Protein AF-A0A452UWB9-F1 (afdb_monomer)

Foldseek 3Di:
DDVVVVVVVVVVVVVVVVVVVVVVVVVVVVVVVVVVVVVVVVVVVVVVVVVVVVVVVVVVVVVVVVVVVVVVVVVVVVVVVVVVVVVVVVVVVVVVVVVVVVVVVVVVVVVVVVVVVVVVVVVVVVVVVVVVVVVVVVVVVVVVVVVVVVVVVVVVVVVVVVVVVVVVVVVVVVVVVVVVVVVVVVVVVVVVVVVVVVVVVVVVVVVVVVVVVVVVVVVVVVVVVVVVVVVVVVVVVVVVVVVVVVVVPPDDDDDDDDDDDDDDDDDDDDDDDDDDDDDDDDDDDDDDDDDDDDDDDDDDDDDDDDDDDDDDDDDDPDDDDDDDDPDQDQAKAFQAQKWKWKDAPPDPIDIDTDHRGQIAHGPAAADEDEQLQPDDDDPPRYHYPPVGNHPDHHQWMKIFIAGPVGDTPDIDIHGHDDDDPPPPPDDDDDDDDDDDDDDDDDDDDDDDDDDCDDDFDADVRPRDTDDDDDDDDDDDDDDDDDDDDDDDDDDDDDDDDDDDDDDDDDDDDD

Secondary structure (DSSP, 8-state):
--HHHHHHHHHHHHHHHHHHHHHHHHHHHHHHHHHHHHHHHHHHHHHHHHHHHHHHHHHHHHHHHHHHHHHHHHHHHHHHHHHHHHHHHHHHHHHHHHHHHHHHHHHHHHHHHHHHHHHHHHHHHHHHHHHHHHHHHHHHHHHHHHHHHHHHHHHHHHHHHHHHHHHHHHHHHHHHHHHHHHHHHHHHHHHHHHHHHHHHHHHHHHHHHHHHHHHHHHHHHHHHHHHHHHHHHHHHHHHHHHHHHHHTTSS------------------------------------------------------------------PPPPPP---PPPSS-EE-TT-EEEEEETTS--EEEE--TT-EEPTT---EEEEGGG----BTTTEEEETT-S-----SEEEEEEE-TTS-EEEEEEEE--------------------------------------------TTT---------------------------------PPP------------

Sequence (510 aa):
ITESEEVVSREVSGIKAAYEAELGDARKTLDSVAKERARLQLELSKVREEFKELKARNTKKEGDLMAAQARLKDLEALLNSKEAALSTALSEKRTLEGELHDLRGQVAKLEAALGEAKKQLQDEMLRRVDAENRLQTLKEELDFQKNIYSEELRETKRRHETRLVEIDNGKQREFESRLADALQELRAQHEDQVEQYKKELEKTYSAKLDNARQSAERNSNLVGAAHEELQQSRIRIDSLSAQLSQLQKQVLPPPAPPPAREDRLSPGLHDLWSSGHWFSRLKREALLTLREAPCSGWLCVHGPRKQVPASEPEISPQRPSPPSPSLPSRQDQSMGNWQIKRQNGDDPLLTYRFPPKFTLKAGQVVTIWAAGAGATHSPPTDLVWKAQNTWGCGNSLRTALINSTGEEVAMRKLVRSVTVVEDDEDEDGDDLLHHHHGSHCSSSGDPAAYNLRSRPVLCGPCGQPADKASAGSSGAQVAGSISSGSSASSVTVTRSYRSVGGSGGGEALV

Radius of gyration: 86.34 Å; Cα contacts (8 Å, |Δi|>4): 195; chains: 1; bounding box: 201×96×295 Å

Nearest PDB structures (foldseek):
  6ghd-assembly2_F  TM=9.928E-01  e=1.304E-14  Homo sapiens
  1ifr-assembly1_A  TM=9.919E-01  e=1.465E-14  Homo sapiens
  3gef-assembly2_B  TM=9.212E-01  e=2.552E-15  Homo sapiens
  7crg-assembly2_B  TM=9.752E-01  e=1.646E-14  Homo sapiens
  1ufg-assembly1_A  TM=6.892E-01  e=2.135E-13  Mus musculus

InterPro domains:
  IPR001322 Lamin tail domain [PF00932] (329-413)
  IPR001322 Lamin tail domain [PS51841] (266-416)
  IPR036415 Lamin tail domain superfamily [G3DSA:2.60.40.1260] (328-421)
  IPR036415 Lamin tail domain superfamily [SSF74853] (329-419)
  IPR039008 Intermediate filament, rod domain [PF00038] (1-250)
  IPR039008 Intermediate filament, rod domain [PS51842] (1-250)

Mean predicted aligned error: 23.45 Å

Organism: Ursus maritimus (NCBI:txid29073)

pLDDT: mean 71.2, std 29.71, range [21.95, 98.81]

Solvent-accessible surface area (backbone atoms only — not comparable to full-atom values): 32433 Å² total; per-residue (Å²): 138,53,76,69,56,56,50,53,52,49,51,55,49,49,54,50,51,49,53,53,48,52,54,49,51,53,46,54,51,50,52,49,52,50,51,52,51,52,50,53,51,51,52,53,51,50,53,51,50,53,49,50,52,50,48,55,53,46,58,52,50,52,51,55,48,54,54,50,53,51,53,48,53,55,50,51,55,50,48,55,53,51,52,51,51,50,53,50,53,56,50,54,49,53,52,51,55,49,54,53,50,53,51,51,53,51,50,55,52,51,52,51,52,50,51,52,53,50,50,54,51,52,55,49,51,51,54,49,50,56,49,51,52,52,52,48,54,54,48,54,51,51,52,51,50,51,50,50,55,51,48,55,51,50,50,52,49,49,56,52,51,52,54,51,50,53,51,51,56,46,52,48,51,53,52,52,49,55,50,49,51,54,52,50,49,51,48,52,52,53,51,48,50,52,51,49,54,46,52,54,49,50,53,51,48,50,53,50,50,50,52,49,47,54,50,51,50,52,51,49,51,52,51,46,51,52,48,49,53,48,47,55,50,48,52,49,50,52,49,54,49,49,51,52,59,62,67,71,73,79,78,89,89,88,85,88,88,88,85,83,87,80,84,90,86,85,84,80,91,86,76,81,80,88,78,82,78,87,84,86,80,90,86,77,91,80,82,90,80,84,86,84,84,89,90,88,78,88,90,83,88,84,86,88,87,84,89,83,88,87,83,86,83,87,79,77,79,77,77,74,77,77,73,79,84,72,73,72,53,89,56,67,44,77,43,34,51,15,33,42,41,35,33,40,65,89,48,80,74,44,74,48,69,44,56,73,81,39,63,48,50,49,81,60,72,69,47,78,41,31,47,63,65,74,68,75,73,46,78,81,43,28,42,55,41,78,91,36,54,61,89,77,82,65,57,34,35,40,39,35,37,26,46,72,89,68,51,79,79,45,76,50,78,50,71,61,84,78,82,77,79,78,80,78,83,81,78,91,80,91,84,89,86,89,87,89,85,88,85,87,86,89,80,91,77,86,92,78,80,85,77,88,71,82,76,85,74,61,44,90,89,73,76,49,76,84,73,78,92,74,85,85,75,86,84,83,89,84,89,83,90,82,82,90,84,83,90,84,90,85,89,83,91,80,84,86,82,91,84,81,83,88,84,83,87,81,89,81,91,133

Structure (mmCIF, N/CA/C/O backbone):
data_AF-A0A452UWB9-F1
#
_entry.id   AF-A0A452UWB9-F1
#
loop_
_atom_site.group_PDB
_atom_site.id
_atom_site.type_symbol
_atom_site.label_atom_id
_atom_site.label_alt_id
_atom_site.label_comp_id
_atom_site.label_asym_id
_atom_site.label_entity_id
_atom_site.label_seq_id
_atom_site.pdbx_PDB_ins_code
_atom_site.Cartn_x
_atom_site.Cartn_y
_atom_site.Cartn_z
_atom_site.occupancy
_atom_site.B_iso_or_equiv
_atom_site.auth_seq_id
_atom_site.auth_comp_id
_atom_site.auth_asym_id
_atom_site.auth_atom_id
_atom_site.pdbx_PDB_model_num
ATOM 1 N N . ILE A 1 1 ? 101.462 -8.228 -132.720 1.00 50.53 1 ILE A N 1
ATOM 2 C CA . ILE A 1 1 ? 101.292 -7.537 -131.432 1.00 50.53 1 ILE A CA 1
ATOM 3 C C . ILE A 1 1 ? 102.227 -6.348 -131.428 1.00 50.53 1 ILE A C 1
ATOM 5 O O . ILE A 1 1 ? 103.434 -6.542 -131.342 1.00 50.53 1 ILE A O 1
ATOM 9 N N . THR A 1 2 ? 101.691 -5.158 -131.679 1.00 52.41 2 THR A N 1
ATOM 10 C CA . THR A 1 2 ? 102.432 -3.886 -131.604 1.00 52.41 2 THR A CA 1
ATOM 11 C C . THR A 1 2 ? 102.312 -3.295 -130.199 1.00 52.41 2 THR A C 1
ATOM 13 O O . THR A 1 2 ? 101.352 -3.594 -129.496 1.00 52.41 2 THR A O 1
ATOM 16 N N . GLU A 1 3 ? 103.239 -2.424 -129.784 1.00 61.56 3 GLU A N 1
ATOM 17 C CA . GLU A 1 3 ? 103.193 -1.782 -128.451 1.00 61.56 3 GLU A CA 1
ATOM 18 C C . GLU A 1 3 ? 101.851 -1.071 -128.181 1.00 61.56 3 GLU A C 1
ATOM 20 O O . GLU A 1 3 ? 101.358 -1.065 -127.055 1.00 61.56 3 GLU A O 1
ATOM 25 N N . SER A 1 4 ? 101.201 -0.556 -129.231 1.00 68.75 4 SER A N 1
ATOM 26 C CA . SER A 1 4 ? 99.850 0.013 -129.174 1.00 68.75 4 SER A CA 1
ATOM 27 C C . SER A 1 4 ? 98.764 -0.972 -128.715 1.00 68.75 4 SER A C 1
ATOM 29 O O . SER A 1 4 ? 97.844 -0.568 -128.009 1.00 68.75 4 SER A O 1
ATOM 31 N N . GLU A 1 5 ? 98.858 -2.257 -129.068 1.00 70.81 5 GLU A N 1
ATOM 32 C CA . GLU A 1 5 ? 97.893 -3.284 -128.646 1.00 70.81 5 GLU A CA 1
ATOM 33 C C . GLU A 1 5 ? 98.096 -3.667 -127.170 1.00 70.81 5 GLU A C 1
ATOM 35 O O . GLU A 1 5 ? 97.120 -3.911 -126.459 1.00 70.81 5 GLU A O 1
ATOM 40 N N . GLU A 1 6 ? 99.338 -3.653 -126.670 1.00 74.69 6 GLU A N 1
ATOM 41 C CA . GLU A 1 6 ? 99.612 -3.861 -125.240 1.00 74.69 6 GLU A CA 1
ATOM 42 C C . GLU A 1 6 ? 99.127 -2.696 -124.371 1.00 74.69 6 GLU A C 1
ATOM 44 O O . GLU A 1 6 ? 98.587 -2.934 -123.288 1.00 74.69 6 GLU A O 1
ATOM 49 N N . VAL A 1 7 ? 99.280 -1.449 -124.835 1.00 77.50 7 VAL A N 1
ATOM 50 C CA . VAL A 1 7 ? 98.764 -0.261 -124.132 1.00 77.50 7 VAL A CA 1
ATOM 51 C C . VAL A 1 7 ? 97.241 -0.332 -124.017 1.00 77.50 7 VAL A C 1
ATOM 53 O O . VAL A 1 7 ? 96.725 -0.297 -122.901 1.00 77.50 7 VAL A O 1
ATOM 56 N N . VAL A 1 8 ? 96.527 -0.556 -125.127 1.00 80.81 8 VAL A N 1
ATOM 57 C CA . VAL A 1 8 ? 95.058 -0.695 -125.117 1.00 80.81 8 VAL A CA 1
ATOM 58 C C . VAL A 1 8 ? 94.611 -1.875 -124.243 1.00 80.81 8 VAL A C 1
ATOM 60 O O . VAL A 1 8 ? 93.657 -1.750 -123.478 1.00 80.81 8 VAL A O 1
ATOM 63 N N . SER A 1 9 ? 95.318 -3.010 -124.279 1.00 82.69 9 SER A N 1
ATOM 64 C CA . SER A 1 9 ? 95.012 -4.165 -123.421 1.00 82.69 9 SER A CA 1
ATOM 65 C C . SER A 1 9 ? 95.188 -3.859 -121.924 1.00 82.69 9 SER A C 1
ATOM 67 O O . SER A 1 9 ? 94.367 -4.277 -121.100 1.00 82.69 9 SER A O 1
ATOM 69 N N . ARG A 1 10 ? 96.215 -3.080 -121.549 1.00 82.75 10 ARG A N 1
ATOM 70 C CA . ARG A 1 10 ? 96.427 -2.618 -120.164 1.00 82.75 10 ARG A CA 1
ATOM 71 C C . ARG A 1 10 ? 95.385 -1.593 -119.727 1.00 82.75 10 ARG A C 1
ATOM 73 O O . ARG A 1 10 ? 94.887 -1.711 -118.611 1.00 82.75 10 ARG A O 1
ATOM 80 N N . GLU A 1 11 ? 95.015 -0.647 -120.585 1.00 84.81 11 GLU A N 1
ATOM 81 C CA . GLU A 1 11 ? 93.950 0.327 -120.309 1.00 84.81 11 GLU A CA 1
ATOM 82 C C . GLU A 1 11 ? 92.599 -0.369 -120.105 1.00 84.81 11 GLU A C 1
ATOM 84 O O . GLU A 1 11 ? 91.956 -0.167 -119.077 1.00 84.81 11 GLU A O 1
ATOM 89 N N . VAL A 1 12 ? 92.210 -1.275 -121.009 1.00 86.69 12 VAL A N 1
ATOM 90 C CA . VAL A 1 12 ? 90.985 -2.085 -120.875 1.00 86.69 12 VAL A CA 1
ATOM 91 C C . VAL A 1 12 ? 91.018 -2.944 -119.606 1.00 86.69 12 VAL A C 1
ATOM 93 O O . VAL A 1 12 ? 90.005 -3.051 -118.915 1.00 86.69 12 VAL A O 1
ATOM 96 N N . SER A 1 13 ? 92.174 -3.512 -119.247 1.00 86.25 13 SER A N 1
ATOM 97 C CA . SER A 1 13 ? 92.333 -4.281 -118.002 1.00 86.25 13 SER A CA 1
ATOM 98 C C . SER A 1 13 ? 92.233 -3.406 -116.747 1.00 86.25 13 SER A C 1
ATOM 100 O O . SER A 1 13 ? 91.631 -3.826 -115.761 1.00 86.25 13 SER A O 1
ATOM 102 N N . GLY A 1 14 ? 92.770 -2.183 -116.781 1.00 89.56 14 GLY A N 1
ATOM 103 C CA . GLY A 1 14 ? 92.667 -1.206 -115.694 1.00 89.56 14 GLY A CA 1
ATOM 104 C C . GLY A 1 14 ? 91.243 -0.679 -115.508 1.00 89.56 14 GLY A C 1
ATOM 105 O O . GLY A 1 14 ? 90.745 -0.648 -114.386 1.00 89.56 14 GLY A O 1
ATOM 106 N N . ILE A 1 15 ? 90.553 -0.356 -116.606 1.00 90.19 15 ILE A N 1
ATOM 107 C CA . ILE A 1 15 ? 89.131 0.025 -116.616 1.00 90.19 15 ILE A CA 1
ATOM 108 C C . ILE A 1 15 ? 88.269 -1.123 -116.077 1.00 90.19 15 ILE A C 1
ATOM 110 O O . ILE A 1 15 ? 87.398 -0.905 -115.237 1.00 90.19 15 ILE A O 1
ATOM 114 N N . LYS A 1 16 ? 88.543 -2.365 -116.498 1.00 92.25 16 LYS A N 1
ATOM 115 C CA . LYS A 1 16 ? 87.868 -3.555 -115.971 1.00 92.25 16 LYS A CA 1
ATOM 116 C C . LYS A 1 16 ? 88.091 -3.713 -114.463 1.00 92.25 16 LYS A C 1
ATOM 118 O O . LYS A 1 16 ? 87.119 -3.915 -113.744 1.00 92.25 16 LYS A O 1
ATOM 123 N N . ALA A 1 17 ? 89.325 -3.572 -113.978 1.00 91.94 17 ALA A N 1
ATOM 124 C CA . ALA A 1 17 ? 89.634 -3.653 -112.550 1.00 91.94 17 ALA A CA 1
ATOM 125 C C . ALA A 1 17 ? 88.973 -2.524 -111.734 1.00 91.94 17 ALA A C 1
ATOM 127 O O . ALA A 1 17 ? 88.502 -2.772 -110.626 1.00 91.94 17 ALA A O 1
ATOM 128 N N . ALA A 1 18 ? 88.885 -1.308 -112.286 1.00 91.00 18 ALA A N 1
ATOM 129 C CA . ALA A 1 18 ? 88.170 -0.192 -111.668 1.00 91.00 18 ALA A CA 1
ATOM 130 C C . ALA A 1 18 ? 86.664 -0.484 -111.549 1.00 91.00 18 ALA A C 1
ATOM 132 O O . ALA A 1 18 ? 86.116 -0.395 -110.452 1.00 91.00 18 ALA A O 1
ATOM 133 N N . TYR A 1 19 ? 86.013 -0.940 -112.626 1.00 93.19 19 TYR A N 1
ATOM 134 C CA . TYR A 1 19 ? 84.607 -1.355 -112.570 1.00 93.19 19 TYR A CA 1
ATOM 135 C C . TYR A 1 19 ? 84.375 -2.563 -111.651 1.00 93.19 19 TYR A C 1
ATOM 137 O O . TYR A 1 19 ? 83.361 -2.616 -110.960 1.00 93.19 19 TYR A O 1
ATOM 145 N N . GLU A 1 20 ? 85.291 -3.533 -111.594 1.00 94.06 20 GLU A N 1
ATOM 146 C CA . GLU A 1 20 ? 85.200 -4.664 -110.660 1.00 94.06 20 GLU A CA 1
ATOM 147 C C . GLU A 1 20 ? 85.327 -4.211 -109.194 1.00 94.06 20 GLU A C 1
ATOM 149 O O . GLU A 1 20 ? 84.603 -4.726 -108.336 1.00 94.06 20 GLU A O 1
ATOM 154 N N . ALA A 1 21 ? 86.168 -3.211 -108.906 1.00 93.88 21 ALA A N 1
ATOM 155 C CA . ALA A 1 21 ? 86.271 -2.590 -107.586 1.00 93.88 21 ALA A CA 1
ATOM 156 C C . ALA A 1 21 ? 85.005 -1.793 -107.220 1.00 93.88 21 ALA A C 1
ATOM 158 O O . ALA A 1 21 ? 84.438 -2.018 -106.150 1.00 93.88 21 ALA A O 1
ATOM 159 N N . GLU A 1 22 ? 84.502 -0.944 -108.123 1.00 95.19 22 GLU A N 1
ATOM 160 C CA . GLU A 1 22 ? 83.254 -0.188 -107.937 1.00 95.19 22 GLU A CA 1
ATOM 161 C C . GLU A 1 22 ? 82.046 -1.116 -107.734 1.00 95.19 22 GLU A C 1
ATOM 163 O O . GLU A 1 22 ? 81.246 -0.903 -106.824 1.00 95.19 22 GLU A O 1
ATOM 168 N N . LEU A 1 23 ? 81.934 -2.199 -108.513 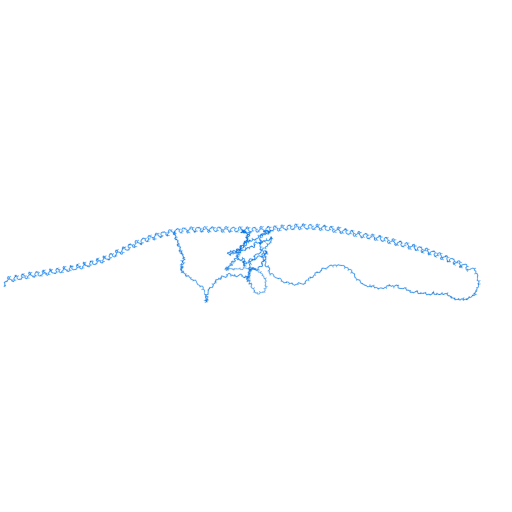1.00 94.31 23 LEU A N 1
ATOM 169 C CA . LEU A 1 23 ? 80.913 -3.234 -108.317 1.00 94.31 23 LEU A CA 1
ATOM 170 C C . LEU A 1 23 ? 81.086 -3.968 -106.979 1.00 94.31 23 LEU A C 1
ATOM 172 O O . LEU A 1 23 ? 80.095 -4.355 -106.356 1.00 94.31 23 LEU A O 1
ATOM 176 N N . GLY A 1 24 ? 82.324 -4.162 -106.521 1.00 94.38 24 GLY A N 1
ATOM 177 C CA . GLY A 1 24 ? 82.634 -4.713 -105.203 1.00 94.38 24 GLY A CA 1
ATOM 178 C C . GLY A 1 24 ? 82.156 -3.813 -104.061 1.00 94.38 24 GLY A C 1
ATOM 179 O O . GLY A 1 24 ? 81.523 -4.297 -103.122 1.00 94.38 24 GLY A O 1
ATOM 180 N N . ASP A 1 25 ? 82.398 -2.507 -104.150 1.00 95.44 25 ASP A N 1
ATOM 181 C CA . ASP A 1 25 ? 81.988 -1.539 -103.128 1.00 95.44 25 ASP A CA 1
ATOM 182 C C . ASP A 1 25 ? 80.482 -1.231 -103.181 1.00 95.44 25 ASP A C 1
ATOM 184 O O . ASP A 1 25 ? 79.837 -1.118 -102.132 1.00 95.44 25 ASP A O 1
ATOM 188 N N . ALA A 1 26 ? 79.872 -1.235 -104.370 1.00 95.31 26 ALA A N 1
ATOM 189 C CA . ALA A 1 26 ? 78.419 -1.218 -104.542 1.00 95.31 26 ALA A CA 1
ATOM 190 C C . ALA A 1 26 ? 77.744 -2.440 -103.883 1.00 95.31 26 ALA A C 1
ATOM 192 O O . ALA A 1 26 ? 76.698 -2.304 -103.250 1.00 95.31 26 ALA A O 1
ATOM 193 N N . ARG A 1 27 ? 78.356 -3.633 -103.957 1.00 96.06 27 ARG A N 1
ATOM 194 C CA . ARG A 1 27 ? 77.872 -4.824 -103.231 1.00 96.06 27 ARG A CA 1
ATOM 195 C C . ARG A 1 27 ? 78.010 -4.670 -101.716 1.00 96.06 27 ARG A C 1
ATOM 197 O O . ARG A 1 27 ? 77.019 -4.838 -101.016 1.00 96.06 27 ARG A O 1
ATOM 204 N N . LYS A 1 28 ? 79.181 -4.264 -101.203 1.00 96.69 28 LYS A N 1
ATOM 205 C CA . LYS A 1 28 ? 79.397 -4.046 -99.752 1.00 96.69 28 LYS A CA 1
ATOM 206 C C . LYS A 1 28 ? 78.414 -3.029 -99.164 1.00 96.69 28 LYS A C 1
ATOM 208 O O . LYS A 1 28 ? 77.905 -3.220 -98.061 1.00 96.69 28 LYS A O 1
ATOM 213 N N . THR A 1 29 ? 78.155 -1.937 -99.883 1.00 96.12 29 THR A N 1
ATOM 214 C CA . THR A 1 29 ? 77.190 -0.912 -99.458 1.00 96.12 29 THR A CA 1
ATOM 215 C C . THR A 1 29 ? 75.753 -1.425 -99.510 1.00 96.12 29 THR A C 1
ATOM 217 O O . THR A 1 29 ? 75.005 -1.185 -98.563 1.00 96.12 29 THR A O 1
ATOM 220 N N . LEU A 1 30 ? 75.380 -2.203 -100.530 1.00 97.00 30 LEU A N 1
ATOM 221 C CA . LEU A 1 30 ? 74.077 -2.869 -100.601 1.00 97.00 30 LEU A CA 1
ATOM 222 C C . LEU A 1 30 ? 73.878 -3.886 -99.464 1.00 97.00 30 LEU A C 1
ATOM 224 O O . LEU A 1 30 ? 72.821 -3.875 -98.835 1.00 97.00 30 LEU A O 1
ATOM 228 N N . ASP A 1 31 ? 74.889 -4.694 -99.137 1.00 96.62 31 ASP A N 1
ATOM 229 C CA . ASP A 1 31 ? 74.860 -5.635 -98.008 1.00 96.62 31 ASP A CA 1
ATOM 230 C C . ASP A 1 31 ? 74.755 -4.905 -96.657 1.00 96.62 31 ASP A C 1
ATOM 232 O O . ASP A 1 31 ? 74.003 -5.320 -95.773 1.00 96.62 31 ASP A O 1
ATOM 236 N N . SER A 1 32 ? 75.455 -3.776 -96.504 1.00 97.06 32 SER A N 1
ATOM 237 C CA . SER A 1 32 ? 75.358 -2.908 -95.322 1.00 97.06 32 SER A CA 1
ATOM 238 C C . SER A 1 32 ? 73.944 -2.334 -95.154 1.00 97.06 32 SER A C 1
ATOM 240 O O . SER A 1 32 ? 73.336 -2.462 -94.089 1.00 97.06 32 SER A O 1
ATOM 242 N N . VAL A 1 33 ? 73.361 -1.790 -96.229 1.00 97.12 33 VAL A N 1
ATOM 243 C CA . VAL A 1 33 ? 71.976 -1.287 -96.240 1.00 97.12 33 VAL A CA 1
ATOM 244 C C . VAL A 1 33 ? 70.968 -2.416 -95.999 1.00 97.12 33 VAL A C 1
ATOM 246 O O . VAL A 1 33 ? 69.991 -2.216 -95.276 1.00 97.12 33 VAL A O 1
ATOM 249 N N . ALA A 1 34 ? 71.197 -3.615 -96.540 1.00 96.94 34 ALA A N 1
ATOM 250 C CA . ALA A 1 34 ? 70.361 -4.785 -96.281 1.00 96.94 34 ALA A CA 1
ATOM 251 C C . ALA A 1 34 ? 70.420 -5.217 -94.806 1.00 96.94 34 ALA A C 1
ATOM 253 O O . ALA A 1 34 ? 69.380 -5.532 -94.222 1.00 96.94 34 ALA A O 1
ATOM 254 N N . LYS A 1 35 ? 71.603 -5.170 -94.180 1.00 97.56 35 LYS A N 1
ATOM 255 C CA . LYS A 1 35 ? 71.795 -5.467 -92.755 1.00 97.56 35 LYS A CA 1
ATOM 256 C C . LYS A 1 35 ? 71.095 -4.449 -91.853 1.00 97.56 35 LYS A C 1
ATOM 258 O O . LYS A 1 35 ? 70.372 -4.861 -90.948 1.00 97.56 35 LYS A O 1
ATOM 263 N N . GLU A 1 36 ? 71.242 -3.151 -92.114 1.00 97.38 36 GLU A N 1
ATOM 264 C CA . GLU A 1 36 ? 70.537 -2.111 -91.347 1.00 97.38 36 GLU A CA 1
ATOM 265 C C . GLU A 1 36 ? 69.019 -2.167 -91.571 1.00 97.38 36 GLU A C 1
ATOM 267 O O . GLU A 1 36 ? 68.247 -2.069 -90.619 1.00 97.38 36 GLU A O 1
ATOM 272 N N . ARG A 1 37 ? 68.557 -2.453 -92.795 1.00 97.56 37 ARG A N 1
ATOM 273 C CA . ARG A 1 37 ? 67.136 -2.720 -93.065 1.00 97.56 37 ARG A CA 1
ATOM 274 C C . ARG A 1 37 ? 66.618 -3.914 -92.259 1.00 97.56 37 ARG A C 1
ATOM 276 O O . ARG A 1 37 ? 65.545 -3.809 -91.670 1.00 97.56 37 ARG A O 1
ATOM 283 N N . ALA A 1 38 ? 67.349 -5.028 -92.219 1.00 97.44 38 ALA A N 1
ATOM 284 C CA . ALA A 1 38 ? 66.962 -6.211 -91.450 1.00 97.44 38 ALA A CA 1
ATOM 285 C C . ALA A 1 38 ? 66.947 -5.927 -89.938 1.00 97.44 38 ALA A C 1
ATOM 287 O O . ALA A 1 38 ? 66.009 -6.318 -89.243 1.00 97.44 38 ALA A O 1
ATOM 288 N N . ARG A 1 39 ? 67.936 -5.177 -89.436 1.00 98.00 39 ARG A N 1
ATOM 289 C CA . ARG A 1 39 ? 67.979 -4.699 -88.050 1.00 98.00 39 ARG A CA 1
ATOM 290 C C . ARG A 1 39 ? 66.745 -3.860 -87.707 1.00 98.00 39 ARG A C 1
ATOM 292 O O . ARG A 1 39 ? 66.039 -4.186 -86.757 1.00 98.00 39 ARG A O 1
ATOM 299 N N . LEU A 1 40 ? 66.454 -2.828 -88.500 1.00 97.62 40 LEU A N 1
ATOM 300 C CA . LEU A 1 40 ? 65.295 -1.954 -88.297 1.00 97.62 40 LEU A CA 1
ATOM 301 C C . LEU A 1 40 ? 63.967 -2.715 -88.423 1.00 97.62 40 LEU A C 1
ATOM 303 O O . LEU A 1 40 ? 63.014 -2.400 -87.717 1.00 97.62 40 LEU A O 1
ATOM 307 N N . GLN A 1 41 ? 63.890 -3.747 -89.270 1.00 97.44 41 GLN A N 1
ATOM 308 C CA . GLN A 1 41 ? 62.725 -4.636 -89.342 1.00 97.44 41 GLN A CA 1
ATOM 309 C C . GLN A 1 41 ? 62.534 -5.457 -88.057 1.00 97.44 41 GLN A C 1
ATOM 311 O O . GLN A 1 41 ? 61.399 -5.591 -87.599 1.00 97.44 41 GLN A O 1
ATOM 316 N N . LEU A 1 42 ? 63.611 -5.966 -87.447 1.00 97.62 42 LEU A N 1
ATOM 317 C CA . LEU A 1 42 ? 63.550 -6.670 -86.160 1.00 97.62 42 LEU A CA 1
ATOM 318 C C . LEU A 1 42 ? 63.193 -5.725 -85.004 1.00 97.62 42 LEU A C 1
ATOM 320 O O . LEU A 1 42 ? 62.327 -6.063 -84.200 1.00 97.62 42 LEU A O 1
ATOM 324 N N . GLU A 1 43 ? 63.797 -4.535 -84.944 1.00 97.81 43 GLU A N 1
ATOM 325 C CA . GLU A 1 43 ? 63.469 -3.509 -83.943 1.00 97.81 43 GLU A CA 1
ATOM 326 C C . GLU A 1 43 ? 62.001 -3.057 -84.073 1.00 97.81 43 GLU A C 1
ATOM 328 O O . GLU A 1 43 ? 61.271 -3.035 -83.082 1.00 97.81 43 GLU A O 1
ATOM 333 N N . LEU A 1 44 ? 61.514 -2.817 -85.297 1.00 97.62 44 LEU A N 1
ATOM 334 C CA . LEU A 1 44 ? 60.107 -2.504 -85.570 1.00 97.62 44 LEU A CA 1
ATOM 335 C C . LEU A 1 44 ? 59.163 -3.653 -85.182 1.00 97.62 44 LEU A C 1
ATOM 337 O O . LEU A 1 44 ? 58.080 -3.400 -84.656 1.00 97.62 44 LEU A O 1
ATOM 341 N N . SER A 1 45 ? 59.550 -4.907 -85.433 1.00 98.19 45 SER A N 1
ATOM 342 C CA . SER A 1 45 ? 58.769 -6.087 -85.037 1.00 98.19 45 SER A CA 1
ATOM 343 C C . SER A 1 45 ? 58.684 -6.213 -83.513 1.00 98.19 45 SER A C 1
ATOM 345 O O . SER A 1 45 ? 57.597 -6.398 -82.969 1.00 98.19 45 SER A O 1
ATOM 347 N N . LYS A 1 46 ? 59.812 -6.024 -82.816 1.00 98.31 46 LYS A N 1
ATOM 348 C CA . LYS A 1 46 ? 59.890 -6.033 -81.351 1.00 98.31 46 LYS A CA 1
ATOM 349 C C . LYS A 1 46 ? 58.985 -4.962 -80.735 1.00 98.31 46 LYS A C 1
ATOM 351 O O . LYS A 1 46 ? 58.121 -5.294 -79.932 1.00 98.31 46 LYS A O 1
ATOM 356 N N . VAL A 1 47 ? 59.124 -3.704 -81.163 1.00 98.00 47 VAL A N 1
ATOM 357 C CA . VAL A 1 47 ? 58.323 -2.582 -80.635 1.00 98.00 47 VAL A CA 1
ATOM 358 C C . VAL A 1 47 ? 56.826 -2.769 -80.918 1.00 98.00 47 VAL A C 1
ATOM 360 O O . VAL A 1 47 ? 55.993 -2.377 -80.103 1.00 98.00 47 VAL A O 1
ATOM 363 N N . ARG A 1 48 ? 56.450 -3.403 -82.039 1.00 98.19 48 ARG A N 1
ATOM 364 C CA . ARG A 1 48 ? 55.044 -3.726 -82.344 1.00 98.19 48 ARG A CA 1
ATOM 365 C C . ARG A 1 48 ? 54.445 -4.748 -81.379 1.00 98.19 48 ARG A C 1
ATOM 367 O O . ARG A 1 48 ? 53.306 -4.553 -80.953 1.00 98.19 48 ARG A O 1
ATOM 374 N N . GLU A 1 49 ? 55.178 -5.800 -81.025 1.00 98.00 49 GLU A N 1
ATOM 375 C CA . GLU A 1 49 ? 54.696 -6.787 -80.050 1.00 98.00 49 GLU A CA 1
ATOM 376 C C . GLU A 1 49 ? 54.715 -6.220 -78.618 1.00 98.00 49 GLU A C 1
ATOM 378 O O . GLU A 1 49 ? 53.710 -6.343 -77.921 1.00 98.00 49 GLU A O 1
ATOM 383 N N . GLU A 1 50 ? 55.746 -5.464 -78.218 1.00 98.25 50 GLU A N 1
ATOM 384 C CA . GLU A 1 50 ? 55.767 -4.741 -76.930 1.00 98.25 50 GLU A CA 1
ATOM 385 C C . GLU A 1 50 ? 54.578 -3.767 -76.797 1.00 98.25 50 GLU A C 1
ATOM 387 O O . GLU A 1 50 ? 53.902 -3.728 -75.767 1.00 98.25 50 GLU A O 1
ATOM 392 N N . PHE A 1 51 ? 54.255 -3.017 -77.858 1.00 98.25 51 PHE A N 1
ATOM 393 C CA . PHE A 1 51 ? 53.085 -2.134 -77.892 1.00 98.25 51 PHE A CA 1
ATOM 394 C C . PHE A 1 51 ? 51.762 -2.907 -77.779 1.00 98.25 51 PHE A C 1
ATOM 396 O O . PHE A 1 51 ? 50.834 -2.459 -77.106 1.00 98.25 51 PHE A O 1
ATOM 403 N N . LYS A 1 52 ? 51.659 -4.074 -78.418 1.00 98.31 52 LYS A N 1
ATOM 404 C CA . LYS A 1 52 ? 50.474 -4.944 -78.385 1.00 98.31 52 LYS A CA 1
ATOM 405 C C . LYS A 1 52 ? 50.261 -5.565 -77.001 1.00 98.31 52 LYS A C 1
ATOM 407 O O . LYS A 1 52 ? 49.129 -5.555 -76.513 1.00 98.31 52 LYS A O 1
ATOM 412 N N . GLU A 1 53 ? 51.324 -6.021 -76.341 1.00 98.19 53 GLU A N 1
ATOM 413 C CA . GLU A 1 53 ? 51.290 -6.479 -74.947 1.00 98.19 53 GLU A CA 1
ATOM 414 C C . GLU A 1 53 ? 50.905 -5.346 -73.989 1.00 98.19 53 GLU A C 1
ATOM 416 O O . GLU A 1 53 ? 50.001 -5.509 -73.163 1.00 98.19 53 GLU A O 1
ATOM 421 N N . LEU A 1 54 ? 51.532 -4.172 -74.129 1.00 97.94 54 LEU A N 1
ATOM 422 C CA . LEU A 1 54 ? 51.222 -3.002 -73.310 1.00 97.94 54 LEU A CA 1
ATOM 423 C C . LEU A 1 54 ? 49.772 -2.546 -73.509 1.00 97.94 54 LEU A C 1
ATOM 425 O O . LEU A 1 54 ? 49.092 -2.247 -72.529 1.00 97.94 54 LEU A O 1
ATOM 429 N N . LYS A 1 55 ? 49.264 -2.564 -74.747 1.00 98.31 55 LYS A N 1
ATOM 430 C CA . LYS A 1 55 ? 47.865 -2.257 -75.063 1.00 98.31 55 LYS A CA 1
ATOM 431 C C . LYS A 1 55 ? 46.907 -3.255 -74.409 1.00 98.31 55 LYS A C 1
ATOM 433 O O . LYS A 1 55 ? 45.960 -2.828 -73.758 1.00 98.31 55 LYS A O 1
ATOM 438 N N . ALA A 1 56 ? 47.168 -4.560 -74.511 1.00 98.25 56 ALA A N 1
ATOM 439 C CA . ALA A 1 56 ? 46.348 -5.584 -73.858 1.00 98.25 56 ALA A CA 1
ATOM 440 C C . ALA A 1 56 ? 46.355 -5.440 -72.323 1.00 98.25 56 ALA A C 1
ATOM 442 O O . ALA A 1 56 ? 45.307 -5.528 -71.676 1.00 98.25 56 ALA A O 1
ATOM 443 N N . ARG A 1 57 ? 47.523 -5.145 -71.733 1.00 98.38 57 ARG A N 1
ATOM 444 C CA . ARG A 1 57 ? 47.669 -4.842 -70.302 1.00 98.38 57 ARG A CA 1
ATOM 445 C C . ARG A 1 57 ? 46.902 -3.580 -69.901 1.00 98.38 57 ARG A C 1
ATOM 447 O O . ARG A 1 57 ? 46.265 -3.588 -68.849 1.00 98.38 57 ARG A O 1
ATOM 454 N N . ASN A 1 58 ? 46.945 -2.530 -70.720 1.00 98.31 58 ASN A N 1
ATOM 455 C CA . ASN A 1 58 ? 46.230 -1.281 -70.475 1.00 98.31 58 ASN A CA 1
ATOM 456 C C . ASN A 1 58 ? 44.711 -1.488 -70.523 1.00 98.31 58 ASN A C 1
ATOM 458 O O . ASN A 1 58 ? 44.040 -1.165 -69.552 1.00 98.31 58 ASN A O 1
ATOM 462 N N . THR A 1 59 ? 44.182 -2.148 -71.559 1.00 98.44 59 THR A N 1
ATOM 463 C CA . THR A 1 59 ? 42.746 -2.471 -71.657 1.00 98.44 59 THR A CA 1
ATOM 464 C C . THR A 1 59 ? 42.258 -3.314 -70.476 1.00 98.44 59 THR A C 1
ATOM 466 O O . THR A 1 59 ? 41.175 -3.067 -69.947 1.00 98.44 59 THR A O 1
ATOM 469 N N . LYS A 1 60 ? 43.068 -4.265 -69.981 1.00 98.56 60 LYS A N 1
ATOM 470 C CA . LYS A 1 60 ? 42.741 -4.982 -68.737 1.00 98.56 60 LYS A CA 1
ATOM 471 C C . LYS A 1 60 ? 42.692 -4.041 -67.527 1.00 98.56 60 LYS A C 1
ATOM 473 O O . LYS A 1 60 ? 41.789 -4.163 -66.707 1.00 98.56 60 LYS A O 1
ATOM 478 N N . LYS A 1 61 ? 43.639 -3.105 -67.407 1.00 98.38 61 LYS A N 1
ATOM 479 C CA . LYS A 1 61 ? 43.697 -2.155 -66.285 1.00 98.38 61 LYS A CA 1
ATOM 480 C C . LYS A 1 61 ? 42.594 -1.099 -66.324 1.00 98.38 61 LYS A C 1
ATOM 482 O O . LYS A 1 61 ? 42.104 -0.729 -65.264 1.00 98.38 61 LYS A O 1
ATOM 487 N N . GLU A 1 62 ? 42.157 -0.682 -67.507 1.00 98.38 62 GLU A N 1
ATOM 488 C CA . GLU A 1 62 ? 40.961 0.145 -67.702 1.00 98.38 62 GLU A CA 1
ATOM 489 C C . GLU A 1 62 ? 39.700 -0.606 -67.244 1.00 98.38 62 GLU A C 1
ATOM 491 O O . GLU A 1 62 ? 38.897 -0.051 -66.498 1.00 98.38 62 GLU A O 1
ATOM 496 N N . GLY A 1 63 ? 39.568 -1.894 -67.588 1.00 98.38 63 GLY A N 1
ATOM 497 C CA . GLY A 1 63 ? 38.493 -2.756 -67.082 1.00 98.38 63 GLY A CA 1
ATOM 498 C C . GLY A 1 63 ? 38.507 -2.913 -65.554 1.00 98.38 63 GLY A C 1
ATOM 499 O O . GLY A 1 63 ? 37.482 -2.693 -64.906 1.00 98.38 63 GLY A O 1
ATOM 500 N N . ASP A 1 64 ? 39.672 -3.225 -64.971 1.00 98.38 64 ASP A N 1
ATOM 501 C CA . ASP A 1 64 ? 39.861 -3.313 -63.514 1.00 98.38 64 ASP A CA 1
ATOM 502 C C . ASP A 1 64 ? 39.481 -1.985 -62.817 1.00 98.38 64 ASP A C 1
ATOM 504 O O . ASP A 1 64 ? 38.823 -1.990 -61.774 1.00 98.38 64 ASP A O 1
ATOM 508 N N . LEU A 1 65 ? 39.872 -0.841 -63.397 1.00 98.38 65 LEU A N 1
ATOM 509 C CA . LEU A 1 65 ? 39.584 0.498 -62.875 1.00 98.38 65 LEU A CA 1
ATOM 510 C C . LEU A 1 65 ? 38.087 0.825 -62.928 1.00 98.38 65 LEU A C 1
ATOM 512 O O . LEU A 1 65 ? 37.538 1.293 -61.933 1.00 98.38 65 LEU A O 1
ATOM 516 N N . MET A 1 66 ? 37.415 0.548 -64.048 1.00 98.31 66 MET A N 1
ATOM 517 C CA . MET A 1 66 ? 35.969 0.762 -64.184 1.00 98.31 66 MET A CA 1
ATOM 518 C C . MET A 1 66 ? 35.174 -0.091 -63.186 1.00 98.31 66 MET A C 1
ATOM 520 O O . MET A 1 66 ? 34.232 0.404 -62.566 1.00 98.31 66 MET A O 1
ATOM 524 N N . ALA A 1 67 ? 35.582 -1.346 -62.963 1.00 98.50 67 ALA A N 1
ATOM 525 C CA . ALA A 1 67 ? 34.968 -2.216 -61.959 1.00 98.50 67 ALA A CA 1
ATOM 526 C C . ALA A 1 67 ? 35.188 -1.697 -60.524 1.00 98.50 67 ALA A C 1
ATOM 528 O O . ALA A 1 67 ? 34.264 -1.709 -59.707 1.00 98.50 67 ALA A O 1
ATOM 529 N N . ALA A 1 68 ? 36.388 -1.190 -60.218 1.00 97.94 68 ALA A N 1
ATOM 530 C CA . ALA A 1 68 ? 36.683 -0.565 -58.930 1.00 97.94 68 ALA A CA 1
ATOM 531 C C . ALA A 1 68 ? 35.870 0.725 -58.707 1.00 97.94 68 ALA A C 1
ATOM 533 O O . ALA A 1 68 ? 35.339 0.925 -57.617 1.00 97.94 68 ALA A O 1
ATOM 534 N N . GLN A 1 69 ? 35.716 1.566 -59.736 1.00 98.44 69 GLN A N 1
ATOM 535 C CA . GLN A 1 69 ? 34.906 2.789 -59.683 1.00 98.44 69 GLN A CA 1
ATOM 536 C C . GLN A 1 69 ? 33.409 2.504 -59.505 1.00 98.44 69 GLN A C 1
ATOM 538 O O . GLN A 1 69 ? 32.744 3.227 -58.766 1.00 98.44 69 GLN A O 1
ATOM 543 N N . ALA A 1 70 ? 32.874 1.457 -60.143 1.00 98.44 70 ALA A N 1
ATOM 544 C CA . ALA A 1 70 ? 31.494 1.023 -59.923 1.00 98.44 70 ALA A CA 1
ATOM 545 C C . ALA A 1 70 ? 31.280 0.597 -58.461 1.00 98.44 70 ALA A C 1
ATOM 547 O O . ALA A 1 70 ? 30.438 1.163 -57.768 1.00 98.44 70 ALA A O 1
ATOM 548 N N . ARG A 1 71 ? 32.140 -0.297 -57.950 1.00 98.38 71 ARG A N 1
ATOM 549 C CA . ARG A 1 71 ? 32.090 -0.752 -56.553 1.00 98.38 71 ARG A CA 1
ATOM 550 C C . ARG A 1 71 ? 32.257 0.388 -55.542 1.00 98.38 71 ARG A C 1
ATOM 552 O O . ARG A 1 71 ? 31.676 0.327 -54.464 1.00 98.38 71 ARG A O 1
ATOM 559 N N . LEU A 1 72 ? 33.061 1.403 -55.860 1.00 98.50 72 LEU A N 1
ATOM 560 C CA . LEU A 1 72 ? 33.246 2.574 -55.003 1.00 98.50 72 LEU A CA 1
ATOM 561 C C . LEU A 1 72 ? 31.929 3.352 -54.854 1.00 98.50 72 LEU A C 1
ATOM 563 O O . LEU A 1 72 ? 31.531 3.625 -53.726 1.00 98.50 72 LEU A O 1
ATOM 567 N N . LYS A 1 73 ? 31.201 3.594 -55.953 1.00 98.50 73 LYS A N 1
ATOM 568 C CA . LYS A 1 73 ? 29.875 4.242 -55.921 1.00 98.50 73 LYS A CA 1
ATOM 569 C C . LYS A 1 73 ? 28.843 3.439 -55.126 1.00 98.50 73 LYS A C 1
ATOM 571 O O . LYS A 1 73 ? 28.081 4.019 -54.357 1.00 98.50 73 LYS A O 1
ATOM 576 N N . ASP A 1 74 ? 28.842 2.112 -55.268 1.00 98.50 74 ASP A N 1
ATOM 577 C CA . ASP A 1 74 ? 27.951 1.235 -54.494 1.00 98.50 74 ASP A CA 1
ATOM 578 C C . ASP A 1 74 ? 28.241 1.325 -52.983 1.00 98.50 74 ASP A C 1
ATOM 580 O O . ASP A 1 74 ? 27.323 1.338 -52.160 1.00 98.50 74 ASP A O 1
ATOM 584 N N . LEU A 1 75 ? 29.523 1.420 -52.606 1.00 98.25 75 LEU A N 1
ATOM 585 C CA . LEU A 1 75 ? 29.951 1.582 -51.214 1.00 98.25 75 LEU A CA 1
ATOM 586 C C . LEU A 1 75 ? 29.638 2.978 -50.657 1.00 98.25 75 LEU A C 1
ATOM 588 O O . LEU A 1 75 ? 29.228 3.067 -49.503 1.00 98.25 75 LEU A O 1
ATOM 592 N N . GLU A 1 76 ? 29.770 4.043 -51.450 1.00 98.50 76 GLU A N 1
ATOM 593 C CA . GLU A 1 76 ? 29.343 5.401 -51.071 1.00 98.50 76 GLU A CA 1
ATOM 594 C C . GLU A 1 76 ? 27.826 5.463 -50.831 1.00 98.50 76 GLU A C 1
ATOM 596 O O . GLU A 1 76 ? 27.374 5.981 -49.810 1.00 98.50 76 GLU A O 1
ATOM 601 N N . ALA A 1 77 ? 27.024 4.869 -51.722 1.00 98.44 77 ALA A N 1
ATOM 602 C CA . ALA A 1 77 ? 25.574 4.783 -51.551 1.00 98.44 77 ALA A CA 1
ATOM 603 C C . ALA A 1 77 ? 25.184 3.981 -50.294 1.00 98.44 77 ALA A C 1
ATOM 605 O O . ALA A 1 77 ? 24.290 4.387 -49.543 1.00 98.44 77 ALA A O 1
ATOM 606 N N . LEU A 1 78 ? 25.880 2.869 -50.026 1.00 98.62 78 LEU A N 1
ATOM 607 C CA . LEU A 1 78 ? 25.681 2.076 -48.813 1.00 98.62 78 LEU A CA 1
ATOM 608 C C . LEU A 1 78 ? 26.087 2.844 -47.546 1.00 98.62 78 LEU A C 1
ATOM 610 O O . LEU A 1 78 ? 25.368 2.765 -46.550 1.00 98.62 78 LEU A O 1
ATOM 614 N N . LEU A 1 79 ? 27.193 3.593 -47.573 1.00 98.44 79 LEU A N 1
ATOM 615 C CA . LEU A 1 79 ? 27.642 4.423 -46.453 1.00 98.44 79 LEU A CA 1
ATOM 616 C C . LEU A 1 79 ? 26.584 5.475 -46.105 1.00 98.44 79 LEU A C 1
ATOM 618 O O . LEU A 1 79 ? 26.096 5.481 -44.977 1.00 98.44 79 LEU A O 1
ATOM 622 N N . ASN A 1 80 ? 26.134 6.255 -47.092 1.00 98.62 80 ASN A N 1
ATOM 623 C CA . ASN A 1 80 ? 25.083 7.263 -46.918 1.00 98.62 80 ASN A CA 1
ATOM 624 C C . ASN A 1 80 ? 23.788 6.652 -46.340 1.00 98.62 80 ASN A C 1
ATOM 626 O O . ASN A 1 80 ? 23.154 7.225 -45.454 1.00 98.62 80 ASN A O 1
ATOM 630 N N . SER A 1 81 ? 23.406 5.450 -46.794 1.00 98.62 81 SER A N 1
ATOM 631 C CA . SER A 1 81 ? 22.258 4.712 -46.247 1.00 98.62 81 SER A CA 1
ATOM 632 C C . SER A 1 81 ? 22.455 4.310 -44.776 1.00 98.62 81 SER A C 1
ATOM 634 O O . SER A 1 81 ? 21.518 4.407 -43.978 1.00 98.62 81 SER A O 1
ATOM 636 N N . LYS A 1 82 ? 23.665 3.886 -44.386 1.00 98.50 82 LYS A N 1
ATOM 637 C CA . LYS A 1 82 ? 23.989 3.535 -42.994 1.00 98.50 82 LYS A CA 1
ATOM 638 C C . LYS A 1 82 ? 24.088 4.757 -42.084 1.00 98.50 82 LYS A C 1
ATOM 640 O O . LYS A 1 82 ? 23.643 4.670 -40.943 1.00 98.50 82 LYS A O 1
ATOM 645 N N . GLU A 1 83 ? 24.592 5.881 -42.577 1.00 98.69 83 GLU A N 1
ATOM 646 C CA . GLU A 1 83 ? 24.621 7.152 -41.846 1.00 98.69 83 GLU A CA 1
ATOM 647 C C . GLU A 1 83 ? 23.208 7.694 -41.598 1.00 98.69 83 GLU A C 1
ATOM 649 O O . GLU A 1 83 ? 22.887 8.081 -40.472 1.00 98.69 83 GLU A O 1
ATOM 654 N N . ALA A 1 84 ? 22.322 7.625 -42.598 1.00 98.62 84 ALA A N 1
ATOM 655 C CA . ALA A 1 84 ? 20.910 7.966 -42.431 1.00 98.62 84 ALA A CA 1
ATOM 656 C C . ALA A 1 84 ? 20.227 7.069 -41.381 1.00 98.62 84 ALA A C 1
ATOM 658 O O . ALA A 1 84 ? 19.589 7.579 -40.462 1.00 98.62 84 ALA A O 1
ATOM 659 N N . ALA A 1 85 ? 20.428 5.747 -41.452 1.00 98.50 85 ALA A N 1
ATOM 660 C CA . ALA A 1 85 ? 19.888 4.806 -40.468 1.00 98.50 85 ALA A CA 1
ATOM 661 C C . ALA A 1 85 ? 20.434 5.047 -39.045 1.00 98.50 85 ALA A C 1
ATOM 663 O O . ALA A 1 85 ? 19.684 4.962 -38.073 1.00 98.50 85 ALA A O 1
ATOM 664 N N . LEU A 1 86 ? 21.722 5.388 -38.911 1.00 98.56 86 LEU A N 1
ATOM 665 C CA . LEU A 1 86 ? 22.331 5.752 -37.629 1.00 98.56 86 LEU A CA 1
ATOM 666 C C . LEU A 1 86 ? 21.724 7.045 -37.066 1.00 98.56 86 LEU A C 1
ATOM 668 O O . LEU A 1 86 ? 21.429 7.109 -35.875 1.00 98.56 86 LEU A O 1
ATOM 672 N N . SER A 1 87 ? 21.500 8.055 -37.910 1.00 98.69 87 SER A N 1
ATOM 673 C CA . SER A 1 87 ? 20.842 9.306 -37.516 1.00 98.69 87 SER A CA 1
ATOM 674 C C . SER A 1 87 ? 19.422 9.057 -36.990 1.00 98.69 87 SER A C 1
ATOM 676 O O . SER A 1 87 ? 19.072 9.540 -35.909 1.00 98.69 87 SER A O 1
ATOM 678 N N . THR A 1 88 ? 18.640 8.221 -37.687 1.00 98.69 88 THR A N 1
ATOM 679 C CA . THR A 1 88 ? 17.300 7.793 -37.253 1.00 98.69 88 THR A CA 1
ATOM 680 C C . THR A 1 88 ? 17.345 7.070 -35.906 1.00 98.69 88 THR A C 1
ATOM 682 O O . THR A 1 88 ? 16.673 7.500 -34.971 1.00 98.69 88 THR A O 1
ATOM 685 N N . ALA A 1 89 ? 18.204 6.058 -35.749 1.00 98.31 89 ALA A N 1
ATOM 686 C CA . ALA A 1 89 ? 18.338 5.311 -34.495 1.00 98.31 89 ALA A CA 1
ATOM 687 C C . ALA A 1 89 ? 18.801 6.194 -33.316 1.00 98.31 89 ALA A C 1
ATOM 689 O O . ALA A 1 89 ? 18.377 6.002 -32.176 1.00 98.31 89 ALA A O 1
ATOM 690 N N . LEU A 1 90 ? 19.644 7.203 -33.567 1.00 98.62 90 LEU A N 1
ATOM 691 C CA . LEU A 1 90 ? 20.013 8.200 -32.557 1.00 98.62 90 LEU A CA 1
ATOM 692 C C . LEU A 1 90 ? 18.855 9.152 -32.221 1.00 98.62 90 LEU A C 1
ATOM 694 O O . LEU A 1 90 ? 18.809 9.674 -31.109 1.00 98.62 90 LEU A O 1
ATOM 698 N N . SER A 1 91 ? 17.932 9.414 -33.149 1.00 98.62 91 SER A N 1
ATOM 699 C CA . SER A 1 91 ? 16.703 10.169 -32.874 1.00 98.62 91 SER A CA 1
ATOM 700 C C . SER A 1 91 ? 15.760 9.365 -31.974 1.00 98.62 91 SER A C 1
ATOM 702 O O . SER A 1 91 ? 15.379 9.849 -30.912 1.00 98.62 91 SER A O 1
ATOM 704 N N . GLU A 1 92 ? 15.482 8.111 -32.340 1.00 98.69 92 GLU A N 1
ATOM 705 C CA . GLU A 1 92 ? 14.663 7.164 -31.562 1.00 98.69 92 GLU A CA 1
ATOM 706 C C . GLU A 1 92 ? 15.231 6.926 -30.156 1.00 98.69 92 GLU A C 1
ATOM 708 O O . GLU A 1 92 ? 14.499 6.896 -29.168 1.00 98.69 92 GLU A O 1
ATOM 713 N N . LYS A 1 93 ? 16.561 6.826 -30.032 1.00 98.56 93 LYS A N 1
ATOM 714 C CA . LYS A 1 93 ? 17.216 6.739 -28.725 1.00 98.56 93 LYS A CA 1
ATOM 715 C C . LYS A 1 93 ? 16.862 7.942 -27.838 1.00 98.56 93 LYS A C 1
ATOM 717 O O . LYS A 1 93 ? 16.528 7.746 -26.674 1.00 98.56 93 LYS A O 1
ATOM 722 N N . ARG A 1 94 ? 16.921 9.170 -28.370 1.00 98.75 94 ARG A N 1
ATOM 723 C CA . ARG A 1 94 ? 16.633 10.392 -27.596 1.00 98.75 94 ARG A CA 1
ATOM 724 C C . ARG A 1 94 ? 15.166 10.475 -27.173 1.00 98.75 94 ARG A C 1
ATOM 726 O O . ARG A 1 94 ? 14.898 10.937 -26.068 1.00 98.75 94 ARG A O 1
ATOM 733 N N . THR A 1 95 ? 14.226 10.026 -28.010 1.00 98.62 95 THR A N 1
ATOM 734 C CA . THR A 1 95 ? 12.802 9.994 -27.633 1.00 98.62 95 THR A CA 1
ATOM 735 C C . THR A 1 95 ? 12.553 8.980 -26.517 1.00 98.62 95 THR A C 1
ATOM 737 O O . THR A 1 95 ? 11.940 9.333 -25.513 1.00 98.62 95 THR A O 1
ATOM 740 N N . LEU A 1 96 ? 13.134 7.778 -26.612 1.00 98.38 96 LEU A N 1
ATOM 741 C CA . LEU A 1 96 ? 13.058 6.759 -25.556 1.00 98.38 96 LEU A CA 1
ATOM 742 C C . LEU A 1 96 ? 13.745 7.199 -24.249 1.00 98.38 96 LEU A C 1
ATOM 744 O O . LEU A 1 96 ? 13.262 6.890 -23.162 1.00 98.38 96 LEU A O 1
ATOM 748 N N . GLU A 1 97 ? 14.856 7.940 -24.320 1.00 98.62 97 GLU A N 1
ATOM 749 C CA . GLU A 1 97 ? 15.499 8.535 -23.137 1.00 98.62 97 GLU A CA 1
ATOM 750 C C . GLU A 1 97 ? 14.598 9.582 -22.453 1.00 98.62 97 GLU A C 1
ATOM 752 O O . GLU A 1 97 ? 14.584 9.650 -21.222 1.00 98.62 97 GLU A O 1
ATOM 757 N N . GLY A 1 98 ? 13.805 10.335 -23.227 1.00 98.62 98 GLY A N 1
ATOM 758 C CA . GLY A 1 98 ? 12.760 11.229 -22.718 1.00 98.62 98 GLY A CA 1
ATOM 759 C C . GLY A 1 98 ? 11.624 10.474 -22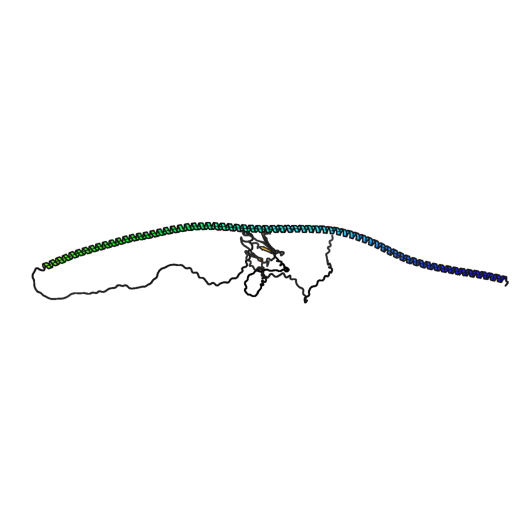.024 1.00 98.62 98 GLY A C 1
ATOM 760 O O . GLY A 1 98 ? 11.345 10.728 -20.854 1.00 98.62 98 GLY A O 1
ATOM 761 N N . GLU A 1 99 ? 11.041 9.472 -22.688 1.00 98.69 99 GLU A N 1
ATOM 762 C CA . GLU A 1 99 ? 9.984 8.622 -22.112 1.00 98.69 99 GLU A CA 1
ATOM 763 C C . GLU A 1 99 ? 10.435 7.938 -20.809 1.00 98.69 99 GLU A C 1
ATOM 765 O O . GLU A 1 99 ? 9.695 7.899 -19.824 1.00 98.69 99 GLU A O 1
ATOM 770 N N . LEU A 1 100 ? 11.681 7.451 -20.754 1.00 98.38 100 LEU A N 1
ATOM 771 C CA . LEU A 1 100 ? 12.268 6.889 -19.534 1.00 98.38 100 LEU A CA 1
ATOM 772 C C . LEU A 1 100 ? 12.438 7.930 -18.419 1.00 98.38 100 LEU A C 1
ATOM 774 O O . LEU A 1 100 ? 12.333 7.573 -17.244 1.00 98.38 100 LEU A O 1
ATOM 778 N N . HIS A 1 101 ? 12.709 9.196 -18.745 1.00 98.62 101 HIS A N 1
ATOM 779 C CA . HIS A 1 101 ? 12.744 10.268 -17.751 1.00 98.62 101 HIS A CA 1
ATOM 780 C C . HIS A 1 101 ? 11.339 10.554 -17.202 1.00 98.62 101 HIS A C 1
ATOM 782 O O . HIS A 1 101 ? 11.173 10.627 -15.979 1.00 98.62 101 HIS A O 1
ATOM 788 N N . ASP A 1 102 ? 10.333 10.659 -18.070 1.00 98.69 102 ASP A N 1
ATOM 789 C CA . ASP A 1 102 ? 8.950 10.929 -17.668 1.00 98.69 102 ASP A CA 1
ATOM 790 C C . ASP A 1 102 ? 8.382 9.792 -16.809 1.00 98.69 102 ASP A C 1
ATOM 792 O O . ASP A 1 102 ? 7.789 10.041 -15.756 1.00 98.69 102 ASP A O 1
ATOM 796 N N . LEU A 1 103 ? 8.628 8.534 -17.191 1.00 98.38 103 LEU A N 1
ATOM 797 C CA . LEU A 1 103 ? 8.219 7.360 -16.414 1.00 98.38 103 LEU A CA 1
ATOM 798 C C . LEU A 1 103 ? 8.898 7.305 -15.038 1.00 98.38 103 LEU A C 1
ATOM 800 O O . LEU A 1 103 ? 8.231 7.022 -14.044 1.00 98.38 103 LEU A O 1
ATOM 804 N N . ARG A 1 104 ? 10.192 7.644 -14.935 1.00 98.62 104 ARG A N 1
ATOM 805 C CA . ARG A 1 104 ? 10.880 7.777 -13.632 1.00 98.62 104 ARG A CA 1
ATOM 806 C C . ARG A 1 104 ? 10.251 8.869 -12.762 1.00 98.62 104 ARG A C 1
ATOM 808 O O . ARG A 1 104 ? 10.085 8.664 -11.563 1.00 98.62 104 ARG A O 1
ATOM 815 N N . GLY A 1 105 ? 9.855 9.997 -13.358 1.00 98.62 105 GLY A N 1
ATOM 816 C CA . GLY A 1 105 ? 9.123 11.059 -12.660 1.00 98.62 105 GLY A CA 1
ATOM 817 C C . GLY A 1 105 ? 7.752 10.602 -12.147 1.00 98.62 105 GLY A C 1
ATOM 818 O O . GLY A 1 105 ? 7.371 10.926 -11.022 1.00 98.62 105 GLY A O 1
ATOM 819 N N . GLN A 1 106 ? 7.029 9.800 -12.934 1.00 98.62 106 GLN A N 1
ATOM 820 C CA . GLN A 1 106 ? 5.758 9.197 -12.520 1.00 98.62 106 GLN A CA 1
ATOM 821 C C . GLN A 1 106 ? 5.938 8.204 -11.365 1.00 98.62 106 GLN A C 1
ATOM 823 O O . GLN A 1 106 ? 5.175 8.268 -10.402 1.00 98.62 106 GLN A O 1
ATOM 828 N N . VAL A 1 107 ? 6.960 7.340 -11.418 1.00 98.44 107 VAL A N 1
ATOM 829 C CA . VAL A 1 107 ? 7.288 6.399 -10.331 1.00 98.44 107 VAL A CA 1
ATOM 830 C C . VAL A 1 107 ? 7.576 7.155 -9.033 1.00 98.44 107 VAL A C 1
ATOM 832 O O . VAL A 1 107 ? 6.876 6.929 -8.050 1.00 98.44 107 VAL A O 1
ATOM 835 N N . ALA A 1 108 ? 8.486 8.134 -9.049 1.00 98.69 108 ALA A N 1
ATOM 836 C CA . ALA A 1 108 ? 8.817 8.926 -7.859 1.00 98.69 108 ALA A CA 1
ATOM 837 C C . ALA A 1 108 ? 7.594 9.664 -7.270 1.00 98.69 108 ALA A C 1
ATOM 839 O O . ALA A 1 108 ? 7.427 9.752 -6.052 1.00 98.69 108 ALA A O 1
ATOM 840 N N . LYS A 1 109 ? 6.688 10.160 -8.127 1.00 98.75 109 LYS A N 1
ATOM 841 C CA . LYS A 1 109 ? 5.426 10.785 -7.697 1.00 98.75 109 LYS A CA 1
ATOM 842 C C . LYS A 1 109 ? 4.474 9.784 -7.030 1.00 98.75 109 LYS A C 1
ATOM 844 O O . LYS A 1 109 ? 3.829 10.131 -6.041 1.00 98.75 109 LYS A O 1
ATOM 849 N N . LEU A 1 110 ? 4.368 8.565 -7.561 1.00 98.38 110 LEU A N 1
ATOM 850 C CA . LEU A 1 110 ? 3.536 7.501 -6.990 1.00 98.38 110 LEU A CA 1
ATOM 851 C C . LEU A 1 110 ? 4.119 6.962 -5.676 1.00 98.38 110 LEU A C 1
ATOM 853 O O . LEU A 1 110 ? 3.362 6.716 -4.741 1.00 98.38 110 LEU A O 1
ATOM 857 N N . GLU A 1 111 ? 5.442 6.848 -5.569 1.00 98.62 111 GLU A N 1
ATOM 858 C CA . GLU A 1 111 ? 6.142 6.476 -4.333 1.00 98.62 111 GLU A CA 1
ATOM 859 C C . GLU A 1 111 ? 5.908 7.508 -3.221 1.00 98.62 111 GLU A C 1
ATOM 861 O O . GLU A 1 111 ? 5.551 7.136 -2.102 1.00 98.62 111 GLU A O 1
ATOM 866 N N . ALA A 1 112 ? 6.008 8.805 -3.536 1.00 98.69 112 ALA A N 1
ATOM 867 C CA . ALA A 1 112 ? 5.696 9.880 -2.592 1.00 98.69 112 ALA A CA 1
ATOM 868 C C . ALA A 1 112 ? 4.221 9.854 -2.143 1.00 98.69 112 ALA A C 1
ATOM 870 O O . ALA A 1 112 ? 3.934 9.956 -0.948 1.00 98.69 112 ALA A O 1
ATOM 871 N N . ALA A 1 113 ? 3.282 9.657 -3.077 1.00 98.56 113 ALA A N 1
ATOM 872 C CA . ALA A 1 113 ? 1.857 9.535 -2.761 1.00 98.56 113 ALA A CA 1
ATOM 873 C C . ALA A 1 113 ? 1.546 8.295 -1.898 1.00 98.56 113 ALA A C 1
ATOM 875 O O . ALA A 1 113 ? 0.736 8.372 -0.975 1.00 98.56 113 ALA A O 1
ATOM 876 N N . LEU A 1 114 ? 2.219 7.167 -2.153 1.00 98.62 114 LEU A N 1
ATOM 877 C CA . LEU A 1 114 ? 2.120 5.955 -1.337 1.00 98.62 114 LEU A CA 1
ATOM 878 C C . LEU A 1 114 ? 2.687 6.168 0.075 1.00 98.62 114 LEU A C 1
ATOM 880 O O . LEU A 1 114 ? 2.111 5.667 1.040 1.00 98.62 114 LEU A O 1
ATOM 884 N N . GLY A 1 115 ? 3.793 6.906 0.207 1.00 98.62 115 GLY A N 1
ATOM 885 C CA . GLY A 1 115 ? 4.373 7.279 1.499 1.00 98.62 115 GLY A CA 1
ATOM 886 C C . GLY A 1 115 ? 3.409 8.107 2.350 1.00 98.62 115 GLY A C 1
ATOM 887 O O . GLY A 1 115 ? 3.147 7.759 3.501 1.00 98.62 115 GLY A O 1
ATOM 888 N N . GLU A 1 116 ? 2.810 9.143 1.762 1.00 98.75 116 GLU A N 1
ATOM 889 C CA . GLU A 1 116 ? 1.821 9.986 2.445 1.00 98.75 116 GLU A CA 1
ATOM 890 C C . GLU A 1 116 ? 0.544 9.200 2.803 1.00 98.75 116 GLU A C 1
ATOM 892 O O . GLU A 1 116 ? 0.069 9.285 3.933 1.00 98.75 116 GLU A O 1
ATOM 897 N N . ALA A 1 117 ? 0.035 8.343 1.909 1.00 98.44 117 ALA A N 1
ATOM 898 C CA . ALA A 1 117 ? -1.115 7.483 2.209 1.00 98.44 117 ALA A CA 1
ATOM 899 C C . ALA A 1 117 ? -0.839 6.492 3.361 1.00 98.44 117 ALA A C 1
ATOM 901 O O . ALA A 1 117 ? -1.711 6.254 4.199 1.00 98.44 117 ALA A O 1
ATOM 902 N N . LYS A 1 118 ? 0.381 5.936 3.446 1.00 98.69 118 LYS A N 1
ATOM 903 C CA . LYS A 1 118 ? 0.805 5.087 4.575 1.00 98.69 118 LYS A CA 1
ATOM 904 C C . LYS A 1 118 ? 0.851 5.867 5.888 1.00 98.69 118 LYS A C 1
ATOM 906 O O . LYS A 1 118 ? 0.364 5.360 6.895 1.00 98.69 118 LYS A O 1
ATOM 911 N N . LYS A 1 119 ? 1.385 7.090 5.875 1.00 98.75 119 LYS A N 1
ATOM 912 C CA . LYS A 1 119 ? 1.418 7.970 7.050 1.00 98.75 119 LYS A CA 1
ATOM 913 C C . LYS A 1 119 ? 0.005 8.315 7.533 1.00 98.75 119 LYS A C 1
ATOM 915 O O . LYS A 1 119 ? -0.289 8.157 8.711 1.00 98.75 119 LYS A O 1
ATOM 920 N N . GLN A 1 120 ? -0.897 8.690 6.625 1.00 98.62 120 GLN A N 1
ATOM 921 C CA . GLN A 1 120 ? -2.299 8.967 6.963 1.00 98.62 120 GLN A CA 1
ATOM 922 C C . GLN A 1 120 ? -3.001 7.745 7.575 1.00 98.62 120 GLN A C 1
ATOM 924 O O . GLN A 1 120 ? -3.756 7.887 8.536 1.00 98.62 120 GLN A O 1
ATOM 929 N N . LEU A 1 121 ? -2.715 6.536 7.074 1.00 98.56 121 LEU A N 1
ATOM 930 C CA . LEU A 1 121 ? -3.219 5.289 7.655 1.00 98.56 121 LEU A CA 1
ATOM 931 C C . LEU A 1 121 ? -2.650 5.018 9.060 1.00 98.56 121 LEU A C 1
ATOM 933 O O . LEU A 1 121 ? -3.388 4.550 9.924 1.00 98.56 121 LEU A O 1
ATOM 937 N N . GLN A 1 122 ? -1.368 5.309 9.302 1.00 98.62 122 GLN A N 1
ATOM 938 C CA . GLN A 1 122 ? -0.743 5.186 10.627 1.00 98.62 122 GLN A CA 1
ATOM 939 C C . GLN A 1 122 ? -1.363 6.166 11.632 1.00 98.62 122 GLN A C 1
ATOM 941 O O . GLN A 1 122 ? -1.766 5.748 12.718 1.00 98.62 122 GLN A O 1
ATOM 946 N N . ASP A 1 123 ? -1.513 7.435 11.243 1.00 98.62 123 ASP A N 1
ATOM 947 C CA . ASP A 1 123 ? -2.158 8.469 12.055 1.00 98.62 123 ASP A CA 1
ATOM 948 C C . ASP A 1 123 ? -3.604 8.082 12.415 1.00 98.62 123 ASP A C 1
ATOM 950 O O . ASP A 1 123 ? -4.030 8.229 13.561 1.00 98.62 123 ASP A O 1
ATOM 954 N N . GLU A 1 124 ? -4.372 7.561 11.453 1.00 98.50 124 GLU A N 1
ATOM 955 C CA . GLU A 1 124 ? -5.765 7.165 11.685 1.00 98.50 124 GLU A CA 1
ATOM 956 C C . GLU A 1 124 ? -5.882 5.870 12.498 1.00 98.50 124 GLU A C 1
ATOM 958 O O . GLU A 1 124 ? -6.775 5.742 13.335 1.00 98.50 124 GLU A O 1
ATOM 963 N N . MET A 1 125 ? -4.948 4.928 12.334 1.00 98.44 125 MET A N 1
ATOM 964 C CA . MET A 1 125 ? -4.853 3.747 13.194 1.00 98.44 125 MET A CA 1
ATOM 965 C C . MET A 1 125 ? -4.586 4.142 14.652 1.00 98.44 125 MET A C 1
ATOM 967 O O . MET A 1 125 ? -5.230 3.592 15.545 1.00 98.44 125 MET A O 1
ATOM 971 N N . LEU A 1 126 ? -3.701 5.117 14.894 1.00 98.62 126 LEU A N 1
ATOM 972 C CA . LEU A 1 126 ? -3.441 5.652 16.231 1.00 98.62 126 LEU A CA 1
ATOM 973 C C . LEU A 1 126 ? -4.699 6.310 16.822 1.00 98.62 126 LEU A C 1
ATOM 975 O O . LEU A 1 126 ? -5.113 5.949 17.922 1.00 98.62 126 LEU A O 1
ATOM 979 N N . ARG A 1 127 ? -5.383 7.182 16.061 1.00 98.44 127 ARG A N 1
ATOM 980 C CA . ARG A 1 127 ? -6.664 7.787 16.487 1.00 98.44 127 ARG A CA 1
ATOM 981 C C . ARG A 1 127 ? -7.734 6.739 16.801 1.00 98.44 127 ARG A C 1
ATOM 983 O O . ARG A 1 127 ? -8.496 6.917 17.752 1.00 98.44 127 ARG A O 1
ATOM 990 N N . ARG A 1 128 ? -7.792 5.644 16.032 1.00 98.56 128 ARG A N 1
ATOM 991 C CA . ARG A 1 128 ? -8.724 4.531 16.267 1.00 98.56 128 ARG A CA 1
ATOM 992 C C . ARG A 1 128 ? -8.434 3.832 17.595 1.00 98.56 128 ARG A C 1
ATOM 994 O O . ARG A 1 128 ? -9.363 3.619 18.367 1.00 98.56 128 ARG A O 1
ATOM 1001 N N . VAL A 1 129 ? -7.166 3.527 17.877 1.00 98.81 129 VAL A N 1
ATOM 1002 C CA . VAL A 1 129 ? -6.735 2.901 19.140 1.00 98.81 129 VAL A CA 1
ATOM 1003 C C . VAL A 1 129 ? -7.004 3.824 20.333 1.00 98.81 129 VAL A C 1
ATOM 1005 O O . VAL A 1 129 ? -7.563 3.379 21.333 1.00 98.81 129 VAL A O 1
ATOM 1008 N N . ASP A 1 130 ? -6.718 5.123 20.219 1.00 98.56 130 ASP A N 1
ATOM 1009 C CA . ASP A 1 130 ? -7.039 6.106 21.264 1.00 98.56 130 ASP A CA 1
ATOM 1010 C C . ASP A 1 130 ? -8.548 6.192 21.548 1.00 98.56 130 ASP A C 1
ATOM 1012 O O . ASP A 1 130 ? -8.968 6.296 22.704 1.00 98.56 130 ASP A O 1
ATOM 1016 N N . ALA A 1 131 ? -9.382 6.133 20.506 1.00 97.81 131 ALA A N 1
ATOM 1017 C CA . ALA 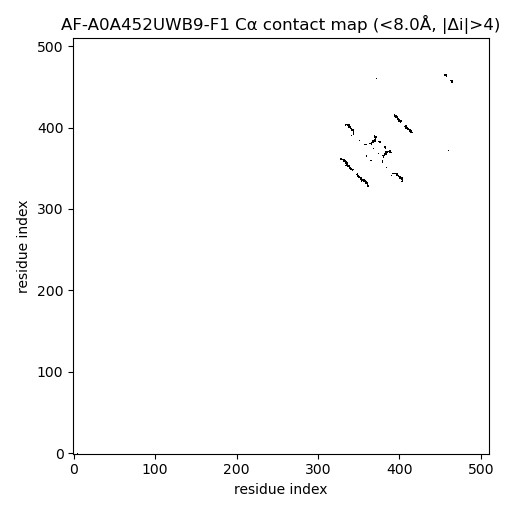A 1 131 ? -10.835 6.106 20.648 1.00 97.81 131 ALA A CA 1
ATOM 1018 C C . ALA A 1 131 ? -11.338 4.785 21.263 1.00 97.81 131 ALA A C 1
ATOM 1020 O O . ALA A 1 131 ? -12.221 4.814 22.121 1.00 97.81 131 ALA A O 1
ATOM 1021 N N . GLU A 1 132 ? -10.762 3.642 20.875 1.00 98.62 132 GLU A N 1
ATOM 1022 C CA . GLU A 1 132 ? -11.041 2.320 21.457 1.00 98.62 132 GLU A CA 1
ATOM 1023 C C . GLU A 1 132 ? -10.698 2.288 22.958 1.00 98.62 132 GLU A C 1
ATOM 1025 O O . GLU A 1 132 ? -11.526 1.854 23.762 1.00 98.62 132 GLU A O 1
ATOM 1030 N N . ASN A 1 133 ? -9.547 2.846 23.349 1.00 98.75 133 ASN A N 1
ATOM 1031 C CA . ASN A 1 133 ? -9.123 2.974 24.746 1.00 98.75 133 ASN A CA 1
ATOM 1032 C C . ASN A 1 133 ? -10.089 3.853 25.560 1.00 98.75 133 ASN A C 1
ATOM 1034 O O . ASN A 1 133 ? -10.563 3.437 26.616 1.00 98.75 133 ASN A O 1
ATOM 1038 N N . ARG A 1 134 ? -10.466 5.034 25.047 1.00 98.62 134 ARG A N 1
ATOM 1039 C CA . ARG A 1 134 ? -11.453 5.916 25.708 1.00 98.62 134 ARG A CA 1
ATOM 1040 C C . ARG A 1 134 ? -12.825 5.254 25.845 1.00 98.62 134 ARG A C 1
ATOM 1042 O O . ARG A 1 134 ? -13.467 5.384 26.883 1.00 98.62 134 ARG A O 1
ATOM 1049 N N . LEU A 1 135 ? -13.273 4.524 24.821 1.00 98.06 135 LEU A N 1
ATOM 1050 C CA . LEU A 1 135 ? -14.514 3.746 24.876 1.00 98.06 135 LEU A CA 1
ATOM 1051 C C . LEU A 1 135 ? -14.449 2.622 25.913 1.00 98.06 135 LEU A C 1
ATOM 1053 O O . LEU A 1 135 ? -15.479 2.291 26.495 1.00 98.06 135 LEU A O 1
ATOM 1057 N N . GLN A 1 136 ? -13.277 2.030 26.145 1.00 98.62 136 GLN A N 1
ATOM 1058 C CA . GLN A 1 136 ? -13.094 1.026 27.188 1.00 98.62 136 GLN A CA 1
ATOM 1059 C C . GLN A 1 136 ? -13.188 1.652 28.587 1.00 98.62 136 GLN A C 1
ATOM 1061 O O . GLN A 1 136 ? -13.995 1.186 29.389 1.00 98.62 136 GLN A O 1
ATOM 1066 N N . THR A 1 137 ? -12.502 2.772 28.837 1.00 98.50 137 THR A N 1
ATOM 1067 C CA . THR A 1 137 ? -12.623 3.524 30.101 1.00 98.50 137 THR A CA 1
ATOM 1068 C C . THR A 1 137 ? -14.069 3.945 30.388 1.00 98.50 137 THR A C 1
ATOM 1070 O O . THR A 1 137 ? -14.558 3.752 31.497 1.00 98.50 137 THR A O 1
ATOM 1073 N N . LEU A 1 138 ? -14.800 4.449 29.385 1.00 98.38 138 LEU A N 1
ATOM 1074 C CA . LEU A 1 138 ? -16.206 4.847 29.548 1.00 98.38 138 LEU A CA 1
ATOM 1075 C C . LEU A 1 138 ? -17.153 3.662 29.812 1.00 98.38 138 LEU A C 1
ATOM 1077 O O . LEU A 1 138 ? -18.172 3.834 30.479 1.00 98.38 138 LEU A O 1
ATOM 1081 N N . LYS A 1 139 ? -16.846 2.454 29.315 1.00 98.50 139 LYS A N 1
ATOM 1082 C CA . LYS A 1 139 ? -17.605 1.239 29.672 1.00 98.50 139 LYS A CA 1
ATOM 1083 C C . LYS A 1 139 ? -17.359 0.843 31.122 1.00 98.50 139 LYS A C 1
ATOM 1085 O O . LYS A 1 139 ? -18.314 0.527 31.822 1.00 98.50 139 LYS A O 1
ATOM 1090 N N . GLU A 1 140 ? -16.103 0.876 31.559 1.00 98.44 140 GLU A N 1
ATOM 1091 C CA . GLU A 1 140 ? -15.710 0.562 32.935 1.00 98.44 140 GLU A CA 1
ATOM 1092 C C . GLU A 1 140 ? -16.338 1.550 33.926 1.00 98.44 140 GLU A C 1
ATOM 1094 O O . GLU A 1 140 ? -16.909 1.125 34.929 1.00 98.44 140 GLU A O 1
ATOM 1099 N N . GLU A 1 141 ? -16.348 2.847 33.603 1.00 98.62 141 GLU A N 1
ATOM 1100 C CA . GLU A 1 141 ? -17.059 3.870 34.378 1.00 98.62 141 GLU A CA 1
ATOM 1101 C C . GLU A 1 141 ? -18.575 3.613 34.413 1.00 98.62 141 GLU A C 1
ATOM 1103 O O . GLU A 1 141 ? -19.187 3.642 35.482 1.00 98.62 141 GLU A O 1
ATOM 1108 N N . LEU A 1 142 ? -19.194 3.305 33.269 1.00 98.25 142 LEU A N 1
ATOM 1109 C CA . LEU A 1 142 ? -20.626 3.010 33.190 1.00 98.25 142 LEU A CA 1
ATOM 1110 C C . LEU A 1 142 ? -21.010 1.760 34.002 1.00 98.25 142 LEU A C 1
ATOM 1112 O O . LEU A 1 142 ? -22.054 1.746 34.657 1.00 98.25 142 LEU A O 1
ATOM 1116 N N . ASP A 1 143 ? -20.201 0.702 33.964 1.00 98.31 143 ASP A N 1
ATOM 1117 C CA . ASP A 1 143 ? -20.452 -0.523 34.728 1.00 98.31 143 ASP A CA 1
ATOM 1118 C C . ASP A 1 143 ? -20.177 -0.325 36.229 1.00 98.31 143 ASP A C 1
ATOM 1120 O O . ASP A 1 143 ? -20.937 -0.826 37.060 1.00 98.31 143 ASP A O 1
ATOM 1124 N N . PHE A 1 144 ? -19.189 0.496 36.595 1.00 98.62 144 PHE A N 1
ATOM 1125 C CA . PHE A 1 144 ? -18.986 0.958 37.970 1.00 98.62 144 PHE A CA 1
ATOM 1126 C C . PHE A 1 144 ? -20.197 1.746 38.497 1.00 98.62 144 PHE A C 1
ATOM 1128 O O . PHE A 1 144 ? -20.713 1.429 39.572 1.00 98.62 144 PHE A O 1
ATOM 1135 N N . GLN A 1 145 ? -20.720 2.702 37.720 1.00 98.38 145 GLN A N 1
ATOM 1136 C CA . GLN A 1 145 ? -21.931 3.455 38.069 1.00 98.38 145 GLN A CA 1
ATOM 1137 C C . GLN A 1 145 ? -23.150 2.531 38.234 1.00 98.38 145 GLN A C 1
ATOM 1139 O O . GLN A 1 145 ? -23.855 2.626 39.238 1.00 98.38 145 GLN A O 1
ATOM 1144 N N . LYS A 1 146 ? -23.384 1.584 37.308 1.00 98.38 146 LYS A N 1
ATOM 1145 C CA . LYS A 1 146 ? -24.460 0.577 37.444 1.00 98.38 146 LYS A CA 1
ATOM 1146 C C . LYS A 1 146 ? -24.330 -0.229 38.735 1.00 98.38 146 LYS A C 1
ATOM 1148 O O . LYS A 1 146 ? -25.337 -0.451 39.407 1.00 98.38 146 LYS A O 1
ATOM 1153 N N . ASN A 1 147 ? -23.116 -0.659 39.077 1.00 98.44 147 ASN A N 1
ATOM 1154 C CA . ASN A 1 147 ? -22.864 -1.432 40.289 1.00 98.44 147 ASN A CA 1
ATOM 1155 C C . ASN A 1 147 ? -23.191 -0.606 41.542 1.00 98.44 147 ASN A C 1
ATOM 1157 O O . ASN A 1 147 ? -23.935 -1.099 42.390 1.00 98.44 147 ASN A O 1
ATOM 1161 N N . ILE A 1 148 ? -22.755 0.661 41.610 1.00 98.50 148 ILE A N 1
ATOM 1162 C CA . ILE A 1 148 ? -23.132 1.592 42.689 1.00 98.50 148 ILE A CA 1
ATOM 1163 C C . ILE A 1 148 ? -24.654 1.729 42.786 1.00 98.50 148 ILE A C 1
ATOM 1165 O O . ILE A 1 148 ? -25.213 1.432 43.838 1.00 98.50 148 ILE A O 1
ATOM 1169 N N . TYR A 1 149 ? -25.345 2.084 41.697 1.00 97.56 149 TYR A N 1
ATOM 1170 C CA . TYR A 1 149 ? -26.803 2.250 41.720 1.00 97.56 149 TYR A CA 1
ATOM 1171 C C . TYR A 1 149 ? -27.540 0.968 42.132 1.00 97.56 149 TYR A C 1
ATOM 1173 O O . TYR A 1 149 ? -28.563 1.025 42.819 1.00 97.56 149 TYR A O 1
ATOM 1181 N N . SER A 1 150 ? -27.029 -0.205 41.742 1.00 97.88 150 SER A N 1
ATOM 1182 C CA . SER A 1 150 ? -27.602 -1.488 42.153 1.00 97.88 150 SER A CA 1
ATOM 1183 C C . SER A 1 150 ? -27.444 -1.740 43.656 1.00 97.88 150 SER A C 1
ATOM 1185 O O . SER A 1 150 ? -28.379 -2.229 44.293 1.00 97.88 150 SER A O 1
ATOM 1187 N N . GLU A 1 151 ? -26.309 -1.341 44.233 1.00 97.44 151 GLU A N 1
ATOM 1188 C CA . GLU A 1 151 ? -25.975 -1.530 45.642 1.00 97.44 151 GLU A CA 1
ATOM 1189 C C . GLU A 1 151 ? -26.692 -0.506 46.538 1.00 97.44 151 GLU A C 1
ATOM 1191 O O . GLU A 1 151 ? -27.253 -0.877 47.570 1.00 97.44 151 GLU A O 1
ATOM 1196 N N . GLU A 1 152 ? -26.803 0.753 46.103 1.00 97.50 152 GLU A N 1
ATOM 1197 C CA . GLU A 1 152 ? -27.643 1.777 46.740 1.00 97.50 152 GLU A CA 1
ATOM 1198 C C . GLU A 1 152 ? -29.119 1.359 46.767 1.00 97.50 152 GLU A C 1
ATOM 1200 O O . GLU A 1 152 ? -29.801 1.492 47.791 1.00 97.50 152 GLU A O 1
ATOM 1205 N N . LEU A 1 153 ? -29.623 0.794 45.663 1.00 96.69 153 LEU A N 1
ATOM 1206 C CA . LEU A 1 153 ? -30.983 0.266 45.589 1.00 96.69 153 LEU A CA 1
ATOM 1207 C C . LEU A 1 153 ? -31.157 -0.974 46.480 1.00 96.69 153 LEU A C 1
ATOM 1209 O O . LEU A 1 153 ? -32.194 -1.108 47.134 1.00 96.69 153 LEU A O 1
ATOM 1213 N N . ARG A 1 154 ? -30.160 -1.870 46.539 1.00 97.19 154 ARG A N 1
ATOM 1214 C CA . ARG A 1 154 ? -30.151 -3.047 47.426 1.00 97.19 154 ARG A CA 1
ATOM 1215 C C . ARG A 1 154 ? -30.197 -2.625 48.893 1.00 97.19 154 ARG A C 1
ATOM 1217 O O . ARG A 1 154 ? -30.977 -3.175 49.667 1.00 97.19 154 ARG A O 1
ATOM 1224 N N . GLU A 1 155 ? -29.396 -1.639 49.272 1.00 97.19 155 GLU A N 1
ATOM 1225 C CA . GLU A 1 155 ? -29.325 -1.108 50.630 1.00 97.19 155 GLU A CA 1
ATOM 1226 C C . GLU A 1 155 ? -30.601 -0.340 51.014 1.00 97.19 155 GLU A C 1
ATOM 1228 O O . GLU A 1 155 ? -31.137 -0.532 52.106 1.00 97.19 155 GLU A O 1
ATOM 1233 N N . THR A 1 156 ? -31.167 0.445 50.095 1.00 96.69 156 THR A N 1
ATOM 1234 C CA . THR A 1 156 ? -32.458 1.125 50.300 1.00 96.69 156 THR A CA 1
ATOM 1235 C C . THR A 1 156 ? -33.598 0.123 50.502 1.00 96.69 156 THR A C 1
ATOM 1237 O O . THR A 1 156 ? -34.385 0.266 51.440 1.00 96.69 156 THR A O 1
ATOM 1240 N N . LYS A 1 157 ? -33.657 -0.934 49.677 1.00 97.31 157 LYS A N 1
ATOM 1241 C CA . LYS A 1 157 ? -34.615 -2.040 49.840 1.00 97.31 157 LYS A CA 1
ATOM 1242 C C . LYS A 1 157 ? -34.431 -2.745 51.180 1.00 97.31 157 LYS A C 1
ATOM 1244 O O . LYS A 1 157 ? -35.408 -2.882 51.907 1.00 97.31 157 LYS A O 1
ATOM 1249 N N . ARG A 1 158 ? -33.192 -3.093 51.551 1.00 96.44 158 ARG A N 1
ATOM 1250 C CA . ARG A 1 158 ? -32.870 -3.731 52.837 1.00 96.44 158 ARG A CA 1
ATOM 1251 C C . ARG A 1 158 ? -33.344 -2.894 54.027 1.00 96.44 158 ARG A C 1
ATOM 1253 O O . ARG A 1 158 ? -33.970 -3.428 54.931 1.00 96.44 158 ARG A O 1
ATOM 1260 N N . ARG A 1 159 ? -33.101 -1.578 54.024 1.00 96.25 159 ARG A N 1
ATOM 1261 C CA . ARG A 1 159 ? -33.568 -0.664 55.088 1.00 96.25 159 ARG A CA 1
ATOM 1262 C C . ARG A 1 159 ? -35.091 -0.598 55.183 1.00 96.25 159 ARG A C 1
ATOM 1264 O O . ARG A 1 159 ? -35.626 -0.484 56.285 1.00 96.25 159 ARG A O 1
ATOM 1271 N N . HIS A 1 160 ? -35.789 -0.645 54.049 1.00 95.62 160 HIS A N 1
ATOM 1272 C CA . HIS A 1 160 ? -37.250 -0.678 54.028 1.00 95.62 160 HIS A CA 1
ATOM 1273 C C . HIS A 1 160 ? -37.793 -2.021 54.536 1.00 95.62 160 HIS A C 1
ATOM 1275 O O . HIS A 1 160 ? -38.684 -2.034 55.379 1.00 95.62 160 HIS A O 1
ATOM 1281 N N . GLU A 1 161 ? -37.209 -3.133 54.091 1.00 95.69 161 GLU A N 1
ATOM 1282 C CA . GLU A 1 161 ? -37.554 -4.494 54.509 1.00 95.69 161 GLU A CA 1
ATOM 1283 C C . GLU A 1 161 ? -37.338 -4.702 56.015 1.00 95.69 161 GLU A C 1
ATOM 1285 O O . GLU A 1 161 ? -38.259 -5.144 56.697 1.00 95.69 161 GLU A O 1
ATOM 1290 N N . THR A 1 162 ? -36.199 -4.266 56.573 1.00 95.75 162 THR A N 1
ATOM 1291 C CA . THR A 1 162 ? -35.974 -4.263 58.029 1.00 95.75 162 THR A CA 1
ATOM 1292 C C . THR A 1 162 ? -37.064 -3.481 58.763 1.00 95.75 162 THR A C 1
ATOM 1294 O O . THR A 1 162 ? -37.620 -3.986 59.733 1.00 95.75 162 THR A O 1
ATOM 1297 N N . ARG A 1 163 ? -37.433 -2.283 58.283 1.00 95.19 163 ARG A N 1
ATOM 1298 C CA . ARG A 1 163 ? -38.484 -1.462 58.912 1.00 95.19 163 ARG A CA 1
ATOM 1299 C C . ARG A 1 163 ? -39.861 -2.133 58.858 1.00 95.19 163 ARG A C 1
ATOM 1301 O O . ARG A 1 163 ? -40.623 -2.022 59.815 1.00 95.19 163 ARG A O 1
ATOM 1308 N N . LEU A 1 164 ? -40.193 -2.822 57.764 1.00 93.38 164 LEU A N 1
ATOM 1309 C CA . LEU A 1 164 ? -41.431 -3.604 57.664 1.00 93.38 164 LEU A CA 1
ATOM 1310 C C . LEU A 1 164 ? -41.427 -4.762 58.669 1.00 93.38 164 LEU A C 1
ATOM 1312 O O . LEU A 1 164 ? -42.378 -4.902 59.433 1.00 93.38 164 LEU A O 1
ATOM 1316 N N . VAL A 1 165 ? -40.331 -5.521 58.740 1.00 95.31 165 VAL A N 1
ATOM 1317 C CA . VAL A 1 165 ? -40.164 -6.631 59.692 1.00 95.31 165 VAL A CA 1
ATOM 1318 C C . VAL A 1 165 ? -40.209 -6.147 61.147 1.00 95.31 165 VAL A C 1
ATOM 1320 O O . VAL A 1 165 ? -40.814 -6.806 61.986 1.00 95.31 165 VAL A O 1
ATOM 1323 N N . GLU A 1 166 ? -39.637 -4.986 61.472 1.00 94.06 166 GLU A N 1
ATOM 1324 C CA . GLU A 1 166 ? -39.751 -4.364 62.801 1.00 94.06 166 GLU A CA 1
ATOM 1325 C C . GLU A 1 166 ? -41.205 -4.029 63.164 1.00 94.06 166 GLU A C 1
ATOM 1327 O O . GLU A 1 166 ? -41.645 -4.335 64.276 1.00 94.06 166 GLU A O 1
ATOM 1332 N N . ILE A 1 167 ? -41.958 -3.446 62.223 1.00 94.25 167 ILE A N 1
ATOM 1333 C CA . ILE A 1 167 ? -43.378 -3.110 62.393 1.00 94.25 167 ILE A CA 1
ATOM 1334 C C . ILE A 1 167 ? -44.221 -4.379 62.564 1.00 94.25 167 ILE A C 1
ATOM 1336 O O . ILE A 1 167 ? -45.050 -4.442 63.472 1.00 94.25 167 ILE A O 1
ATOM 1340 N N . ASP A 1 168 ? -44.012 -5.398 61.732 1.00 94.81 168 ASP A N 1
ATOM 1341 C CA . ASP A 1 168 ? -44.800 -6.630 61.776 1.00 94.81 168 ASP A CA 1
ATOM 1342 C C . ASP A 1 168 ? -44.451 -7.489 63.000 1.00 94.81 168 ASP A C 1
ATOM 1344 O O . ASP A 1 168 ? -45.359 -7.970 63.674 1.00 94.81 168 ASP A O 1
ATOM 1348 N N . ASN A 1 169 ? -43.177 -7.559 63.403 1.00 93.44 169 ASN A N 1
ATOM 1349 C CA . ASN A 1 169 ? -42.779 -8.132 64.694 1.00 93.44 169 ASN A CA 1
ATOM 1350 C C . ASN A 1 169 ? -43.339 -7.335 65.882 1.00 93.44 169 ASN A C 1
ATOM 1352 O O . ASN A 1 169 ? -43.547 -7.898 66.955 1.00 93.44 169 ASN A O 1
ATOM 1356 N N . GLY A 1 170 ? -43.529 -6.019 65.744 1.00 94.19 170 GLY A N 1
ATOM 1357 C CA . GLY A 1 170 ? -44.213 -5.181 66.734 1.00 94.19 170 GLY A CA 1
ATOM 1358 C C . GLY A 1 170 ? -45.675 -5.595 66.895 1.00 94.19 170 GLY A C 1
ATOM 1359 O O . GLY A 1 170 ? -46.077 -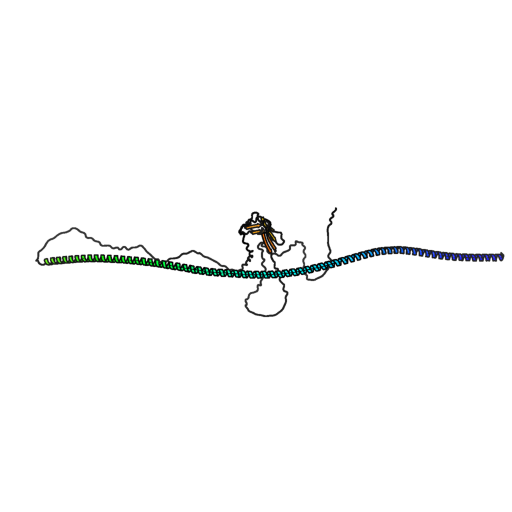6.006 67.982 1.00 94.19 170 GLY A O 1
ATOM 1360 N N . LYS A 1 171 ? -46.432 -5.597 65.790 1.00 94.38 171 LYS A N 1
ATOM 1361 C CA . LYS A 1 171 ? -47.833 -6.053 65.754 1.00 94.38 171 LYS A CA 1
ATOM 1362 C C . LYS A 1 171 ? -47.985 -7.479 66.282 1.00 94.38 171 LYS A C 1
ATOM 1364 O O . LYS A 1 171 ? -48.872 -7.723 67.089 1.00 94.38 171 LYS A O 1
ATOM 1369 N N . GLN A 1 172 ? -47.126 -8.407 65.854 1.00 93.81 172 GLN A N 1
ATOM 1370 C CA . GLN A 1 172 ? -47.168 -9.807 66.283 1.00 93.81 172 GLN A CA 1
ATOM 1371 C C . GLN A 1 172 ? -47.030 -9.923 67.805 1.00 93.81 172 GLN A C 1
ATOM 1373 O O . GLN A 1 172 ? -47.857 -10.572 68.437 1.00 93.81 172 GLN A O 1
ATOM 1378 N N . ARG A 1 173 ? -46.061 -9.220 68.409 1.00 94.12 173 ARG A N 1
ATOM 1379 C CA . ARG A 1 173 ? -45.895 -9.179 69.872 1.00 94.12 173 ARG A CA 1
ATOM 1380 C C . ARG A 1 173 ? -47.082 -8.532 70.587 1.00 94.12 173 ARG A C 1
ATOM 1382 O O . ARG A 1 173 ? -47.475 -9.012 71.644 1.00 94.12 173 ARG A O 1
ATOM 1389 N N . GLU A 1 174 ? -47.682 -7.480 70.027 1.00 95.75 174 GLU A N 1
ATOM 1390 C CA . GLU A 1 174 ? -48.913 -6.893 70.580 1.00 95.75 174 GLU A CA 1
ATOM 1391 C C . GLU A 1 174 ? -50.101 -7.868 70.531 1.00 95.75 174 GLU A C 1
ATOM 1393 O O . GLU A 1 174 ? -50.854 -7.958 71.501 1.00 95.75 174 GLU A O 1
ATOM 1398 N N . PHE A 1 175 ? -50.271 -8.610 69.431 1.00 94.94 175 PHE A N 1
ATOM 1399 C CA . PHE A 1 175 ? -51.309 -9.636 69.307 1.00 94.94 175 PHE A CA 1
ATOM 1400 C C . PHE A 1 175 ? -51.075 -10.801 70.271 1.00 94.94 175 PHE A C 1
ATOM 1402 O O . PHE A 1 175 ? -52.011 -11.215 70.951 1.00 94.94 175 PHE A O 1
ATOM 1409 N N . GLU A 1 176 ? -49.841 -11.299 70.367 1.00 96.06 176 GLU A N 1
ATOM 1410 C CA . GLU A 1 176 ? -49.461 -12.366 71.296 1.00 96.06 176 GLU A CA 1
ATOM 1411 C C . GLU A 1 176 ? -49.663 -11.946 72.754 1.00 96.06 176 GLU A C 1
ATOM 1413 O O . GLU A 1 176 ? -50.253 -12.713 73.510 1.00 96.06 176 GLU A O 1
ATOM 1418 N N . SER A 1 177 ? -49.267 -10.722 73.134 1.00 96.38 177 SER A N 1
ATOM 1419 C CA . SER A 1 177 ? -49.507 -10.188 74.482 1.00 96.38 177 SER A CA 1
ATOM 1420 C C . SER A 1 177 ? -51.000 -10.116 74.782 1.00 96.38 177 SER A C 1
ATOM 1422 O O . SER A 1 177 ? -51.452 -10.737 75.734 1.00 96.38 177 SER A O 1
ATOM 1424 N N . ARG A 1 178 ? -51.796 -9.448 73.932 1.00 96.44 178 ARG A N 1
ATOM 1425 C CA . ARG A 1 178 ? -53.246 -9.300 74.163 1.00 96.44 178 ARG A CA 1
ATOM 1426 C C . ARG A 1 178 ? -53.973 -10.644 74.213 1.00 96.44 178 ARG A C 1
ATOM 1428 O O . ARG A 1 178 ? -54.922 -10.795 74.978 1.00 96.44 178 ARG A O 1
ATOM 1435 N N . LEU A 1 179 ? -53.546 -11.616 73.404 1.00 95.38 179 LEU A N 1
ATOM 1436 C CA . LEU A 1 179 ? -54.099 -12.968 73.426 1.00 95.38 179 LEU A CA 1
ATOM 1437 C C . LEU A 1 179 ? -53.687 -13.725 74.696 1.00 95.38 179 LEU A C 1
ATOM 1439 O O . LEU A 1 179 ? -54.521 -14.413 75.280 1.00 95.38 179 LEU A O 1
ATOM 1443 N N . ALA A 1 180 ? -52.434 -13.595 75.139 1.00 96.44 180 ALA A N 1
ATOM 1444 C CA . ALA A 1 180 ? -51.956 -14.187 76.385 1.00 96.44 180 ALA A CA 1
ATOM 1445 C C . ALA A 1 180 ? -52.677 -13.596 77.605 1.00 96.44 180 ALA A C 1
ATOM 1447 O O . ALA A 1 180 ? -53.157 -14.363 78.437 1.00 96.44 180 ALA A O 1
ATOM 1448 N N . ASP A 1 181 ? -52.833 -12.270 77.660 1.00 96.75 181 ASP A N 1
ATOM 1449 C CA . ASP A 1 181 ? -53.553 -11.552 78.715 1.00 96.75 181 ASP A CA 1
ATOM 1450 C C . ASP A 1 181 ? -55.019 -12.014 78.789 1.00 96.75 181 ASP A C 1
ATOM 1452 O O . ASP A 1 181 ? -55.485 -12.430 79.848 1.00 96.75 181 ASP A O 1
ATOM 1456 N N . ALA A 1 182 ? -55.728 -12.059 77.653 1.00 96.25 182 ALA A N 1
ATOM 1457 C CA . ALA A 1 182 ? -57.114 -12.533 77.593 1.00 96.25 182 ALA A CA 1
ATOM 1458 C C . ALA A 1 182 ? -57.261 -14.024 77.964 1.00 96.25 182 ALA A C 1
ATOM 1460 O O . ALA A 1 182 ? -58.227 -14.415 78.621 1.00 96.25 182 ALA A O 1
ATOM 1461 N N . LEU A 1 183 ? -56.304 -14.877 77.577 1.00 95.88 183 LEU A N 1
ATOM 1462 C CA . LEU A 1 183 ? -56.282 -16.291 77.975 1.00 95.88 183 LEU A CA 1
ATOM 1463 C C . LEU A 1 183 ? -55.956 -16.472 79.464 1.00 95.88 183 LEU A C 1
ATOM 1465 O O . LEU A 1 183 ? -56.467 -17.404 80.087 1.00 95.88 183 LEU A O 1
ATOM 1469 N N . GLN A 1 184 ? -55.112 -15.614 80.038 1.00 96.94 184 GLN A N 1
ATOM 1470 C CA . GLN A 1 184 ? -54.798 -15.607 81.464 1.00 96.94 184 GLN A CA 1
ATOM 1471 C C . GLN A 1 184 ? -55.991 -15.111 82.287 1.00 96.94 184 GLN A C 1
ATOM 1473 O O . GLN A 1 184 ? -56.319 -15.734 83.294 1.00 96.94 184 GLN A O 1
ATOM 1478 N N . GLU A 1 185 ? -56.685 -14.066 81.835 1.00 96.94 185 GLU A N 1
ATOM 1479 C CA . GLU A 1 185 ? -57.920 -13.593 82.458 1.00 96.94 185 GLU A CA 1
ATOM 1480 C C . GLU A 1 185 ? -59.018 -14.666 82.404 1.00 96.94 185 GLU A C 1
ATOM 1482 O O . GLU A 1 185 ? -59.627 -14.960 83.429 1.00 96.94 185 GLU A O 1
ATOM 1487 N N . LEU A 1 186 ? -59.208 -15.345 81.265 1.00 95.88 186 LEU A N 1
ATOM 1488 C CA . LEU A 1 186 ? -60.164 -16.454 81.157 1.00 95.88 186 LEU A CA 1
ATOM 1489 C C . LEU A 1 186 ? -59.823 -17.618 82.106 1.00 95.88 186 LEU A C 1
ATOM 1491 O O . LEU A 1 186 ? -60.718 -18.212 82.706 1.00 95.88 186 LEU A O 1
ATOM 1495 N N . ARG A 1 187 ? -58.533 -17.943 82.280 1.00 96.38 187 ARG A N 1
ATOM 1496 C CA . ARG A 1 187 ? -58.089 -18.944 83.269 1.00 96.38 187 ARG A CA 1
ATOM 1497 C C . ARG A 1 187 ? -58.392 -18.495 84.694 1.00 96.38 187 ARG A C 1
ATOM 1499 O O . ARG A 1 187 ? -58.973 -19.276 85.436 1.00 96.38 187 ARG A O 1
ATOM 1506 N N . ALA A 1 188 ? -58.077 -17.250 85.047 1.00 96.44 188 ALA A N 1
ATOM 1507 C CA . ALA A 1 188 ? -58.376 -16.694 86.366 1.00 96.44 188 ALA A CA 1
ATOM 1508 C C . ALA A 1 188 ? -59.890 -16.663 86.649 1.00 96.44 188 ALA A C 1
ATOM 1510 O O . ALA A 1 188 ? -60.316 -17.009 87.747 1.00 96.44 188 ALA A O 1
ATOM 1511 N N . GLN A 1 189 ? -60.716 -16.334 85.650 1.00 97.12 189 GLN A N 1
ATOM 1512 C CA . GLN A 1 189 ? -62.177 -16.406 85.745 1.00 97.12 189 GLN A CA 1
ATOM 1513 C C . GLN A 1 189 ? -62.670 -17.846 85.952 1.00 97.12 189 GLN A C 1
ATOM 1515 O O . GLN A 1 189 ? -63.557 -18.067 86.772 1.00 97.12 189 GLN A O 1
ATOM 1520 N N . HIS A 1 190 ? -62.103 -18.839 85.258 1.00 96.25 190 HIS A N 1
ATOM 1521 C CA . HIS A 1 190 ? -62.440 -20.250 85.487 1.00 96.25 190 HIS A CA 1
ATOM 1522 C C . HIS A 1 190 ? -61.980 -20.750 86.866 1.00 96.25 190 HIS A C 1
ATOM 1524 O O . HIS A 1 190 ? -62.713 -21.493 87.516 1.00 96.25 190 HIS A O 1
ATOM 1530 N N . GLU A 1 191 ? -60.798 -20.346 87.333 1.00 96.75 191 GLU A N 1
ATOM 1531 C CA . GLU A 1 191 ? -60.289 -20.683 88.668 1.00 96.75 191 GLU A CA 1
ATOM 1532 C C . GLU A 1 191 ? -61.160 -20.068 89.773 1.00 96.75 191 GLU A C 1
ATOM 1534 O O . GLU A 1 191 ? -61.546 -20.777 90.703 1.00 96.75 191 GLU A O 1
ATOM 1539 N N . ASP A 1 192 ? -61.554 -18.797 89.643 1.00 96.38 192 ASP A N 1
ATOM 1540 C CA . ASP A 1 192 ? -62.458 -18.150 90.599 1.00 96.38 192 ASP A CA 1
ATOM 1541 C C . ASP A 1 192 ? -63.872 -18.748 90.547 1.00 96.38 192 ASP A C 1
ATOM 1543 O O . ASP A 1 192 ? -64.452 -19.008 91.596 1.00 96.38 192 ASP A O 1
ATOM 1547 N N . GLN A 1 193 ? -64.407 -19.091 89.366 1.00 96.44 193 GLN A N 1
ATOM 1548 C CA . GLN A 1 193 ? -65.664 -19.848 89.260 1.00 96.44 193 GLN A CA 1
ATOM 1549 C C . GLN A 1 193 ? -65.582 -21.193 89.997 1.00 96.44 193 GLN A C 1
ATOM 1551 O O . GLN A 1 193 ? -66.481 -21.524 90.768 1.00 96.44 193 GLN A O 1
ATOM 1556 N N . VAL A 1 194 ? -64.507 -21.966 89.805 1.00 96.56 194 VAL A N 1
ATOM 1557 C CA . VAL A 1 194 ? -64.302 -23.247 90.505 1.00 96.56 194 VAL A CA 1
ATOM 1558 C C . VAL A 1 194 ? -64.196 -23.042 92.017 1.00 96.56 194 VAL A C 1
ATOM 1560 O O . VAL A 1 194 ? -64.792 -23.804 92.779 1.00 96.56 194 VAL A O 1
ATOM 1563 N N . GLU A 1 195 ? -63.495 -22.004 92.470 1.00 96.25 195 GLU A N 1
ATOM 1564 C CA . GLU A 1 195 ? -63.359 -21.691 93.893 1.00 96.25 195 GLU A CA 1
ATOM 1565 C C . GLU A 1 195 ? -64.676 -21.163 94.502 1.00 96.25 195 GLU A C 1
ATOM 1567 O O . GLU A 1 195 ? -64.995 -21.494 95.645 1.00 96.25 195 GLU A O 1
ATOM 1572 N N . GLN A 1 196 ? -65.492 -20.415 93.751 1.00 95.50 196 GLN A N 1
ATOM 1573 C CA . GLN A 1 196 ? -66.856 -20.035 94.137 1.00 95.50 196 GLN A CA 1
ATOM 1574 C C . GLN A 1 196 ? -67.757 -21.273 94.268 1.00 95.50 196 GLN A C 1
ATOM 1576 O O . GLN A 1 196 ? -68.325 -21.491 95.340 1.00 95.50 196 GLN A O 1
ATOM 1581 N N . TYR A 1 197 ? -67.812 -22.142 93.249 1.00 94.06 197 TYR A N 1
ATOM 1582 C CA . TYR A 1 197 ? -68.561 -23.405 93.307 1.00 94.06 197 TYR A CA 1
ATOM 1583 C C . TYR A 1 197 ? -68.115 -24.282 94.484 1.00 94.06 197 TYR A C 1
ATOM 1585 O O . TYR A 1 197 ? -68.949 -24.873 95.170 1.00 94.06 197 TYR A O 1
ATOM 1593 N N . LYS A 1 198 ? -66.809 -24.344 94.764 1.00 96.75 198 LYS A N 1
ATOM 1594 C CA . LYS A 1 198 ? -66.257 -25.065 95.915 1.00 96.75 198 LYS A CA 1
ATOM 1595 C C . LYS A 1 198 ? -66.717 -24.458 97.245 1.00 96.75 198 LYS A C 1
ATOM 1597 O O . LYS A 1 198 ? -67.180 -25.207 98.101 1.00 96.75 198 LYS A O 1
ATOM 1602 N N . LYS A 1 199 ? -66.680 -23.131 97.412 1.00 95.50 199 LYS A N 1
ATOM 1603 C CA . LYS A 1 199 ? -67.188 -22.439 98.617 1.00 95.50 199 LYS A CA 1
ATOM 1604 C C . LYS A 1 199 ? -68.690 -22.664 98.826 1.00 95.50 199 LYS A C 1
ATOM 1606 O O . LYS A 1 199 ? -69.131 -22.876 99.956 1.00 95.50 199 LYS A O 1
ATOM 1611 N N . GLU A 1 200 ? -69.489 -22.660 97.759 1.00 95.81 200 GLU A N 1
ATOM 1612 C CA . GLU A 1 200 ? -70.921 -22.987 97.826 1.00 95.81 200 GLU A CA 1
ATOM 1613 C C . GLU A 1 200 ? -71.164 -24.455 98.206 1.00 95.81 200 GLU A C 1
ATOM 1615 O O . GLU A 1 200 ? -72.046 -24.757 99.021 1.00 95.81 200 GLU A O 1
ATOM 1620 N N . LEU A 1 201 ? -70.348 -25.368 97.675 1.00 92.75 201 LEU A N 1
ATOM 1621 C CA . LEU A 1 201 ? -70.372 -26.786 98.016 1.00 92.75 201 LEU A CA 1
ATOM 1622 C C . LEU A 1 201 ? -70.006 -27.007 99.494 1.00 92.75 201 LEU A C 1
ATOM 1624 O O . LEU A 1 201 ? -70.731 -27.701 100.203 1.00 92.75 201 LEU A O 1
ATOM 1628 N N . GLU A 1 202 ? -68.937 -26.373 99.982 1.00 94.69 202 GLU A N 1
ATOM 1629 C CA . GLU A 1 202 ? -68.500 -26.394 101.385 1.00 94.69 202 GLU A CA 1
ATOM 1630 C C . GLU A 1 202 ? -69.579 -25.839 102.323 1.00 94.69 202 GLU A C 1
ATOM 1632 O O . GLU A 1 202 ? -69.918 -26.485 103.314 1.00 94.69 202 GLU A O 1
ATOM 1637 N N . LYS A 1 203 ? -70.200 -24.703 101.974 1.00 95.31 203 LYS A N 1
ATOM 1638 C CA . LYS A 1 203 ? -71.339 -24.118 102.705 1.00 95.31 203 LYS A CA 1
ATOM 1639 C C . LYS A 1 203 ? -72.561 -25.043 102.729 1.00 95.31 203 LYS A C 1
ATOM 1641 O O . LYS A 1 203 ? -73.285 -25.105 103.721 1.00 95.31 203 LYS A O 1
ATOM 1646 N N . THR A 1 204 ? -72.791 -25.791 101.652 1.00 94.25 204 THR A N 1
ATOM 1647 C CA . THR A 1 204 ? -73.868 -26.789 101.582 1.00 94.25 204 THR A CA 1
ATOM 1648 C C . THR A 1 204 ? -73.539 -28.029 102.420 1.00 94.25 204 THR A C 1
ATOM 1650 O O . THR A 1 204 ? -74.426 -28.597 103.062 1.00 94.25 204 THR A O 1
ATOM 1653 N N . TYR A 1 205 ? -72.273 -28.453 102.458 1.00 92.56 205 TYR A N 1
ATOM 1654 C CA . TYR A 1 205 ? -71.814 -29.558 103.300 1.00 92.56 205 TYR A CA 1
ATOM 1655 C C . TYR A 1 205 ? -71.823 -29.205 104.789 1.00 92.56 205 TYR A C 1
ATOM 1657 O O . TYR A 1 205 ? -72.283 -30.029 105.578 1.00 92.56 205 TYR A O 1
ATOM 1665 N N . SER A 1 206 ? -71.401 -28.001 105.187 1.00 94.06 206 SER A N 1
ATOM 1666 C CA . SER A 1 206 ? -71.489 -27.556 106.584 1.00 94.06 206 SER A CA 1
ATOM 1667 C C . SER A 1 206 ? -72.944 -27.478 107.048 1.00 94.06 206 SER A C 1
ATOM 1669 O O . SER A 1 206 ? -73.280 -28.076 108.065 1.00 94.06 206 SER A O 1
ATOM 1671 N N . ALA A 1 207 ? -73.844 -26.902 106.241 1.00 92.94 207 ALA A N 1
ATOM 1672 C CA . ALA A 1 207 ? -75.278 -26.907 106.530 1.00 92.94 207 ALA A CA 1
ATOM 1673 C C . ALA A 1 207 ? -75.854 -28.332 106.679 1.00 92.94 207 ALA A C 1
ATOM 1675 O O . ALA A 1 207 ? -76.654 -28.587 107.578 1.00 92.94 207 ALA A O 1
ATOM 1676 N N . LYS A 1 208 ? -75.432 -29.296 105.845 1.00 93.69 208 LYS A N 1
ATOM 1677 C CA . LYS A 1 208 ? -75.817 -30.714 105.996 1.00 93.69 208 LYS A CA 1
ATOM 1678 C C . LYS A 1 208 ? -75.255 -31.342 107.275 1.00 93.69 208 LYS A C 1
ATOM 1680 O O . LYS A 1 208 ? -75.983 -32.074 107.942 1.00 93.69 208 LYS A O 1
ATOM 1685 N N . LEU A 1 209 ? -74.000 -31.059 107.628 1.00 92.25 209 LEU A N 1
ATOM 1686 C CA . LEU A 1 209 ? -73.366 -31.546 108.857 1.00 92.25 209 LEU A CA 1
ATOM 1687 C C . LEU A 1 209 ? -74.042 -30.980 110.107 1.00 92.25 209 LEU A C 1
ATOM 1689 O O . LEU A 1 209 ? -74.312 -31.736 111.035 1.00 92.25 209 LEU A O 1
ATOM 1693 N N . ASP A 1 210 ? -74.376 -29.692 110.125 1.00 91.81 210 ASP A N 1
ATOM 1694 C CA . ASP A 1 210 ? -75.054 -29.065 111.260 1.00 91.81 210 ASP A CA 1
ATOM 1695 C C . ASP A 1 210 ? -76.521 -29.505 111.365 1.00 91.81 210 ASP A C 1
ATOM 1697 O O . ASP A 1 210 ? -76.994 -29.776 112.466 1.00 91.81 210 ASP A O 1
ATOM 1701 N N . ASN A 1 211 ? -77.220 -29.722 110.245 1.00 91.19 211 ASN A N 1
ATOM 1702 C CA . ASN A 1 211 ? -78.538 -30.370 110.250 1.00 91.19 211 ASN A CA 1
ATOM 1703 C C . ASN A 1 211 ? -78.473 -31.811 110.790 1.00 91.19 211 ASN A C 1
ATOM 1705 O O . ASN A 1 211 ? -79.350 -32.226 111.552 1.00 91.19 211 ASN A O 1
ATOM 1709 N N . ALA A 1 212 ? -77.434 -32.576 110.438 1.00 88.94 212 ALA A N 1
ATOM 1710 C CA . ALA A 1 212 ? -77.213 -33.920 110.968 1.00 88.94 212 ALA A CA 1
ATOM 1711 C C . ALA A 1 212 ? -76.869 -33.893 112.468 1.00 88.94 212 ALA A C 1
ATOM 1713 O O . ALA A 1 212 ? -77.433 -34.681 113.224 1.00 88.94 212 ALA A O 1
ATOM 1714 N N . ARG A 1 213 ? -76.029 -32.948 112.919 1.00 89.88 213 ARG A N 1
ATOM 1715 C CA . ARG A 1 213 ? -75.729 -32.705 114.343 1.00 89.88 213 ARG A CA 1
ATOM 1716 C C . ARG A 1 213 ? -76.983 -32.350 115.131 1.00 89.88 213 ARG A C 1
ATOM 1718 O O . ARG A 1 213 ? -77.271 -33.038 116.097 1.00 89.88 213 ARG A O 1
ATOM 1725 N N . GLN A 1 214 ? -77.768 -31.368 114.687 1.00 90.62 214 GLN A N 1
ATOM 1726 C CA . GLN A 1 214 ? -79.032 -30.994 115.335 1.00 90.62 214 GLN A CA 1
ATOM 1727 C C . GLN A 1 214 ? -80.026 -32.161 115.373 1.00 90.62 214 GLN A C 1
ATOM 1729 O O . GLN A 1 214 ? -80.779 -32.304 116.331 1.00 90.62 214 GLN A O 1
ATOM 1734 N N . SER A 1 215 ? -80.048 -33.012 114.344 1.00 84.81 215 SER A N 1
ATOM 1735 C CA . SER A 1 215 ? -80.909 -34.202 114.323 1.00 84.81 215 SER A CA 1
ATOM 1736 C C . SER A 1 215 ? -80.417 -35.278 115.298 1.00 84.81 215 SER A C 1
ATOM 1738 O O . SER A 1 215 ? -81.222 -35.877 116.006 1.00 84.81 215 SER A O 1
ATOM 1740 N N . ALA A 1 216 ? -79.101 -35.484 115.396 1.00 84.12 216 ALA A N 1
ATOM 1741 C CA . ALA A 1 216 ? -78.490 -36.371 116.383 1.00 84.12 216 ALA A CA 1
ATOM 1742 C C . ALA A 1 216 ? -78.662 -35.847 117.820 1.00 84.12 216 ALA A C 1
ATOM 1744 O O . ALA A 1 216 ? -78.927 -36.632 118.721 1.00 84.12 216 ALA A O 1
ATOM 1745 N N . GLU A 1 217 ? -78.589 -34.533 118.028 1.00 86.00 217 GLU A N 1
ATOM 1746 C CA . GLU A 1 217 ? -78.829 -33.854 119.304 1.00 86.00 217 GLU A CA 1
ATOM 1747 C C . GLU A 1 217 ? -80.304 -33.948 119.716 1.00 86.00 217 GLU A C 1
ATOM 1749 O O . GLU A 1 217 ? -80.597 -34.324 120.845 1.00 86.00 217 GLU A O 1
ATOM 1754 N N . ARG A 1 218 ? -81.253 -33.745 118.788 1.00 84.12 218 ARG A N 1
ATOM 1755 C CA . ARG A 1 218 ? -82.682 -34.032 119.024 1.00 84.12 218 ARG A CA 1
ATOM 1756 C C . ARG A 1 218 ? -82.907 -35.495 119.401 1.00 84.12 218 ARG A C 1
ATOM 1758 O O . ARG A 1 218 ? -83.608 -35.754 120.372 1.00 84.12 218 ARG A O 1
ATOM 1765 N N . ASN A 1 219 ? -82.286 -36.442 118.695 1.00 83.75 219 ASN A N 1
ATOM 1766 C CA . ASN A 1 219 ? -82.364 -37.862 119.048 1.00 83.75 219 ASN A CA 1
ATOM 1767 C C . ASN A 1 219 ? -81.725 -38.150 120.417 1.00 83.75 219 ASN A C 1
ATOM 1769 O O . ASN A 1 219 ? -82.284 -38.920 121.188 1.00 83.75 219 ASN A O 1
ATOM 1773 N N . SER A 1 220 ? -80.605 -37.508 120.755 1.00 84.62 220 SER A N 1
ATOM 1774 C CA . SER A 1 220 ? -79.964 -37.614 122.071 1.00 84.62 220 SER A CA 1
ATOM 1775 C C . SER A 1 220 ? -80.854 -37.053 123.180 1.00 84.62 220 SER A C 1
ATOM 1777 O O . SER A 1 220 ? -80.950 -37.659 124.240 1.00 84.62 220 SER A O 1
ATOM 1779 N N . ASN A 1 221 ? -81.553 -35.944 122.932 1.00 84.06 221 ASN A N 1
ATOM 1780 C CA . ASN A 1 221 ? -82.497 -35.347 123.875 1.00 84.06 221 ASN A CA 1
ATOM 1781 C C . ASN A 1 221 ? -83.754 -36.215 124.040 1.00 84.06 221 ASN A C 1
ATOM 1783 O O . ASN A 1 221 ? -84.244 -36.363 125.153 1.00 84.06 221 ASN A O 1
ATOM 1787 N N . LEU A 1 222 ? -84.239 -36.854 122.967 1.00 81.50 222 LEU A N 1
ATOM 1788 C CA . LEU A 1 222 ? -85.316 -37.852 123.035 1.00 81.50 222 LEU A CA 1
ATOM 1789 C C . LEU A 1 222 ? -84.884 -39.108 123.808 1.00 81.50 222 LEU A C 1
ATOM 1791 O O . LEU A 1 222 ? -85.655 -39.620 124.614 1.00 81.50 222 LEU A O 1
ATOM 1795 N N . VAL A 1 223 ? -83.650 -39.585 123.614 1.00 80.88 223 VAL A N 1
ATOM 1796 C CA . VAL A 1 223 ? -83.068 -40.692 124.397 1.00 80.88 223 VAL A CA 1
ATOM 1797 C C . VAL A 1 223 ? -82.868 -40.288 125.861 1.00 80.88 223 VAL A C 1
ATOM 1799 O O . VAL A 1 223 ? -83.130 -41.098 126.745 1.00 80.88 223 VAL A O 1
ATOM 1802 N N . GLY A 1 224 ? -82.462 -39.045 126.129 1.00 80.75 224 GLY A N 1
ATOM 1803 C CA . GLY A 1 224 ? -82.355 -38.474 127.472 1.00 80.75 224 GLY A CA 1
ATOM 1804 C C . GLY A 1 224 ? -83.707 -38.426 128.181 1.00 80.75 224 GLY A C 1
ATOM 1805 O O . GLY A 1 224 ? -83.843 -39.008 129.251 1.00 80.75 224 GLY A O 1
ATOM 1806 N N . ALA A 1 225 ? -84.727 -37.851 127.540 1.00 79.69 225 ALA A N 1
ATOM 1807 C CA . ALA A 1 225 ? -86.098 -37.825 128.050 1.00 79.69 225 ALA A CA 1
ATOM 1808 C C . ALA A 1 225 ? -86.651 -39.242 128.290 1.00 79.69 225 ALA A C 1
ATOM 1810 O O . ALA A 1 225 ? -87.185 -39.523 129.359 1.00 79.69 225 ALA A O 1
ATOM 1811 N N . ALA A 1 226 ? -86.438 -40.173 127.353 1.00 76.75 226 ALA A N 1
ATOM 1812 C CA . ALA A 1 226 ? -86.810 -41.574 127.541 1.00 76.75 226 ALA A CA 1
ATOM 1813 C C . ALA A 1 226 ? -86.060 -42.224 128.718 1.00 76.75 226 ALA A C 1
ATOM 1815 O O . ALA A 1 226 ? -86.637 -43.040 129.433 1.00 76.75 226 ALA A O 1
ATOM 1816 N N . HIS A 1 227 ? -84.794 -41.864 128.960 1.00 79.69 227 HIS A N 1
ATOM 1817 C CA . HIS A 1 227 ? -84.025 -42.345 130.109 1.00 79.69 227 HIS A CA 1
ATOM 1818 C C . HIS A 1 227 ? -84.507 -41.732 131.433 1.00 79.69 227 HIS A C 1
ATOM 1820 O O . HIS A 1 227 ? -84.555 -42.436 132.440 1.00 79.69 227 HIS A O 1
ATOM 1826 N N . GLU A 1 228 ? -84.921 -40.464 131.437 1.00 81.00 228 GLU A N 1
ATOM 1827 C CA . GLU A 1 228 ? -85.553 -39.798 132.581 1.00 81.00 228 GLU A CA 1
ATOM 1828 C C . GLU A 1 228 ? -86.920 -40.414 132.911 1.00 81.00 228 GLU A C 1
ATOM 1830 O O . GLU A 1 228 ? -87.185 -40.710 134.075 1.00 81.00 228 GLU A O 1
ATOM 1835 N N . GLU A 1 229 ? -87.760 -40.711 131.915 1.00 80.00 229 GLU A N 1
ATOM 1836 C CA . GLU A 1 229 ? -89.008 -41.470 132.099 1.00 80.00 229 GLU A CA 1
ATOM 1837 C C . GLU A 1 229 ? -88.743 -42.877 132.662 1.00 80.00 229 GLU A C 1
ATOM 1839 O O . GLU A 1 229 ? -89.461 -43.350 133.554 1.00 80.00 229 GLU A O 1
ATOM 1844 N N . LEU A 1 230 ? -87.675 -43.538 132.201 1.00 76.81 230 LEU A N 1
ATOM 1845 C CA . LEU A 1 230 ? -87.226 -44.833 132.719 1.00 76.81 230 LEU A CA 1
ATOM 1846 C C . LEU A 1 230 ? -86.719 -44.723 134.164 1.00 76.81 230 LEU A C 1
ATOM 1848 O O . LEU A 1 230 ? -87.041 -45.587 134.978 1.00 76.81 230 LEU A O 1
ATOM 1852 N N . GLN A 1 231 ? -85.995 -43.656 134.522 1.00 80.56 231 GLN A N 1
ATOM 1853 C CA . GLN A 1 231 ? -85.586 -43.385 135.904 1.00 80.56 231 GLN A CA 1
ATOM 1854 C C . GLN A 1 231 ? -86.779 -43.058 136.806 1.00 80.56 231 GLN A C 1
ATOM 1856 O O . GLN A 1 231 ? -86.871 -43.607 137.899 1.00 80.56 231 GLN A O 1
ATOM 1861 N N . GLN A 1 232 ? -87.733 -42.236 136.365 1.00 82.50 232 GLN A N 1
ATOM 1862 C CA . GLN A 1 232 ? -88.961 -41.962 137.120 1.00 82.50 232 GLN A CA 1
ATOM 1863 C C . GLN A 1 232 ? -89.782 -43.241 137.331 1.00 82.50 232 GLN A C 1
ATOM 1865 O O . GLN A 1 232 ? -90.319 -43.471 138.417 1.00 82.50 232 GLN A O 1
ATOM 1870 N N . SER A 1 233 ? -89.835 -44.112 136.320 1.00 72.44 233 SER A N 1
ATOM 1871 C CA . SER A 1 233 ? -90.452 -45.437 136.422 1.00 72.44 233 SER A CA 1
ATOM 1872 C C . SER A 1 233 ? -89.683 -46.348 137.383 1.00 72.44 233 SER A C 1
ATOM 1874 O O . SER A 1 233 ? -90.301 -47.027 138.200 1.00 72.44 233 SER A O 1
ATOM 1876 N N . ARG A 1 234 ? -88.345 -46.310 137.366 1.00 79.62 234 ARG A N 1
ATOM 1877 C CA . ARG A 1 234 ? -87.478 -47.041 138.302 1.00 79.62 234 ARG A CA 1
ATOM 1878 C C . ARG A 1 234 ? -87.694 -46.583 139.745 1.00 79.62 234 ARG A C 1
ATOM 1880 O O . ARG A 1 234 ? -87.961 -47.417 140.596 1.00 79.62 234 ARG A O 1
ATOM 1887 N N . ILE A 1 235 ? -87.710 -45.275 139.998 1.00 80.12 235 ILE A N 1
ATOM 1888 C CA . ILE A 1 235 ? -87.976 -44.683 141.318 1.00 80.12 235 ILE A CA 1
ATOM 1889 C C . ILE A 1 235 ? -89.401 -45.009 141.795 1.00 80.12 235 ILE A C 1
ATOM 1891 O O . ILE A 1 235 ? -89.604 -45.272 142.979 1.00 80.12 235 ILE A O 1
ATOM 1895 N N . ARG A 1 236 ? -90.399 -45.056 140.897 1.00 79.88 236 ARG A N 1
ATOM 1896 C CA . ARG A 1 236 ? -91.746 -45.559 141.230 1.00 79.88 236 ARG A CA 1
ATOM 1897 C C . ARG A 1 236 ? -91.728 -47.036 141.627 1.00 79.88 236 ARG A C 1
ATOM 1899 O O . ARG A 1 236 ? -92.361 -47.383 142.619 1.00 79.88 236 ARG A O 1
ATOM 1906 N N . ILE A 1 237 ? -91.005 -47.884 140.895 1.00 76.38 237 ILE A N 1
ATOM 1907 C CA . ILE A 1 237 ? -90.842 -49.311 141.217 1.00 76.38 237 ILE A CA 1
ATOM 1908 C C . ILE A 1 237 ? -90.139 -49.480 142.570 1.00 76.38 237 ILE A C 1
ATOM 1910 O O . ILE A 1 237 ? -90.633 -50.224 143.413 1.00 76.38 237 ILE A O 1
ATOM 1914 N N . ASP A 1 238 ? -89.047 -48.758 142.817 1.00 77.56 238 ASP A N 1
ATOM 1915 C CA . ASP A 1 238 ? -88.297 -48.815 144.075 1.00 77.56 238 ASP A CA 1
ATOM 1916 C C . ASP A 1 238 ? -89.144 -48.281 145.253 1.00 77.56 238 ASP A C 1
ATOM 1918 O O . ASP A 1 238 ? -89.154 -48.874 146.330 1.00 77.56 238 ASP A O 1
ATOM 1922 N N . SER A 1 239 ? -89.950 -47.232 145.037 1.00 78.44 239 SER A N 1
ATOM 1923 C CA . SER A 1 239 ? -90.913 -46.693 146.014 1.00 78.44 239 SER A CA 1
ATOM 1924 C C . SER A 1 239 ? -92.035 -47.681 146.357 1.00 78.44 239 SER A C 1
ATOM 1926 O O . SER A 1 239 ? -92.309 -47.929 147.532 1.00 78.44 239 SER A O 1
ATOM 1928 N N . LEU A 1 240 ? -92.655 -48.311 145.354 1.00 72.81 240 LEU A N 1
ATOM 1929 C CA . LEU A 1 240 ? -93.664 -49.357 145.564 1.00 72.81 240 LEU A CA 1
ATOM 1930 C C . LEU A 1 240 ? -93.054 -50.613 146.213 1.00 72.81 240 LEU A C 1
ATOM 1932 O O . LEU A 1 240 ? -93.689 -51.246 147.056 1.00 72.81 240 LEU A O 1
ATOM 1936 N N . SER A 1 241 ? -91.796 -50.934 145.898 1.00 71.19 241 SER A N 1
ATOM 1937 C CA . SER A 1 241 ? -91.045 -52.026 146.534 1.00 71.19 241 SER A CA 1
ATOM 1938 C C . SER A 1 241 ? -90.712 -51.721 147.999 1.00 71.19 241 SER A C 1
ATOM 1940 O O . SER A 1 241 ? -90.782 -52.611 148.849 1.00 71.19 241 SER A O 1
ATOM 1942 N N . ALA A 1 242 ? -90.421 -50.460 148.332 1.00 69.06 242 ALA A N 1
ATOM 1943 C CA . ALA A 1 242 ? -90.276 -50.006 149.713 1.00 69.06 242 ALA A CA 1
ATOM 1944 C C . ALA A 1 242 ? -91.613 -50.071 150.477 1.00 69.06 242 ALA A C 1
ATOM 1946 O O . ALA A 1 242 ? -91.635 -50.522 151.620 1.00 69.06 242 ALA A O 1
ATOM 1947 N N . GLN A 1 243 ? -92.737 -49.717 149.842 1.00 66.94 243 GLN A N 1
ATOM 1948 C CA . GLN A 1 243 ? -94.075 -49.846 150.440 1.00 66.94 243 GLN A CA 1
ATOM 1949 C C . GLN A 1 243 ? -94.454 -51.311 150.711 1.00 66.94 243 GLN A C 1
ATOM 1951 O O . GLN A 1 243 ? -94.949 -51.616 151.797 1.00 66.94 243 GLN A O 1
ATOM 1956 N N . LEU A 1 244 ? -94.145 -52.232 149.788 1.00 59.31 244 LEU A N 1
ATOM 1957 C CA . LEU A 1 244 ? -94.254 -53.677 150.029 1.00 59.31 244 LEU A CA 1
ATOM 1958 C C . LEU A 1 244 ? -93.380 -54.110 151.215 1.00 59.31 244 LEU A C 1
ATOM 1960 O O . LEU A 1 244 ? -93.878 -54.740 152.146 1.00 59.31 244 LEU A O 1
ATOM 1964 N N . SER A 1 245 ? -92.111 -53.694 151.236 1.00 56.22 245 SER A N 1
ATOM 1965 C CA . SER A 1 245 ? -91.162 -54.011 152.315 1.00 56.22 245 SER A CA 1
ATOM 1966 C C . SER A 1 245 ? -91.609 -53.485 153.688 1.00 56.22 245 SER A C 1
ATOM 1968 O O . SER A 1 245 ? -91.312 -54.093 154.717 1.00 56.22 245 SER A O 1
ATOM 1970 N N . GLN A 1 246 ? -92.329 -52.360 153.718 1.00 53.88 246 GLN A N 1
ATOM 1971 C CA . GLN A 1 246 ? -92.813 -51.719 154.940 1.00 53.88 246 GLN A CA 1
ATOM 1972 C C . GLN A 1 246 ? -94.132 -52.326 155.448 1.00 53.88 246 GLN A C 1
ATOM 1974 O O . GLN A 1 246 ? -94.310 -52.452 156.660 1.00 53.88 246 GLN A O 1
ATOM 1979 N N . LEU A 1 247 ? -95.010 -52.792 154.551 1.00 54.56 247 LEU A N 1
ATOM 1980 C CA . LEU A 1 247 ? -96.189 -53.597 154.906 1.00 54.56 247 LEU A CA 1
ATOM 1981 C C . LEU A 1 247 ? -95.816 -55.009 155.395 1.00 54.56 247 LEU A C 1
ATOM 1983 O O . LEU A 1 247 ? -96.517 -55.585 156.224 1.00 54.56 247 LEU A O 1
ATOM 1987 N N . GLN A 1 248 ? -94.683 -55.553 154.947 1.00 46.81 248 GLN A N 1
ATOM 1988 C CA . GLN A 1 248 ? -94.247 -56.918 155.262 1.00 46.81 248 GLN A CA 1
ATOM 1989 C C . GLN A 1 248 ? -93.621 -57.086 156.666 1.00 46.81 248 GLN A C 1
ATOM 1991 O O . GLN A 1 248 ? -93.169 -58.179 157.006 1.00 46.81 248 GLN A O 1
ATOM 1996 N N . LYS A 1 249 ? -93.580 -56.033 157.502 1.00 46.91 249 LYS A N 1
ATOM 1997 C CA . LYS A 1 249 ? -92.822 -56.018 158.774 1.00 46.91 249 LYS A CA 1
ATOM 1998 C C . LYS A 1 249 ? -93.649 -55.779 160.053 1.00 46.91 249 LYS A C 1
ATOM 2000 O O . LYS A 1 249 ? -93.064 -55.436 161.079 1.00 46.91 249 LYS A O 1
ATOM 2005 N N . GLN A 1 250 ? -94.978 -55.951 160.021 1.00 38.50 250 GLN A N 1
ATOM 2006 C CA . GLN A 1 250 ? -95.862 -55.699 161.183 1.00 38.50 250 GLN A CA 1
ATOM 2007 C C . GLN A 1 250 ? -96.860 -56.822 161.570 1.00 38.50 250 GLN A C 1
ATOM 2009 O O . GLN A 1 250 ? -97.750 -56.565 162.376 1.00 38.50 250 GLN A O 1
ATOM 2014 N N . VAL A 1 251 ? -96.722 -58.071 161.092 1.00 42.22 251 VAL A N 1
ATOM 2015 C CA . VAL A 1 251 ? -97.559 -59.209 161.563 1.00 42.22 251 VAL A CA 1
ATOM 2016 C C . VAL A 1 251 ? -96.724 -60.479 161.838 1.00 42.22 251 VAL A C 1
ATOM 2018 O O . VAL A 1 251 ? -95.707 -60.714 161.191 1.00 42.22 251 VAL A O 1
ATOM 2021 N N . LEU A 1 252 ? -97.148 -61.252 162.850 1.00 30.92 252 LEU A N 1
ATOM 2022 C CA . LEU A 1 252 ? -96.512 -62.443 163.452 1.00 30.92 252 LEU A CA 1
ATOM 2023 C C . LEU A 1 252 ? -96.538 -63.741 162.572 1.00 30.92 252 LEU A C 1
ATOM 2025 O O . LEU A 1 252 ? -97.251 -63.778 161.572 1.00 30.92 252 LEU A O 1
ATOM 2029 N N . PRO A 1 253 ? -95.798 -64.817 162.952 1.00 46.81 253 PRO A N 1
ATOM 2030 C CA . PRO A 1 253 ? -95.665 -66.117 162.240 1.00 46.81 253 PRO A CA 1
ATOM 2031 C C . PRO A 1 253 ? -96.501 -67.259 162.904 1.00 46.81 253 PRO A C 1
ATOM 2033 O O . PRO A 1 253 ? -97.257 -66.946 163.824 1.00 46.81 253 PRO A O 1
ATOM 2036 N N . PRO A 1 254 ? -96.264 -68.584 162.672 1.00 61.28 254 PRO A N 1
ATOM 2037 C CA . PRO A 1 254 ? -96.047 -69.429 161.463 1.00 61.28 254 PRO A CA 1
ATOM 2038 C C . PRO A 1 254 ? -97.196 -70.496 161.285 1.00 61.28 254 PRO A C 1
ATOM 2040 O O . PRO A 1 254 ? -98.093 -70.499 162.132 1.00 61.28 254 PRO A O 1
ATOM 2043 N N . PRO A 1 255 ? -97.237 -71.419 160.269 1.00 38.97 255 PRO A N 1
ATOM 2044 C CA . PRO A 1 255 ? -96.596 -72.765 160.387 1.00 38.97 255 PRO A CA 1
ATOM 2045 C C . PRO A 1 255 ? -96.261 -73.583 159.083 1.00 38.97 255 PRO A C 1
ATOM 2047 O O . PRO A 1 255 ? -96.843 -73.379 158.030 1.00 38.97 255 PRO A O 1
ATOM 2050 N N . ALA A 1 256 ? -95.342 -74.558 159.239 1.00 28.14 256 ALA A N 1
ATOM 2051 C CA . ALA A 1 256 ? -95.219 -75.956 158.717 1.00 28.14 256 ALA A CA 1
ATOM 2052 C C . ALA A 1 256 ? -95.646 -76.462 157.277 1.00 28.14 256 ALA A C 1
ATOM 2054 O O . ALA A 1 256 ? -96.559 -75.922 156.666 1.00 28.14 256 ALA A O 1
ATOM 2055 N N . PRO A 1 257 ? -95.008 -77.554 156.749 1.00 52.88 257 PRO A N 1
ATOM 2056 C CA . PRO A 1 257 ? -95.168 -78.143 155.384 1.00 52.88 257 PRO A CA 1
ATOM 2057 C C . PRO A 1 257 ? -96.108 -79.396 155.386 1.00 52.88 257 PRO A C 1
ATOM 2059 O O . PRO A 1 257 ? -96.787 -79.556 156.401 1.00 52.88 257 PRO A O 1
ATOM 2062 N N . PRO A 1 258 ? -96.157 -80.357 154.407 1.00 58.94 258 PRO A N 1
ATOM 2063 C CA . PRO A 1 258 ? -95.501 -80.569 153.082 1.00 58.94 258 PRO A CA 1
ATOM 2064 C C . PRO A 1 258 ? -96.585 -80.825 151.962 1.00 58.94 258 PRO A C 1
ATOM 2066 O O . PRO A 1 258 ? -97.628 -80.189 152.100 1.00 58.94 258 PRO A O 1
ATOM 2069 N N . PRO A 1 259 ? -96.497 -81.696 150.902 1.00 45.50 259 PRO A N 1
ATOM 2070 C CA . PRO A 1 259 ? -95.392 -82.469 150.281 1.00 45.50 259 PRO A CA 1
ATOM 2071 C C . PRO A 1 259 ? -95.312 -82.557 148.714 1.00 45.50 259 PRO A C 1
ATOM 2073 O O . PRO A 1 259 ? -96.276 -82.337 147.998 1.00 45.50 259 PRO A O 1
ATOM 2076 N N . ALA A 1 260 ? -94.142 -83.015 148.233 1.00 24.66 260 ALA A N 1
ATOM 2077 C CA . ALA A 1 260 ? -93.848 -83.986 147.144 1.00 24.66 260 ALA A CA 1
ATOM 2078 C C . ALA A 1 260 ? -94.502 -83.975 145.725 1.00 24.66 260 ALA A C 1
ATOM 2080 O O . ALA A 1 260 ? -95.694 -84.218 145.588 1.00 24.66 260 ALA A O 1
ATOM 2081 N N . ARG A 1 261 ? -93.600 -84.054 144.712 1.00 27.17 261 ARG A N 1
ATOM 2082 C CA . ARG A 1 261 ? -93.692 -84.816 143.425 1.00 27.17 261 ARG A CA 1
ATOM 2083 C C . ARG A 1 261 ? -94.688 -84.309 142.349 1.00 27.17 261 ARG A C 1
ATOM 2085 O O . ARG A 1 261 ? -95.722 -83.755 142.675 1.00 27.17 261 ARG A O 1
ATOM 2092 N N . GLU A 1 262 ? -94.458 -84.474 141.040 1.00 27.14 262 GLU A N 1
ATOM 2093 C CA . GLU A 1 262 ? -93.275 -84.909 140.270 1.00 27.14 262 GLU A CA 1
ATOM 2094 C C . GLU A 1 262 ? -93.366 -84.386 138.817 1.00 27.14 262 GLU A C 1
ATOM 2096 O O . GLU A 1 262 ? -94.452 -84.294 138.260 1.00 27.14 262 GLU A O 1
ATOM 2101 N N . ASP A 1 263 ? -92.202 -84.115 138.224 1.00 23.89 263 ASP A N 1
ATOM 2102 C CA . ASP A 1 263 ? -91.840 -84.322 136.812 1.00 23.89 263 ASP A CA 1
ATOM 2103 C C . ASP A 1 263 ? -92.609 -83.714 135.602 1.00 23.89 263 ASP A C 1
ATOM 2105 O O . ASP A 1 263 ? -93.744 -84.039 135.282 1.00 23.89 263 ASP A O 1
ATOM 2109 N N . ARG A 1 264 ? -91.785 -83.027 134.785 1.00 28.36 264 ARG A N 1
ATOM 2110 C CA . ARG A 1 264 ? -91.595 -83.183 133.319 1.00 28.36 264 ARG A CA 1
ATOM 2111 C C . ARG A 1 264 ? -92.717 -82.833 132.332 1.00 28.36 264 ARG A C 1
ATOM 2113 O O . ARG A 1 264 ? -93.735 -83.505 132.240 1.00 28.36 264 ARG A O 1
ATOM 2120 N N . LEU A 1 265 ? -92.337 -81.928 131.420 1.00 31.06 265 LEU A N 1
ATOM 2121 C CA . LEU A 1 265 ? -92.281 -82.005 129.936 1.00 31.06 265 LEU A CA 1
ATOM 2122 C C . LEU A 1 265 ? -92.356 -80.539 129.433 1.00 31.06 265 LEU A C 1
ATOM 2124 O O . LEU A 1 265 ? -93.117 -79.762 129.992 1.00 31.06 265 LEU A O 1
ATOM 2128 N N . SER A 1 266 ? -91.631 -80.036 128.429 1.00 28.75 266 SER A N 1
ATOM 2129 C CA . SER A 1 266 ? -90.635 -80.584 127.490 1.00 28.75 266 SER A CA 1
ATOM 2130 C C . SER A 1 266 ? -89.793 -79.396 126.908 1.00 28.75 266 SER A C 1
ATOM 2132 O O . SER A 1 266 ? -90.000 -78.276 127.376 1.00 28.75 266 SER A O 1
ATOM 2134 N N . PRO A 1 267 ? -88.790 -79.559 126.009 1.00 44.66 267 PRO A N 1
ATOM 2135 C CA . PRO A 1 267 ? -87.437 -79.064 126.321 1.00 44.66 267 PRO A CA 1
ATOM 2136 C C . PRO A 1 267 ? -86.748 -78.233 125.203 1.00 44.66 267 PRO A C 1
ATOM 2138 O O . PRO A 1 267 ? -87.362 -77.907 124.194 1.00 44.66 267 PRO A O 1
ATOM 2141 N N . GLY A 1 268 ? -85.434 -77.986 125.357 1.00 27.86 268 GLY A N 1
ATOM 2142 C CA . GLY A 1 268 ? -84.515 -77.529 124.293 1.00 27.86 268 GLY A CA 1
ATOM 2143 C C . GLY A 1 268 ? -84.335 -76.005 124.247 1.00 27.86 268 GLY A C 1
ATOM 2144 O O . GLY A 1 268 ? -85.278 -75.295 123.932 1.00 27.86 268 GLY A O 1
ATOM 2145 N N . LEU A 1 269 ? -83.193 -75.394 124.586 1.00 27.83 269 LEU A N 1
ATOM 2146 C CA . LEU A 1 269 ? -81.813 -75.871 124.791 1.00 27.83 269 LEU A CA 1
ATOM 2147 C C . LEU A 1 269 ? -81.086 -76.309 123.503 1.00 27.83 269 LEU A C 1
ATOM 2149 O O . LEU A 1 269 ? -81.277 -77.428 123.038 1.00 27.83 269 LEU A O 1
ATOM 2153 N N . HIS A 1 270 ? -80.248 -75.381 123.020 1.00 26.56 270 HIS A N 1
ATOM 2154 C CA . HIS A 1 270 ? -79.080 -75.424 122.115 1.00 26.56 270 HIS A CA 1
ATOM 2155 C C . HIS A 1 270 ? -79.191 -74.260 121.114 1.00 26.56 270 HIS A C 1
ATOM 2157 O O . HIS A 1 270 ? -80.260 -74.047 120.553 1.00 26.56 270 HIS A O 1
ATOM 2163 N N . ASP A 1 271 ? -78.160 -73.516 120.724 1.00 25.52 271 ASP A N 1
ATOM 2164 C CA . ASP A 1 271 ? -76.767 -73.250 121.142 1.00 25.52 271 ASP A CA 1
ATOM 2165 C C . ASP A 1 271 ? -76.079 -72.698 119.871 1.00 25.52 271 ASP A C 1
ATOM 2167 O O . ASP A 1 271 ? -76.693 -72.671 118.804 1.00 25.52 271 ASP A O 1
ATOM 2171 N N . LEU A 1 272 ? -74.780 -72.382 119.963 1.00 24.75 272 LEU A N 1
ATOM 2172 C CA . LEU A 1 272 ? -73.874 -72.065 118.844 1.00 24.75 272 LEU A CA 1
ATOM 2173 C C . LEU A 1 272 ? -74.142 -70.659 118.262 1.00 24.75 272 LEU A C 1
ATOM 2175 O O . LEU A 1 272 ? -75.179 -70.393 117.669 1.00 24.75 272 LEU A O 1
ATOM 2179 N N . TRP A 1 273 ? -73.301 -69.640 118.472 1.00 25.34 273 TRP A N 1
ATOM 2180 C CA . TRP A 1 273 ? -71.828 -69.580 118.559 1.00 25.34 273 TRP A CA 1
ATOM 2181 C C . TRP A 1 273 ? -71.125 -69.956 117.246 1.00 25.34 273 TRP A C 1
ATOM 2183 O O . TRP A 1 273 ? -71.524 -70.902 116.576 1.00 25.34 273 TRP A O 1
ATOM 2193 N N . SER A 1 274 ? -70.064 -69.201 116.915 1.00 21.95 274 SER A N 1
ATOM 2194 C CA . SER A 1 274 ? -69.419 -69.109 115.586 1.00 21.95 274 SER A CA 1
ATOM 2195 C C . SER A 1 274 ? -70.326 -68.530 114.483 1.00 21.95 274 SER A C 1
ATOM 2197 O O . SER A 1 274 ? -71.525 -68.759 114.463 1.00 21.95 274 SER A O 1
ATOM 2199 N N . SER A 1 275 ? -69.853 -67.740 113.516 1.00 22.27 275 SER A N 1
ATOM 2200 C CA . SER A 1 275 ? -68.531 -67.144 113.236 1.00 22.27 275 SER A CA 1
ATOM 2201 C C . SER A 1 275 ? -68.784 -65.758 112.597 1.00 22.27 275 SER A C 1
ATOM 2203 O O . SER A 1 275 ? -69.896 -65.483 112.164 1.00 22.27 275 SER A O 1
ATOM 2205 N N . GLY A 1 276 ? -67.861 -64.794 112.556 1.00 29.42 276 GLY A N 1
ATOM 2206 C CA . GLY A 1 276 ? -66.460 -64.940 112.154 1.00 29.42 276 GLY A CA 1
ATOM 2207 C C . GLY A 1 276 ? -66.345 -64.827 110.622 1.00 29.42 276 GLY A C 1
ATOM 2208 O O . GLY A 1 276 ? -67.268 -65.224 109.921 1.00 29.42 276 GLY A O 1
ATOM 2209 N N . HIS A 1 277 ? -65.209 -64.321 110.121 1.00 31.33 277 HIS A N 1
ATOM 2210 C CA . HIS A 1 277 ? -64.962 -63.894 108.724 1.00 31.33 277 HIS A CA 1
ATOM 2211 C C . HIS A 1 277 ? -65.630 -62.539 108.380 1.00 31.33 277 HIS A C 1
ATOM 2213 O O . HIS A 1 277 ? -66.843 -62.409 108.418 1.00 31.33 277 HIS A O 1
ATOM 2219 N N . TRP A 1 278 ? -64.915 -61.452 108.061 1.00 33.88 278 TRP A N 1
ATOM 2220 C CA . TRP A 1 278 ? -63.541 -61.316 107.549 1.00 33.88 278 TRP A CA 1
ATOM 2221 C C . TRP A 1 278 ? -63.254 -62.228 106.355 1.00 33.88 278 TRP A C 1
ATOM 2223 O O . TRP A 1 278 ? -62.642 -63.287 106.491 1.00 33.88 278 TRP A O 1
ATOM 2233 N N . PHE A 1 279 ? -63.638 -61.757 105.167 1.00 22.55 279 PHE A N 1
ATOM 2234 C CA . PHE A 1 279 ? -63.041 -62.202 103.913 1.00 22.55 279 PHE A CA 1
ATOM 2235 C C . PHE A 1 279 ? -62.362 -61.029 103.201 1.00 22.55 279 PHE A C 1
ATOM 2237 O O . PHE A 1 279 ? -62.928 -60.374 102.332 1.00 22.55 279 PHE A O 1
ATOM 2244 N N . SER A 1 280 ? -61.095 -60.807 103.545 1.00 36.78 280 SER A N 1
ATOM 2245 C CA . SER A 1 280 ? -60.130 -60.267 102.590 1.00 36.78 280 SER A CA 1
ATOM 2246 C C . SER A 1 280 ? -59.437 -61.454 101.931 1.00 36.78 280 SER A C 1
ATOM 2248 O O . SER A 1 280 ? -58.664 -62.121 102.617 1.00 36.78 280 SER A O 1
ATOM 2250 N N . ARG A 1 281 ? -59.629 -61.708 100.623 1.00 26.80 281 ARG A N 1
ATOM 2251 C CA . ARG A 1 281 ? -58.568 -62.360 99.823 1.00 26.80 281 ARG A CA 1
ATOM 2252 C C . ARG A 1 281 ? -58.664 -62.230 98.292 1.00 26.80 281 ARG A C 1
ATOM 2254 O O . ARG A 1 281 ? -59.493 -62.852 97.647 1.00 26.80 281 ARG A O 1
ATOM 2261 N N . LEU A 1 282 ? -57.652 -61.536 97.760 1.00 24.95 282 LEU A N 1
ATOM 2262 C CA . LEU A 1 282 ? -56.795 -61.898 96.615 1.00 24.95 282 LEU A CA 1
ATOM 2263 C C . LEU A 1 282 ? -57.422 -62.291 95.259 1.00 24.95 282 LEU A C 1
ATOM 2265 O O . LEU A 1 282 ? -57.751 -63.450 95.017 1.00 24.95 282 LEU A O 1
ATOM 2269 N N . LYS A 1 283 ? -57.266 -61.384 94.286 1.00 22.77 283 LYS A N 1
ATOM 2270 C CA . LYS A 1 283 ? -56.224 -61.397 93.221 1.00 22.77 283 LYS A CA 1
ATOM 2271 C C . LYS A 1 283 ? -56.317 -60.048 92.474 1.00 22.77 283 LYS A C 1
ATOM 2273 O O . LYS A 1 283 ? -57.426 -59.578 92.277 1.00 22.77 283 LYS A O 1
ATOM 2278 N N . ARG A 1 284 ? -55.252 -59.379 92.023 1.00 28.42 284 ARG A N 1
ATOM 2279 C CA . ARG A 1 284 ? -53.789 -59.557 92.153 1.00 28.42 284 ARG A CA 1
ATOM 2280 C C . ARG A 1 284 ? -53.133 -58.159 92.013 1.00 28.42 284 ARG A C 1
ATOM 2282 O O . ARG A 1 284 ? -53.816 -57.224 91.619 1.00 28.42 284 ARG A O 1
ATOM 2289 N N . GLU A 1 285 ? -51.948 -57.918 92.575 1.00 24.11 285 GLU A N 1
ATOM 2290 C CA . GLU A 1 285 ? -50.673 -57.729 91.834 1.00 24.11 285 GLU A CA 1
ATOM 2291 C C . GLU A 1 285 ? -50.760 -56.987 90.478 1.00 24.11 285 GLU A C 1
ATOM 2293 O O . GLU A 1 285 ? -51.598 -57.336 89.655 1.00 24.11 285 GLU A O 1
ATOM 2298 N N . ALA A 1 286 ? -49.851 -56.071 90.118 1.00 22.73 286 ALA A N 1
ATOM 2299 C CA . ALA A 1 286 ? -48.795 -55.366 90.866 1.00 22.73 286 ALA A CA 1
ATOM 2300 C C . ALA A 1 286 ? -48.177 -54.261 89.964 1.00 22.73 286 ALA A C 1
ATOM 2302 O O . ALA A 1 286 ? -48.338 -54.333 88.751 1.00 22.73 286 ALA A O 1
ATOM 2303 N N . LEU A 1 287 ? -47.374 -53.360 90.562 1.00 26.36 287 LEU A N 1
ATOM 2304 C CA . LEU A 1 287 ? -46.352 -52.492 89.919 1.00 26.36 287 LEU A CA 1
ATOM 2305 C C . LEU A 1 287 ? -46.909 -51.326 89.054 1.00 26.36 287 LEU A C 1
ATOM 2307 O O . LEU A 1 287 ? -47.823 -51.492 88.261 1.00 26.36 287 LEU A O 1
ATOM 2311 N N . LEU A 1 288 ? -46.553 -50.067 89.369 1.00 25.00 288 LEU A N 1
ATOM 2312 C CA . LEU A 1 288 ? -45.464 -49.270 88.746 1.00 25.00 288 LEU A CA 1
ATOM 2313 C C . LEU A 1 288 ? -45.577 -49.240 87.204 1.00 25.00 288 LEU A C 1
ATOM 2315 O O . LEU A 1 288 ? -45.568 -50.289 86.582 1.00 25.00 288 LEU A O 1
ATOM 2319 N N . THR A 1 289 ? -45.669 -48.097 86.518 1.00 25.17 289 THR A N 1
ATOM 2320 C CA . THR A 1 289 ? -44.786 -46.909 86.589 1.00 25.17 289 THR A CA 1
ATOM 2321 C C . THR A 1 289 ? -45.517 -45.622 86.159 1.00 25.17 289 THR A C 1
ATOM 2323 O O . THR A 1 289 ? -46.395 -45.648 85.307 1.00 25.17 289 THR A O 1
ATOM 2326 N N . LEU A 1 290 ? -45.290 -44.490 86.833 1.00 24.83 290 LEU A N 1
ATOM 2327 C CA . LEU A 1 290 ? -44.429 -43.376 86.379 1.00 24.83 290 LEU A CA 1
ATOM 2328 C C . LEU A 1 290 ? -44.593 -42.907 84.909 1.00 24.83 290 LEU A C 1
ATOM 2330 O O . LEU A 1 290 ? -44.073 -43.535 83.999 1.00 24.83 290 LEU A O 1
ATOM 2334 N N . ARG A 1 291 ? -45.236 -41.733 84.772 1.00 26.80 291 ARG A N 1
ATOM 2335 C CA . ARG A 1 291 ? -44.703 -40.442 84.261 1.00 26.80 291 ARG A CA 1
ATOM 2336 C C . ARG A 1 291 ? -44.045 -40.359 82.857 1.00 26.80 291 ARG A C 1
ATOM 2338 O O . ARG A 1 291 ? -43.180 -41.140 82.505 1.00 26.80 291 ARG A O 1
ATOM 2345 N N . GLU A 1 292 ? -44.342 -39.222 82.212 1.00 24.42 292 GLU A N 1
ATOM 2346 C CA . GLU A 1 292 ? -43.649 -38.557 81.083 1.00 24.42 292 GLU A CA 1
ATOM 2347 C C . GLU A 1 292 ? -44.016 -38.952 79.632 1.00 24.42 292 GLU A C 1
ATOM 2349 O O . GLU A 1 292 ? -43.902 -40.087 79.185 1.00 24.42 292 GLU A O 1
ATOM 2354 N N . ALA A 1 293 ? -44.430 -37.921 78.886 1.00 25.84 293 ALA A N 1
ATOM 2355 C CA . ALA A 1 293 ? -44.239 -37.761 77.440 1.00 25.84 293 ALA A CA 1
ATOM 2356 C C . ALA A 1 293 ? -42.874 -37.042 77.214 1.00 25.84 293 ALA A C 1
ATOM 2358 O O . ALA A 1 293 ? -42.271 -36.656 78.218 1.00 25.84 293 ALA A O 1
ATOM 2359 N N . PRO A 1 294 ? -42.395 -36.730 75.985 1.00 35.88 294 PRO A N 1
ATOM 2360 C CA . PRO A 1 294 ? -43.012 -36.890 74.663 1.00 35.88 294 PRO A CA 1
ATOM 2361 C C . PRO A 1 294 ? -42.027 -37.456 73.598 1.00 35.88 294 PRO A C 1
ATOM 2363 O O . PRO A 1 294 ? -40.996 -38.026 73.934 1.00 35.88 294 PRO A O 1
ATOM 2366 N N . CYS A 1 295 ? -42.351 -37.223 72.316 1.00 23.67 295 CYS A N 1
ATOM 2367 C CA . CYS A 1 295 ? -41.449 -36.967 71.173 1.00 23.67 295 CYS A CA 1
ATOM 2368 C C . CYS A 1 295 ? -41.514 -37.909 69.959 1.00 23.67 295 CYS A C 1
ATOM 2370 O O . CYS A 1 295 ? -41.650 -39.125 70.028 1.00 23.67 295 CYS A O 1
ATOM 2372 N N . SER A 1 296 ? -41.384 -37.244 68.813 1.00 28.58 296 SER A N 1
ATOM 2373 C CA . SER A 1 296 ? -41.366 -37.733 67.439 1.00 28.58 296 SER A CA 1
ATOM 2374 C C . SER A 1 296 ? -39.970 -38.129 66.942 1.00 28.58 296 SER A C 1
ATOM 2376 O O . SER A 1 296 ? -38.995 -37.449 67.250 1.00 28.58 296 SER A O 1
ATOM 2378 N N . GLY A 1 297 ? -39.914 -39.092 66.019 1.00 24.83 297 GLY A N 1
ATOM 2379 C CA . GLY A 1 297 ? -38.842 -39.290 65.028 1.00 24.83 297 GLY A CA 1
ATOM 2380 C C . GLY A 1 297 ? -39.432 -40.108 63.869 1.00 24.83 297 GLY A C 1
ATOM 2381 O O . GLY A 1 297 ? -40.134 -41.077 64.134 1.00 24.83 297 GLY A O 1
ATOM 2382 N N . TRP A 1 298 ? -39.383 -39.723 62.590 1.00 24.73 298 TRP A N 1
ATOM 2383 C CA . TRP A 1 298 ? -38.239 -39.325 61.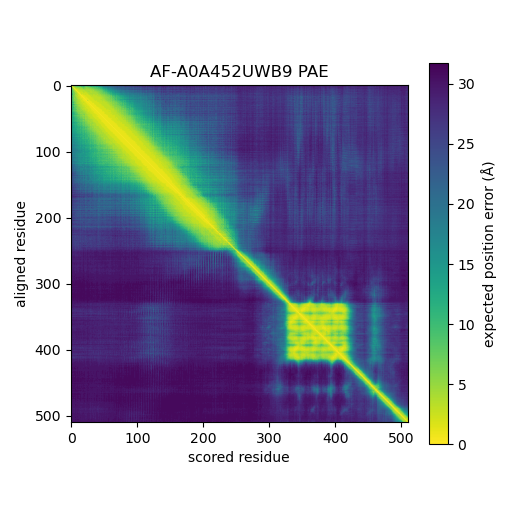750 1.00 24.73 298 TRP A CA 1
ATOM 2384 C C . TRP A 1 298 ? -37.126 -40.375 61.735 1.00 24.73 298 TRP A C 1
ATOM 2386 O O . TRP A 1 298 ? -36.281 -40.418 62.625 1.00 24.73 298 TRP A O 1
ATOM 2396 N N . LEU A 1 299 ? -37.121 -41.199 60.682 1.00 24.11 299 LEU A N 1
ATOM 2397 C CA . LEU A 1 299 ? -36.021 -42.098 60.346 1.00 24.11 299 LEU A CA 1
ATOM 2398 C C . LEU A 1 299 ? -35.168 -41.461 59.239 1.00 24.11 299 LEU A C 1
ATOM 2400 O O . LEU A 1 299 ? -35.598 -41.373 58.091 1.00 24.11 299 LEU A O 1
ATOM 2404 N N . CYS A 1 300 ? -33.942 -41.076 59.583 1.00 22.11 300 CYS A N 1
ATOM 2405 C CA . CYS A 1 300 ? -32.851 -40.905 58.627 1.00 22.11 300 CYS A CA 1
ATOM 2406 C C . CYS A 1 300 ? -31.848 -42.041 58.844 1.00 22.11 300 CYS A C 1
ATOM 2408 O O . CYS A 1 300 ? -31.497 -42.339 59.984 1.00 22.11 300 CYS A O 1
ATOM 2410 N N . VAL A 1 301 ? -31.340 -42.634 57.763 1.00 25.02 301 VAL A N 1
ATOM 2411 C CA . VAL A 1 301 ? -30.200 -43.563 57.807 1.00 25.02 301 VAL A CA 1
ATOM 2412 C C . VAL A 1 301 ? -29.104 -43.014 56.900 1.00 25.02 301 VAL A C 1
ATOM 2414 O O . VAL A 1 301 ? -29.339 -42.746 55.725 1.00 25.02 301 VAL A O 1
ATOM 2417 N N . HIS A 1 302 ? -27.907 -42.835 57.459 1.00 24.92 302 HIS A N 1
ATOM 2418 C CA . HIS A 1 302 ? -26.728 -42.316 56.767 1.00 24.92 302 HIS A CA 1
ATOM 2419 C C . HIS A 1 302 ? -25.613 -43.367 56.694 1.00 24.92 302 HIS A C 1
ATOM 2421 O O . HIS A 1 302 ? -25.298 -44.010 57.693 1.00 24.92 302 HIS A O 1
ATOM 2427 N N . GLY A 1 303 ? -24.905 -43.387 55.561 1.00 24.61 303 GLY A N 1
ATOM 2428 C CA . GLY A 1 303 ? -23.506 -43.823 55.473 1.00 24.61 303 GLY A CA 1
ATOM 2429 C C . GLY A 1 303 ? -23.257 -45.229 54.905 1.00 24.61 303 GLY A C 1
ATOM 2430 O O . GLY A 1 303 ? -24.171 -46.049 54.884 1.00 24.61 303 GLY A O 1
ATOM 2431 N N . PRO A 1 304 ? -22.016 -45.522 54.452 1.00 30.19 304 PRO A N 1
ATOM 2432 C CA . PRO A 1 304 ? -20.789 -44.762 54.719 1.00 30.19 304 PRO A CA 1
ATOM 2433 C C . PRO A 1 304 ? -20.135 -44.088 53.491 1.00 30.19 304 PRO A C 1
ATOM 2435 O O . PRO A 1 304 ? -20.517 -44.277 52.341 1.00 30.19 304 PRO A O 1
ATOM 2438 N N . ARG A 1 305 ? -19.095 -43.295 53.779 1.00 25.17 305 ARG A N 1
ATOM 2439 C CA . ARG A 1 305 ? -18.302 -42.457 52.864 1.00 25.17 305 ARG A CA 1
ATOM 2440 C C . ARG A 1 305 ? -16.821 -42.860 52.958 1.00 25.17 305 ARG A C 1
ATOM 2442 O O . ARG A 1 305 ? -16.310 -42.969 54.068 1.00 25.17 305 ARG A O 1
ATOM 2449 N N . LYS A 1 306 ? -16.115 -42.982 51.828 1.00 26.98 306 LYS A N 1
ATOM 2450 C CA . LYS A 1 306 ? -14.641 -42.873 51.713 1.00 26.98 306 LYS A CA 1
ATOM 2451 C C . LYS A 1 306 ? -14.357 -42.116 50.410 1.00 26.98 306 LYS A C 1
ATOM 2453 O O . LYS A 1 306 ? -14.804 -42.553 49.362 1.00 26.98 306 LYS A O 1
ATOM 2458 N N . GLN A 1 307 ? -14.002 -40.836 50.487 1.00 26.39 307 GLN A N 1
ATOM 2459 C CA . GLN A 1 307 ? -12.659 -40.263 50.695 1.00 26.39 307 GLN A CA 1
ATOM 2460 C C . GLN A 1 307 ? -11.856 -40.138 49.391 1.00 26.39 307 GLN A C 1
ATOM 2462 O O . GLN A 1 307 ? -11.708 -41.083 48.628 1.00 26.39 307 GLN A O 1
ATOM 2467 N N . VAL A 1 308 ? -11.393 -38.908 49.178 1.00 31.39 308 VAL A N 1
ATOM 2468 C CA . VAL A 1 308 ? -10.724 -38.339 48.000 1.00 31.39 308 VAL A CA 1
ATOM 2469 C C . VAL A 1 308 ? -9.249 -38.108 48.369 1.00 31.39 308 VAL A C 1
ATOM 2471 O O . VAL A 1 308 ? -8.944 -37.989 49.559 1.00 31.39 308 VAL A O 1
ATOM 2474 N N . PRO A 1 309 ? -8.338 -37.999 47.393 1.00 31.45 309 PRO A N 1
ATOM 2475 C CA . PRO A 1 309 ? -7.518 -36.784 47.361 1.00 31.45 309 PRO A CA 1
ATOM 2476 C C . PRO A 1 309 ? -7.533 -36.117 45.976 1.00 31.45 309 PRO A C 1
ATOM 2478 O O . PRO A 1 309 ? -7.709 -36.771 44.952 1.00 31.45 309 PRO A O 1
ATOM 2481 N N . ALA A 1 310 ? -7.407 -34.790 45.972 1.00 25.78 310 ALA A N 1
ATOM 2482 C CA . ALA A 1 310 ? -7.544 -33.942 44.790 1.00 25.78 310 ALA A CA 1
ATOM 2483 C C . ALA A 1 310 ? -6.180 -33.483 44.257 1.00 25.78 310 ALA A C 1
ATOM 2485 O O . ALA A 1 310 ? -5.245 -33.300 45.038 1.00 25.78 310 ALA A O 1
ATOM 2486 N N . SER A 1 311 ? -6.089 -33.214 42.952 1.00 27.92 311 SER A N 1
ATOM 2487 C CA . SER A 1 311 ? -5.124 -32.268 42.368 1.00 27.92 311 SER A CA 1
ATOM 2488 C C . SER A 1 311 ? -5.646 -31.750 41.020 1.00 27.92 311 SER A C 1
ATOM 2490 O O . SER A 1 311 ? -6.165 -32.517 40.214 1.00 27.92 311 SER A O 1
ATOM 2492 N N . GLU A 1 312 ? -5.521 -30.443 40.826 1.00 26.73 312 GLU A N 1
ATOM 2493 C CA . GLU A 1 312 ? -5.924 -29.612 39.676 1.00 26.73 312 GLU A CA 1
ATOM 2494 C C . GLU A 1 312 ? -5.014 -29.796 38.424 1.00 26.73 312 GLU A C 1
ATOM 2496 O O . GLU A 1 312 ? -4.036 -30.544 38.521 1.00 26.73 312 GLU A O 1
ATOM 2501 N N . PRO A 1 313 ? -5.263 -29.147 37.252 1.00 34.78 313 PRO A N 1
ATOM 2502 C CA . PRO A 1 313 ? -6.201 -28.042 37.008 1.00 34.78 313 PRO A CA 1
ATOM 2503 C C . PRO A 1 313 ? -7.213 -28.209 35.862 1.00 34.78 313 PRO A C 1
ATOM 2505 O O . PRO A 1 313 ? -6.954 -28.777 34.800 1.00 34.78 313 PRO A O 1
ATOM 2508 N N . GLU A 1 314 ? -8.365 -27.576 36.072 1.00 26.30 314 GLU A N 1
ATOM 2509 C CA . GLU A 1 314 ? -9.426 -27.362 35.095 1.00 26.30 314 GLU A CA 1
ATOM 2510 C C . GLU A 1 314 ? -9.104 -26.117 34.247 1.00 26.30 314 GLU A C 1
ATOM 2512 O O . GLU A 1 314 ? -9.225 -24.980 34.703 1.00 26.30 314 GLU A O 1
ATOM 2517 N N . ILE A 1 315 ? -8.656 -26.310 33.000 1.00 27.33 315 ILE A N 1
ATOM 2518 C CA . ILE A 1 315 ? -8.438 -25.191 32.071 1.00 27.33 315 ILE A CA 1
ATOM 2519 C C . ILE A 1 315 ? -9.783 -24.790 31.462 1.00 27.33 315 ILE A C 1
ATOM 2521 O O . ILE A 1 315 ? -10.330 -25.489 30.607 1.00 27.33 315 ILE A O 1
ATOM 2525 N N . SER A 1 316 ? -10.286 -23.631 31.886 1.00 29.81 316 SER A N 1
ATOM 2526 C CA . SER A 1 316 ? -11.506 -23.005 31.374 1.00 29.81 316 SER A CA 1
ATOM 2527 C C . SER A 1 316 ? -11.528 -22.917 29.840 1.00 29.81 316 SER A C 1
ATOM 2529 O O . SER A 1 316 ? -10.685 -22.219 29.264 1.00 29.81 316 SER A O 1
ATOM 2531 N N . PRO A 1 317 ? -12.533 -23.489 29.147 1.00 32.16 317 PRO A N 1
ATOM 2532 C CA . PRO A 1 317 ? -12.843 -23.058 27.794 1.00 32.16 317 PRO A CA 1
ATOM 2533 C C . PRO A 1 317 ? -13.393 -21.631 27.883 1.00 32.16 317 PRO A C 1
ATOM 2535 O O . PRO A 1 317 ? -14.4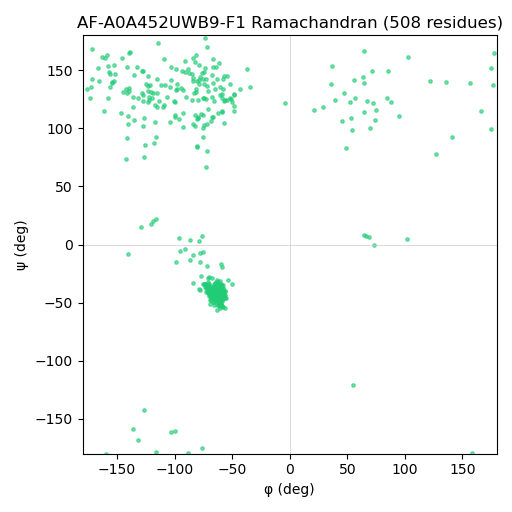91 -21.407 28.398 1.00 32.16 317 PRO A O 1
ATOM 2538 N N . GLN A 1 318 ? -12.615 -20.649 27.417 1.00 28.28 318 GLN A N 1
ATOM 2539 C CA . GLN A 1 318 ? -13.047 -19.253 27.432 1.00 28.28 318 GLN A CA 1
ATOM 2540 C C . GLN A 1 318 ? -14.397 -19.113 26.720 1.00 28.28 318 GLN A C 1
ATOM 2542 O O . GLN A 1 318 ? -14.561 -19.502 25.562 1.00 28.28 318 GLN A O 1
ATOM 2547 N N . ARG A 1 319 ? -15.364 -18.539 27.443 1.00 29.98 319 ARG A N 1
ATOM 2548 C CA . ARG A 1 319 ? -16.682 -18.152 26.937 1.00 29.98 319 ARG A CA 1
ATOM 2549 C C . ARG A 1 319 ? -16.503 -17.360 25.632 1.00 29.98 319 ARG A C 1
ATOM 2551 O O . ARG A 1 319 ? -15.918 -16.279 25.690 1.00 29.98 319 ARG A O 1
ATOM 2558 N N . PRO A 1 320 ? -17.045 -17.815 24.486 1.00 32.53 320 PRO A N 1
ATOM 2559 C CA . PRO A 1 320 ? -17.149 -16.957 23.317 1.00 32.53 320 PRO A CA 1
ATOM 2560 C C . PRO A 1 320 ? -17.986 -15.738 23.696 1.00 32.53 320 PRO A C 1
ATOM 2562 O O . PRO A 1 320 ? -19.080 -15.894 24.250 1.00 32.53 320 PRO A O 1
ATOM 2565 N N . SER A 1 321 ? -17.482 -14.539 23.406 1.00 31.22 321 SER A N 1
ATOM 2566 C CA . SER A 1 321 ? -18.225 -13.291 23.581 1.00 31.22 321 SER A CA 1
ATOM 2567 C C . SER A 1 321 ? -19.614 -13.450 22.955 1.00 31.22 321 SER A C 1
ATOM 2569 O O . SER A 1 321 ? -19.696 -13.904 21.805 1.00 31.22 321 SER A O 1
ATOM 2571 N N . PRO A 1 322 ? -20.711 -13.129 23.665 1.00 32.38 322 PRO A N 1
ATOM 2572 C CA . PRO A 1 322 ? -22.026 -13.234 23.062 1.00 32.38 322 PRO A CA 1
ATOM 2573 C C . PRO A 1 322 ? -22.079 -12.289 21.853 1.00 32.38 322 PRO A C 1
ATOM 2575 O O . PRO A 1 322 ? -21.635 -11.142 21.972 1.00 32.38 322 PRO A O 1
ATOM 2578 N N . PRO A 1 323 ? -22.620 -12.713 20.695 1.00 34.53 323 PRO A N 1
ATOM 2579 C CA . PRO A 1 323 ? -23.079 -11.732 19.726 1.00 34.53 323 PRO A CA 1
ATOM 2580 C C . PRO A 1 323 ? -24.106 -10.835 20.425 1.00 34.53 323 PRO A C 1
ATOM 2582 O O . PRO A 1 323 ? -24.849 -11.304 21.294 1.00 34.53 323 PRO A O 1
ATOM 2585 N N . SER A 1 324 ? -24.129 -9.552 20.061 1.00 30.22 324 SER A N 1
ATOM 2586 C CA . SER A 1 324 ? -25.081 -8.570 20.585 1.00 30.22 324 SER A CA 1
ATOM 2587 C C . SER A 1 324 ? -26.488 -9.173 20.652 1.00 30.22 324 SER A C 1
ATOM 2589 O O . SER A 1 324 ? -26.894 -9.797 19.668 1.00 30.22 324 SER A O 1
ATOM 2591 N N . PRO A 1 325 ? -27.238 -9.015 21.760 1.00 33.94 325 PRO A N 1
ATOM 2592 C CA . PRO A 1 325 ? -28.543 -9.640 21.908 1.00 33.94 325 PRO A CA 1
ATOM 2593 C C . PRO A 1 325 ? -29.572 -8.950 21.005 1.00 33.94 325 PRO A C 1
ATOM 2595 O O . PRO A 1 325 ? -30.388 -8.145 21.453 1.00 33.94 325 PRO A O 1
ATOM 2598 N N . SER A 1 326 ? -29.577 -9.313 19.722 1.00 36.25 326 SER A N 1
ATOM 2599 C CA . SER A 1 326 ? -30.816 -9.342 18.967 1.00 36.25 326 SER A CA 1
ATOM 2600 C C . SER A 1 326 ? -31.735 -10.319 19.695 1.00 36.25 326 SER A C 1
ATOM 2602 O O . SER A 1 326 ? -31.429 -11.503 19.852 1.00 36.25 326 SER A O 1
ATOM 2604 N N . LEU A 1 327 ? -32.833 -9.783 20.229 1.00 30.55 327 LEU A N 1
ATOM 2605 C CA . LEU A 1 327 ? -33.861 -10.559 20.915 1.00 30.55 327 LEU A CA 1
ATOM 2606 C C . LEU A 1 327 ? -34.227 -11.772 20.044 1.00 30.55 327 LEU A C 1
ATOM 2608 O O . LEU A 1 327 ? -34.520 -11.573 18.860 1.00 30.55 327 LEU A O 1
ATOM 2612 N N . PRO A 1 328 ? -34.228 -13.0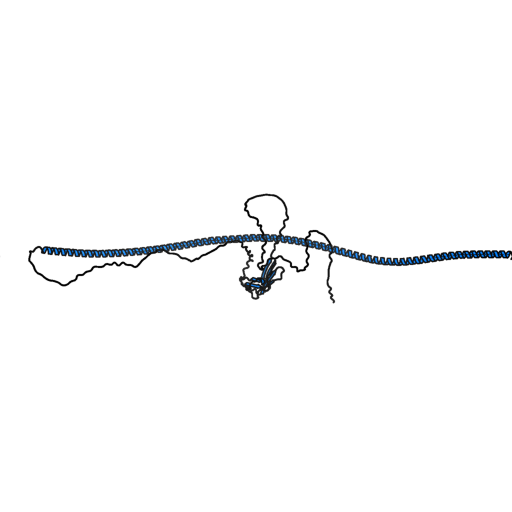09 20.579 1.00 42.09 328 PRO A N 1
ATOM 2613 C CA . PRO A 1 328 ? -34.665 -14.157 19.801 1.00 42.09 328 PRO A CA 1
ATOM 2614 C C . PRO A 1 328 ? -36.094 -13.895 19.330 1.00 42.09 328 PRO A C 1
ATOM 2616 O O . PRO A 1 328 ? -36.981 -13.614 20.143 1.00 42.09 328 PRO A O 1
ATOM 2619 N N . SER A 1 329 ? -36.300 -13.948 18.011 1.00 48.31 329 SER A N 1
ATOM 2620 C CA . SER A 1 329 ? -37.616 -13.737 17.412 1.00 48.31 329 SER A CA 1
ATOM 2621 C C . SER A 1 329 ? -38.630 -14.652 18.093 1.00 48.31 329 SER A C 1
ATOM 2623 O O . SER A 1 329 ? -38.438 -15.868 18.157 1.00 48.31 329 SER A O 1
ATOM 2625 N N . ARG A 1 330 ? -39.725 -14.066 18.589 1.00 63.06 330 ARG A N 1
ATOM 2626 C CA . ARG A 1 330 ? -40.855 -14.808 19.173 1.00 63.06 330 ARG A CA 1
ATOM 2627 C C . ARG A 1 330 ? -41.743 -15.470 18.111 1.00 63.06 330 ARG A C 1
ATOM 2629 O O . ARG A 1 330 ? -42.807 -15.977 18.449 1.00 63.06 330 ARG A O 1
ATOM 2636 N N . GLN A 1 331 ? -41.336 -15.439 16.843 1.00 77.31 331 GLN A N 1
ATOM 2637 C CA . GLN A 1 331 ? -42.125 -15.885 15.704 1.00 77.31 331 GLN A CA 1
ATOM 2638 C C . GLN A 1 331 ? -41.398 -16.991 14.933 1.00 77.31 331 GLN A C 1
ATOM 2640 O O . GLN A 1 331 ? -40.191 -16.911 14.704 1.00 77.31 331 GLN A O 1
ATOM 2645 N N . ASP A 1 332 ? -42.149 -18.018 14.539 1.00 88.38 332 ASP A N 1
ATOM 2646 C CA . ASP A 1 332 ? -41.647 -19.135 13.738 1.00 88.38 332 ASP A CA 1
ATOM 2647 C C . ASP A 1 332 ? -41.217 -18.660 12.343 1.00 88.38 332 ASP A C 1
ATOM 2649 O O . ASP A 1 332 ? -41.967 -17.963 11.658 1.00 88.38 332 ASP A O 1
ATOM 2653 N N . GLN A 1 333 ? -40.039 -19.093 11.892 1.00 88.88 333 GLN A N 1
ATOM 2654 C CA . GLN A 1 333 ? -39.480 -18.717 10.596 1.00 88.88 333 GLN A CA 1
ATOM 2655 C C . GLN A 1 333 ? -39.499 -19.909 9.635 1.00 88.88 333 GLN A C 1
ATOM 2657 O O . GLN A 1 333 ? -38.850 -20.930 9.869 1.00 88.88 333 GLN A O 1
ATOM 2662 N N . SER A 1 334 ? -40.201 -19.772 8.508 1.00 91.06 334 SER A N 1
ATOM 2663 C CA . SER A 1 334 ? -40.065 -20.718 7.394 1.00 91.06 334 SER A CA 1
ATOM 2664 C C . SER A 1 334 ? -38.745 -20.461 6.663 1.00 91.06 334 SER A C 1
ATOM 2666 O O . SER A 1 334 ? -38.477 -19.332 6.249 1.00 91.06 334 SER A O 1
ATOM 2668 N N . MET A 1 335 ? -37.929 -21.505 6.512 1.00 91.56 335 MET A N 1
ATOM 2669 C CA . MET A 1 335 ? -36.599 -21.473 5.882 1.00 91.56 335 MET A CA 1
ATOM 2670 C C . MET A 1 335 ? -36.552 -22.388 4.644 1.00 91.56 335 MET A C 1
ATOM 2672 O O . MET A 1 335 ? -35.489 -22.854 4.227 1.00 91.56 335 MET A O 1
ATOM 2676 N N . GLY A 1 336 ? -37.715 -22.718 4.074 1.00 91.19 336 GLY A N 1
ATOM 2677 C CA . GLY A 1 336 ? -37.828 -23.639 2.946 1.00 91.19 336 GLY A CA 1
ATOM 2678 C C . GLY A 1 336 ? -36.978 -23.198 1.752 1.00 91.19 336 GLY A C 1
ATOM 2679 O O . GLY A 1 336 ? -37.136 -22.088 1.252 1.00 91.19 336 GLY A O 1
ATOM 2680 N N . ASN A 1 337 ? -36.088 -24.075 1.277 1.00 91.50 337 ASN A N 1
ATOM 2681 C CA . ASN A 1 337 ? -35.133 -23.816 0.185 1.00 91.50 337 ASN A CA 1
ATOM 2682 C C . ASN A 1 337 ? -34.061 -22.741 0.448 1.00 91.50 337 ASN A C 1
ATOM 2684 O O . ASN A 1 337 ? -33.317 -22.411 -0.482 1.00 91.50 337 ASN A O 1
ATOM 2688 N N . TRP A 1 338 ? -33.939 -22.224 1.675 1.00 96.25 338 TRP A N 1
ATOM 2689 C CA . TRP A 1 338 ? -32.848 -21.317 2.043 1.00 96.25 338 TRP A CA 1
ATOM 2690 C C . TRP A 1 338 ? -31.498 -22.027 1.886 1.00 96.25 338 TRP A C 1
ATOM 2692 O O . TRP A 1 338 ? -31.415 -23.259 1.911 1.00 96.25 338 TRP A O 1
ATOM 2702 N N . GLN A 1 339 ? -30.428 -21.261 1.707 1.00 96.06 339 GLN A N 1
ATOM 2703 C CA . GLN A 1 339 ? -29.088 -21.783 1.457 1.00 96.06 339 GLN A CA 1
ATOM 2704 C C . GLN A 1 339 ? -28.092 -21.271 2.489 1.00 96.06 339 GLN A C 1
ATOM 2706 O O . GLN A 1 339 ? -28.158 -20.121 2.912 1.00 96.06 339 GLN A O 1
ATOM 2711 N N . ILE A 1 340 ? -27.124 -22.112 2.844 1.00 95.75 340 ILE A N 1
ATOM 2712 C CA . ILE A 1 340 ? -25.911 -21.678 3.535 1.00 95.75 340 ILE A CA 1
ATOM 2713 C C . ILE A 1 340 ? -24.764 -21.811 2.548 1.00 95.75 340 ILE A C 1
ATOM 2715 O O . ILE A 1 340 ? -24.472 -22.918 2.093 1.00 95.75 340 ILE A O 1
ATOM 2719 N N . LYS A 1 341 ? -24.125 -20.688 2.222 1.00 95.06 341 LYS A N 1
ATOM 2720 C CA . LYS A 1 341 ? -22.932 -20.647 1.375 1.00 95.06 341 LYS A CA 1
ATOM 2721 C C . LYS A 1 341 ? -21.708 -20.361 2.229 1.00 95.06 341 LYS A C 1
ATOM 2723 O O . LYS A 1 341 ? -21.698 -19.392 2.988 1.00 95.06 341 LYS A O 1
ATOM 2728 N N . ARG A 1 342 ? -20.683 -21.203 2.116 1.00 93.94 342 ARG A N 1
ATOM 2729 C CA . ARG A 1 342 ? -19.436 -21.094 2.871 1.00 93.94 342 ARG A CA 1
ATOM 2730 C C . ARG A 1 342 ? -18.224 -21.123 1.947 1.00 93.94 342 ARG A C 1
ATOM 2732 O O . ARG A 1 342 ? -18.081 -22.030 1.136 1.00 93.94 342 ARG A O 1
ATOM 2739 N N . GLN A 1 343 ? -17.359 -20.133 2.114 1.00 93.06 343 GLN A N 1
ATOM 2740 C CA . GLN A 1 343 ? -16.091 -19.976 1.412 1.00 93.06 343 GLN A CA 1
ATOM 2741 C C . GLN A 1 343 ? -14.949 -20.080 2.428 1.00 93.06 343 GLN A C 1
ATOM 2743 O O . GLN A 1 343 ? -14.989 -19.408 3.465 1.00 93.06 343 GLN A O 1
ATOM 2748 N N . ASN A 1 344 ? -13.952 -20.916 2.134 1.00 90.00 344 ASN A N 1
ATOM 2749 C CA . ASN A 1 344 ? -12.784 -21.147 2.981 1.00 90.00 344 ASN A CA 1
ATOM 2750 C C . ASN A 1 344 ? -11.535 -20.681 2.211 1.00 90.00 344 ASN A C 1
ATOM 2752 O O . ASN A 1 344 ? -10.989 -21.425 1.409 1.00 90.00 344 ASN A O 1
ATOM 2756 N N . GLY A 1 345 ? -11.113 -19.429 2.396 1.00 86.25 345 GLY A N 1
ATOM 2757 C CA . GLY A 1 345 ? -10.071 -18.822 1.561 1.00 86.25 345 GLY A CA 1
ATOM 2758 C C . GLY A 1 345 ? -10.428 -18.904 0.072 1.00 86.25 345 GLY A C 1
ATOM 2759 O O . GLY A 1 345 ? -11.487 -18.417 -0.333 1.00 86.25 345 GLY A O 1
ATOM 2760 N N . ASP A 1 346 ? -9.562 -19.564 -0.693 1.00 83.69 346 ASP A N 1
ATOM 2761 C CA . ASP A 1 346 ? -9.693 -19.770 -2.140 1.00 83.69 346 ASP A CA 1
ATOM 2762 C C . ASP A 1 346 ? -10.319 -21.136 -2.512 1.00 83.69 346 ASP A C 1
ATOM 2764 O O . ASP A 1 346 ? -10.426 -21.466 -3.694 1.00 83.69 346 ASP A O 1
ATOM 2768 N N . ASP A 1 347 ? -10.773 -21.926 -1.527 1.00 86.31 347 ASP A N 1
ATOM 2769 C CA . ASP A 1 347 ? -11.463 -23.202 -1.767 1.00 86.31 347 ASP A CA 1
ATOM 2770 C C . ASP A 1 347 ? -12.806 -23.018 -2.512 1.00 86.31 347 ASP A C 1
ATOM 2772 O O . ASP A 1 347 ? -13.504 -22.010 -2.320 1.00 86.31 347 ASP A O 1
ATOM 2776 N N . PRO A 1 348 ? -13.260 -24.037 -3.273 1.00 89.31 348 PRO A N 1
ATOM 2777 C CA . PRO A 1 348 ? -14.580 -24.053 -3.899 1.00 89.31 348 PRO A CA 1
ATOM 2778 C C . PRO A 1 348 ? -15.737 -23.775 -2.925 1.00 89.31 348 PRO A C 1
ATOM 2780 O O . PRO A 1 348 ? -15.807 -24.311 -1.818 1.00 89.31 348 PRO A O 1
ATOM 2783 N N . LEU A 1 349 ? -16.702 -22.967 -3.376 1.00 91.44 349 LEU A N 1
ATOM 2784 C CA . LEU A 1 349 ? -17.825 -22.502 -2.560 1.00 91.44 349 LEU A CA 1
ATOM 2785 C C . LEU A 1 349 ? -18.777 -23.644 -2.156 1.00 91.44 349 LEU A C 1
ATOM 2787 O O . LEU A 1 349 ? -19.572 -24.142 -2.958 1.00 91.44 349 LEU A O 1
ATOM 2791 N N . LEU A 1 350 ? -18.772 -23.995 -0.873 1.00 93.69 350 LEU A N 1
ATOM 2792 C CA . LEU A 1 350 ? -19.672 -24.983 -0.283 1.00 93.69 350 LEU A CA 1
ATOM 2793 C C . LEU A 1 350 ? -21.090 -24.408 -0.180 1.00 93.69 350 LEU A C 1
ATOM 2795 O O . LEU A 1 350 ? -21.286 -23.360 0.430 1.00 93.69 350 LEU A O 1
ATOM 2799 N N . THR A 1 351 ? -22.094 -25.089 -0.743 1.00 95.19 351 THR A N 1
ATOM 2800 C CA . THR A 1 351 ? -23.505 -24.658 -0.684 1.00 95.19 351 THR A CA 1
ATOM 2801 C C . THR A 1 351 ? -24.409 -25.763 -0.137 1.00 95.19 351 THR A C 1
ATOM 2803 O O . THR A 1 351 ? -24.697 -26.739 -0.828 1.00 95.19 351 THR A O 1
ATOM 2806 N N . TYR A 1 352 ? -24.911 -25.579 1.085 1.00 95.31 352 TYR A N 1
ATOM 2807 C CA . TYR A 1 352 ? -25.991 -26.382 1.664 1.00 95.31 352 TYR A CA 1
ATOM 2808 C C . TYR A 1 352 ? -27.356 -25.752 1.352 1.00 95.31 352 TYR A C 1
ATOM 2810 O O . TYR A 1 352 ? -27.464 -24.528 1.278 1.00 95.31 352 TYR A O 1
ATOM 2818 N N . ARG A 1 353 ? -28.411 -26.566 1.212 1.00 94.88 353 ARG A N 1
ATOM 2819 C CA . ARG A 1 353 ? -29.796 -26.107 1.017 1.00 94.88 353 ARG A CA 1
ATOM 2820 C C . ARG A 1 353 ? -30.733 -26.779 2.022 1.00 94.88 353 ARG A C 1
ATOM 2822 O O . ARG A 1 353 ? -30.736 -28.003 2.137 1.00 94.88 353 ARG A O 1
ATOM 2829 N N . PHE A 1 354 ? -31.551 -25.982 2.705 1.00 94.62 354 PHE A N 1
ATOM 2830 C CA . PHE A 1 354 ? -32.581 -26.463 3.622 1.00 94.62 354 PHE A CA 1
ATOM 2831 C C . PHE A 1 354 ? -33.708 -27.206 2.878 1.00 94.62 354 PHE A C 1
ATOM 2833 O O . PHE A 1 354 ? -34.077 -26.803 1.768 1.00 94.62 354 PHE A O 1
ATOM 2840 N N . PRO A 1 355 ? -34.317 -28.245 3.487 1.00 92.69 355 PRO A N 1
ATOM 2841 C CA . PRO A 1 355 ? -35.482 -28.923 2.921 1.00 92.69 355 PRO A CA 1
ATOM 2842 C C . PRO A 1 355 ? -36.633 -27.949 2.590 1.00 92.69 355 PRO A C 1
ATOM 2844 O O . PRO A 1 355 ? -36.868 -27.016 3.360 1.00 92.69 355 PRO A O 1
ATOM 2847 N N . PRO A 1 356 ? -37.419 -28.167 1.513 1.00 90.00 356 PRO A N 1
ATOM 2848 C CA . PRO A 1 356 ? -38.427 -27.202 1.047 1.00 90.00 356 PRO A CA 1
ATOM 2849 C C . PRO A 1 356 ? -39.531 -26.829 2.050 1.00 90.00 356 PRO A C 1
ATOM 2851 O O . PRO A 1 356 ? -40.188 -25.809 1.872 1.00 90.00 356 PRO A O 1
ATOM 2854 N N . LYS A 1 357 ? -39.753 -27.651 3.084 1.00 89.50 357 LYS A N 1
ATOM 2855 C CA . LYS A 1 357 ? -40.769 -27.454 4.136 1.00 89.50 357 LYS A CA 1
ATOM 2856 C C . LYS A 1 357 ? -40.158 -27.260 5.535 1.00 89.50 357 LYS A C 1
ATOM 2858 O O . LYS A 1 357 ? -40.815 -27.550 6.530 1.00 89.50 357 LYS A O 1
ATOM 2863 N N . PHE A 1 358 ? -38.892 -26.849 5.627 1.00 92.25 358 PHE A N 1
ATOM 2864 C CA . PHE A 1 358 ? -38.243 -26.621 6.919 1.00 92.25 358 PHE A CA 1
ATOM 2865 C C . PHE A 1 358 ? -38.725 -25.312 7.563 1.00 92.25 358 PHE A C 1
ATOM 2867 O O . PHE A 1 358 ? -38.604 -24.243 6.965 1.00 92.25 358 PHE A O 1
ATOM 2874 N N . THR A 1 359 ? -39.205 -25.401 8.803 1.00 90.56 359 THR A N 1
ATOM 2875 C CA . THR A 1 359 ? -39.621 -24.260 9.629 1.00 90.56 359 THR A CA 1
ATOM 2876 C C . THR A 1 359 ? -38.903 -24.341 10.968 1.00 90.56 359 THR A C 1
ATOM 2878 O O . THR A 1 359 ? -39.016 -25.352 11.662 1.00 90.56 359 THR A O 1
ATOM 2881 N N . LEU A 1 360 ? -38.180 -23.283 11.328 1.00 90.50 360 LEU A N 1
ATOM 2882 C CA . LEU A 1 360 ? -37.500 -23.150 12.611 1.00 90.50 360 LEU A CA 1
ATOM 2883 C C . LEU A 1 360 ? -38.451 -22.494 13.617 1.00 90.50 360 LEU A C 1
ATOM 2885 O O . LEU A 1 360 ? -39.015 -21.435 13.329 1.00 90.50 360 LEU A O 1
ATOM 2889 N N . LYS A 1 361 ? -38.652 -23.120 14.780 1.00 88.38 361 LYS A N 1
ATOM 2890 C CA . LYS A 1 361 ? -39.503 -22.553 15.833 1.00 88.38 361 LYS A CA 1
ATOM 2891 C C . LYS A 1 361 ? -38.829 -21.378 16.539 1.00 88.38 361 LYS A C 1
ATOM 2893 O O . LYS A 1 361 ? -37.603 -21.326 16.639 1.00 88.38 361 LYS A O 1
ATOM 2898 N N . ALA A 1 362 ? -39.631 -20.457 17.067 1.00 85.44 362 ALA A N 1
ATOM 2899 C CA . ALA A 1 362 ? -39.144 -19.363 17.907 1.00 85.44 362 ALA A CA 1
ATOM 2900 C C . ALA A 1 362 ? -38.237 -19.881 19.047 1.00 85.44 362 ALA A C 1
ATOM 2902 O O . ALA A 1 362 ? -38.625 -20.767 19.807 1.00 85.44 362 ALA A O 1
ATOM 2903 N N . GLY A 1 363 ? -37.016 -19.347 19.155 1.00 82.88 363 GLY A N 1
ATOM 2904 C CA . GLY A 1 363 ? -36.018 -19.773 20.149 1.00 82.88 363 GLY A CA 1
ATOM 2905 C C . GLY A 1 363 ? -35.350 -21.138 19.902 1.00 82.88 363 GLY A C 1
ATOM 2906 O O . GLY A 1 363 ? -34.490 -21.529 20.687 1.00 82.88 363 GLY A O 1
ATOM 2907 N N . GLN A 1 364 ? -35.695 -21.858 18.829 1.00 84.94 364 GLN A N 1
ATOM 2908 C CA . GLN A 1 364 ? -35.052 -23.123 18.468 1.00 84.94 364 GLN A CA 1
ATOM 2909 C C . GLN A 1 364 ? -33.724 -22.885 17.734 1.00 84.94 364 GLN A C 1
ATOM 2911 O O . GLN A 1 364 ? -33.619 -22.018 16.868 1.00 84.94 364 GLN A O 1
ATOM 2916 N N . VAL A 1 365 ? -32.720 -23.712 18.033 1.00 87.69 365 VAL A N 1
ATOM 2917 C CA . VAL A 1 365 ? -31.456 -23.784 17.284 1.00 87.69 365 VAL A CA 1
ATOM 2918 C C . VAL A 1 365 ? -31.467 -25.025 16.389 1.00 87.69 365 VAL A C 1
ATOM 2920 O O . VAL A 1 365 ? -31.954 -26.082 16.793 1.00 87.69 365 VAL A O 1
ATOM 2923 N N . VAL A 1 366 ? -30.924 -24.891 15.177 1.00 90.62 366 VAL A N 1
ATOM 2924 C CA . VAL A 1 366 ? -30.654 -26.000 14.253 1.00 90.62 366 VAL A CA 1
ATOM 2925 C C . VAL A 1 366 ? -29.158 -26.082 13.959 1.00 90.62 366 VAL A C 1
ATOM 2927 O O . VAL A 1 366 ? -28.532 -25.088 13.591 1.00 90.62 366 VAL A O 1
ATOM 2930 N N . THR A 1 367 ? -28.600 -27.280 14.093 1.00 91.94 367 THR A N 1
ATOM 2931 C CA . THR A 1 367 ? -27.212 -27.614 13.775 1.00 91.94 367 THR A CA 1
ATOM 2932 C C . THR A 1 367 ? -27.168 -28.387 12.461 1.00 91.94 367 THR A C 1
ATOM 2934 O O . THR A 1 367 ? -27.977 -29.287 12.230 1.00 91.94 367 THR A O 1
ATOM 2937 N N . ILE A 1 368 ? -26.224 -28.040 11.578 1.00 93.88 368 ILE A N 1
ATOM 2938 C CA . ILE A 1 368 ? -26.029 -28.733 10.299 1.00 93.88 368 ILE A CA 1
ATOM 2939 C C . ILE A 1 368 ? -24.643 -29.372 10.288 1.00 93.88 368 ILE A C 1
ATOM 2941 O O . ILE A 1 368 ? -23.616 -28.709 10.128 1.00 93.88 368 ILE A O 1
ATOM 2945 N N . TRP A 1 369 ? -24.634 -30.684 10.453 1.00 93.12 369 TRP A N 1
ATOM 2946 C CA . TRP A 1 369 ? -23.454 -31.531 10.485 1.00 93.12 369 TRP A CA 1
ATOM 2947 C C . TRP A 1 369 ? -23.024 -31.911 9.066 1.00 93.12 369 TRP A C 1
ATOM 2949 O O . TRP A 1 369 ? -23.865 -32.160 8.202 1.00 93.12 369 TRP A O 1
ATOM 2959 N N . ALA A 1 370 ? -21.719 -31.994 8.815 1.00 92.94 370 ALA A N 1
ATOM 2960 C CA . ALA A 1 370 ? -21.204 -32.644 7.610 1.00 92.94 370 ALA A CA 1
ATOM 2961 C C . ALA A 1 370 ? -21.237 -34.175 7.789 1.00 92.94 370 ALA A C 1
ATOM 2963 O O . ALA A 1 370 ? -21.184 -34.662 8.919 1.00 92.94 370 ALA A O 1
ATOM 2964 N N . ALA A 1 371 ? -21.306 -34.943 6.700 1.00 90.19 371 ALA A N 1
ATOM 2965 C CA . ALA A 1 371 ? -21.465 -36.400 6.753 1.00 90.19 371 ALA A CA 1
ATOM 2966 C C . ALA A 1 371 ? -20.349 -37.118 7.540 1.00 90.19 371 ALA A C 1
ATOM 2968 O O . ALA A 1 371 ? -20.618 -38.089 8.243 1.00 90.19 371 ALA A O 1
ATOM 2969 N N . GLY A 1 372 ? -19.113 -36.613 7.475 1.00 84.44 372 GLY A N 1
ATOM 2970 C CA . GLY A 1 372 ? -17.958 -37.174 8.181 1.00 84.44 372 GLY A CA 1
ATOM 2971 C C . GLY A 1 372 ? -17.920 -36.878 9.684 1.00 84.44 372 GLY A C 1
ATOM 2972 O O . GLY A 1 372 ? -17.067 -37.422 10.372 1.00 84.44 372 GLY A O 1
ATOM 2973 N N . ALA A 1 373 ? -18.835 -36.056 10.214 1.00 84.75 373 ALA A N 1
ATOM 2974 C CA . ALA A 1 373 ? -18.903 -35.754 11.646 1.00 84.75 373 ALA A CA 1
ATOM 2975 C C . ALA A 1 373 ? -19.558 -36.871 12.487 1.00 84.75 373 ALA A C 1
ATOM 2977 O O . ALA A 1 373 ? -19.600 -36.762 13.708 1.00 84.75 373 ALA A O 1
ATOM 2978 N N . GLY A 1 374 ? -20.118 -37.913 11.857 1.00 84.88 374 GLY A N 1
ATOM 2979 C CA . GLY A 1 374 ? -20.733 -39.054 12.554 1.00 84.88 374 GLY A CA 1
ATOM 2980 C C . GLY A 1 374 ? -22.042 -38.751 13.300 1.00 84.88 374 GLY A C 1
ATOM 2981 O O . GLY A 1 374 ? -22.556 -39.619 14.000 1.00 84.88 374 GLY A O 1
ATOM 2982 N N . ALA A 1 375 ? -22.595 -37.543 13.163 1.00 85.44 375 ALA A N 1
ATOM 2983 C CA . ALA A 1 375 ? -23.821 -37.133 13.842 1.00 85.44 375 ALA A CA 1
ATOM 2984 C C . ALA A 1 375 ? -25.079 -37.807 13.259 1.00 85.44 375 ALA A C 1
ATOM 2986 O O . ALA A 1 375 ? -25.225 -37.958 12.042 1.00 85.44 375 ALA A O 1
ATOM 2987 N N . THR A 1 376 ? -26.026 -38.157 14.131 1.00 88.50 376 THR A N 1
ATOM 2988 C CA . THR A 1 376 ? -27.327 -38.724 13.745 1.00 88.50 376 THR A CA 1
ATOM 2989 C C . THR A 1 376 ? -28.245 -37.647 13.165 1.00 88.50 376 THR A C 1
ATOM 2991 O O . THR A 1 376 ? -28.338 -36.540 13.688 1.00 88.50 376 THR A O 1
ATOM 2994 N N . HIS A 1 377 ? -28.964 -37.973 12.088 1.00 90.12 377 HIS A N 1
ATOM 2995 C CA . HIS A 1 377 ? -29.906 -37.046 11.465 1.00 90.12 377 HIS A CA 1
ATOM 2996 C C . HIS A 1 377 ? -31.263 -37.041 12.185 1.00 90.12 377 HIS A C 1
ATOM 2998 O O . HIS A 1 377 ? -32.090 -37.924 11.956 1.00 90.12 377 HIS A O 1
ATOM 3004 N N . SER A 1 378 ? -31.493 -36.010 12.998 1.00 89.38 378 SER A N 1
ATOM 3005 C CA . SER A 1 378 ? -32.696 -35.816 13.817 1.00 89.38 378 SER A CA 1
ATOM 3006 C C . SER A 1 378 ? -33.323 -34.433 13.553 1.00 89.38 378 SER A C 1
ATOM 3008 O O . SER A 1 378 ? -33.162 -33.508 14.351 1.00 89.38 378 SER A O 1
ATOM 3010 N N . PRO A 1 379 ? -34.021 -34.227 12.418 1.00 85.88 379 PRO A N 1
ATOM 3011 C CA . PRO A 1 379 ? -34.719 -32.969 12.155 1.00 85.88 379 PRO A CA 1
ATOM 3012 C C . PRO A 1 379 ? -35.834 -32.720 13.198 1.00 85.88 379 PRO A C 1
ATOM 3014 O O . PRO A 1 379 ? -36.521 -33.669 13.576 1.00 85.88 379 PRO A O 1
ATOM 3017 N N . PRO A 1 380 ? -36.066 -31.465 13.640 1.00 83.00 380 PRO A N 1
ATOM 3018 C CA . PRO A 1 380 ? -35.548 -30.226 13.060 1.00 83.00 380 PRO A CA 1
ATOM 3019 C C . PRO A 1 380 ? -34.261 -29.691 13.711 1.00 83.00 380 PRO A C 1
ATOM 3021 O O . PRO A 1 380 ? -33.736 -28.699 13.215 1.00 83.00 380 PRO A O 1
ATOM 3024 N N . THR A 1 381 ? -33.761 -30.293 14.797 1.00 86.69 381 THR A N 1
ATOM 3025 C CA . THR A 1 381 ? -32.572 -29.794 15.515 1.00 86.69 381 THR A CA 1
ATOM 3026 C C . THR A 1 381 ? -31.269 -30.169 14.822 1.00 86.69 381 THR A C 1
ATOM 3028 O O . THR A 1 381 ? -30.368 -29.339 14.763 1.00 86.69 381 THR A O 1
ATOM 3031 N N . ASP A 1 382 ? -31.175 -31.372 14.250 1.00 90.69 382 ASP A N 1
ATOM 3032 C CA . ASP A 1 382 ? -29.916 -31.926 13.746 1.00 90.69 382 ASP A CA 1
ATOM 3033 C C . ASP A 1 382 ? -30.046 -32.400 12.296 1.00 90.69 382 ASP A C 1
ATOM 3035 O O . ASP A 1 382 ? -30.580 -33.467 11.965 1.00 90.69 382 ASP A O 1
ATOM 3039 N N . LEU A 1 383 ? -29.538 -31.574 11.387 1.00 92.88 383 LEU A N 1
ATOM 3040 C CA . LEU A 1 383 ? -29.515 -31.842 9.955 1.00 92.88 383 LEU A CA 1
ATOM 3041 C C . LEU A 1 383 ? -28.144 -32.394 9.555 1.00 92.88 383 LEU A C 1
ATOM 3043 O O . LEU A 1 383 ? -27.122 -31.887 10.001 1.00 92.88 383 LEU A O 1
ATOM 3047 N N . VAL A 1 384 ? -28.105 -33.412 8.691 1.00 92.50 384 VAL A N 1
ATOM 3048 C CA . VAL A 1 384 ? -26.843 -33.990 8.194 1.00 92.50 384 VAL A CA 1
ATOM 3049 C C . VAL A 1 384 ? -26.727 -33.750 6.694 1.00 92.50 384 VAL A C 1
ATOM 3051 O O . VAL A 1 384 ? -27.541 -34.233 5.902 1.00 92.50 384 VAL A O 1
ATOM 3054 N N . TRP A 1 385 ? -25.696 -33.016 6.282 1.00 94.06 385 TRP A N 1
ATOM 3055 C CA . TRP A 1 385 ? -25.386 -32.758 4.883 1.00 94.06 385 TRP A CA 1
ATOM 3056 C C . TRP A 1 385 ? -24.646 -33.947 4.263 1.00 94.06 385 TRP A C 1
ATOM 3058 O O . TRP A 1 385 ? -23.424 -33.976 4.165 1.00 94.06 385 TRP A O 1
ATOM 3068 N N . LYS A 1 386 ? -25.417 -34.939 3.806 1.00 89.75 386 LYS A N 1
ATOM 3069 C CA . LYS A 1 386 ? -24.906 -36.209 3.253 1.00 89.75 386 LYS A CA 1
ATOM 3070 C C . LYS A 1 386 ? -23.991 -36.079 2.023 1.00 89.75 386 LYS A C 1
ATOM 3072 O O . LYS A 1 386 ? -23.317 -37.041 1.689 1.00 89.75 386 LYS A O 1
ATOM 3077 N N . ALA A 1 387 ? -23.988 -34.932 1.341 1.00 88.31 387 ALA A N 1
ATOM 3078 C CA . ALA A 1 387 ? -23.214 -34.715 0.115 1.00 88.31 387 ALA A CA 1
ATOM 3079 C C . ALA A 1 387 ? -21.800 -34.150 0.354 1.00 88.31 387 ALA A C 1
ATOM 3081 O O . ALA A 1 387 ? -21.057 -33.984 -0.608 1.00 88.31 387 ALA A O 1
ATOM 3082 N N . GLN A 1 388 ? -21.430 -33.828 1.600 1.00 86.56 388 GLN A N 1
ATOM 3083 C CA . GLN A 1 388 ? -20.094 -33.338 1.947 1.00 86.56 388 GLN A CA 1
ATOM 3084 C C . GLN A 1 388 ? -19.605 -33.954 3.253 1.00 86.56 388 GLN A C 1
ATOM 3086 O O . GLN A 1 388 ? -20.309 -33.928 4.262 1.00 86.56 388 GLN A O 1
ATOM 3091 N N . ASN A 1 389 ? -18.371 -34.461 3.258 1.00 87.81 389 ASN A N 1
ATOM 3092 C CA . ASN A 1 389 ? -17.795 -35.088 4.449 1.00 87.81 389 ASN A CA 1
ATOM 3093 C C . ASN A 1 389 ? -17.326 -34.064 5.492 1.00 87.81 389 ASN A C 1
ATOM 3095 O O . ASN A 1 389 ? -17.352 -34.372 6.680 1.00 87.81 389 ASN A O 1
ATOM 3099 N N . THR A 1 390 ? -16.952 -32.845 5.088 1.00 88.44 390 THR A N 1
ATOM 3100 C CA . THR A 1 390 ? -16.543 -31.773 6.011 1.00 88.44 390 THR A CA 1
ATOM 3101 C C . THR A 1 390 ? -17.093 -30.410 5.573 1.00 88.44 390 THR A C 1
ATOM 3103 O O . THR A 1 390 ? -17.502 -30.232 4.430 1.00 88.44 390 THR A O 1
ATOM 3106 N N . TRP A 1 391 ? -17.066 -29.427 6.478 1.00 87.69 391 TRP A N 1
ATOM 3107 C CA . TRP A 1 391 ? -17.285 -28.007 6.153 1.00 87.69 391 TRP A CA 1
ATOM 3108 C C . TRP A 1 391 ? -15.994 -27.274 5.715 1.00 87.69 391 TRP A C 1
ATOM 3110 O O . TRP A 1 391 ? -16.011 -26.056 5.518 1.00 87.69 391 TRP A O 1
ATOM 3120 N N . GLY A 1 392 ? -14.877 -28.002 5.601 1.00 83.69 392 GLY A N 1
ATOM 3121 C CA . GLY A 1 392 ? -13.526 -27.481 5.381 1.00 83.69 392 GLY A CA 1
ATOM 3122 C C . GLY A 1 392 ? -12.968 -26.625 6.528 1.00 83.69 392 GLY A C 1
ATOM 3123 O O . GLY A 1 392 ? -13.678 -26.197 7.446 1.00 83.69 392 GLY A O 1
ATOM 3124 N N . CYS A 1 393 ? -11.663 -26.374 6.475 1.00 78.81 393 CYS A N 1
ATOM 3125 C CA . CYS A 1 393 ? -10.908 -25.559 7.424 1.00 78.81 393 CYS A CA 1
ATOM 3126 C C . CYS A 1 393 ? -10.011 -24.577 6.658 1.00 78.81 393 CYS A C 1
ATOM 3128 O O . CYS A 1 393 ? -9.633 -24.836 5.526 1.00 78.81 393 CYS A O 1
ATOM 3130 N N . GLY A 1 394 ? -9.692 -23.431 7.259 1.00 79.69 394 GLY A N 1
ATOM 3131 C CA . GLY A 1 394 ? -8.892 -22.401 6.601 1.00 79.69 394 GLY A CA 1
ATOM 3132 C C . GLY A 1 394 ? -8.722 -21.158 7.468 1.00 79.69 394 GLY A C 1
ATOM 3133 O O . GLY A 1 394 ? -9.452 -20.964 8.443 1.00 79.69 394 GLY A O 1
ATOM 3134 N N . ASN A 1 395 ? -7.760 -20.311 7.102 1.00 79.56 395 ASN A N 1
ATOM 3135 C CA . ASN A 1 395 ? -7.396 -19.116 7.874 1.00 79.56 395 ASN A CA 1
ATOM 3136 C C . ASN A 1 395 ? -8.371 -17.942 7.675 1.00 79.56 395 ASN A C 1
ATOM 3138 O O . ASN A 1 395 ? -8.376 -17.011 8.474 1.00 79.56 395 ASN A O 1
ATOM 3142 N N . SER A 1 396 ? -9.217 -17.988 6.643 1.00 84.69 396 SER A N 1
ATOM 3143 C CA . SER A 1 396 ? -10.285 -17.019 6.383 1.00 84.69 396 SER A CA 1
ATOM 3144 C C . SER A 1 396 ? -11.547 -17.777 5.984 1.00 84.69 396 SER A C 1
ATOM 3146 O O . SER A 1 396 ? -11.554 -18.499 4.992 1.00 84.69 396 SER A O 1
ATOM 3148 N N . LEU A 1 397 ? -12.611 -17.647 6.770 1.00 89.88 397 LEU A N 1
ATOM 3149 C CA . LEU A 1 397 ? -13.874 -18.358 6.594 1.00 89.88 397 LEU A CA 1
ATOM 3150 C C . LEU A 1 397 ? -15.000 -17.331 6.462 1.00 89.88 397 LEU A C 1
ATOM 3152 O O . LEU A 1 397 ? -15.217 -16.535 7.378 1.00 89.88 397 LEU A O 1
ATOM 3156 N N . ARG A 1 398 ? -15.758 -17.360 5.363 1.00 91.69 398 ARG A N 1
ATOM 3157 C CA . ARG A 1 398 ? -17.003 -16.589 5.199 1.00 91.69 398 ARG A CA 1
ATOM 3158 C C . ARG A 1 398 ? -18.168 -17.563 5.119 1.00 91.69 398 ARG A C 1
ATOM 3160 O O . ARG A 1 398 ? -18.171 -18.430 4.258 1.00 91.69 398 ARG A O 1
ATOM 3167 N N . THR A 1 399 ? -19.159 -17.422 5.992 1.00 92.38 399 THR A N 1
ATOM 3168 C CA . THR A 1 399 ? -20.416 -18.183 5.940 1.00 92.38 399 THR A CA 1
ATOM 3169 C C . THR A 1 399 ? -21.583 -17.210 5.847 1.00 92.38 399 THR A C 1
ATOM 3171 O O . THR A 1 399 ? -21.691 -16.302 6.668 1.00 92.38 399 THR A O 1
ATOM 3174 N N . ALA A 1 400 ? -22.446 -17.403 4.857 1.00 92.69 400 ALA A N 1
ATOM 3175 C CA . ALA A 1 400 ? -23.613 -16.579 4.583 1.00 92.69 400 ALA A CA 1
ATOM 3176 C C . ALA A 1 400 ? -24.880 -17.433 4.540 1.00 92.69 400 ALA A C 1
ATOM 3178 O O . ALA A 1 400 ? -24.882 -18.529 3.975 1.00 92.69 400 ALA A O 1
ATOM 3179 N N . LEU A 1 401 ? -25.952 -16.913 5.130 1.00 93.81 401 LEU A N 1
ATOM 3180 C CA . LEU A 1 401 ? -27.300 -17.456 5.077 1.00 93.81 401 LEU A CA 1
ATOM 3181 C C . LEU A 1 401 ? -28.098 -16.654 4.049 1.00 93.81 401 LEU A C 1
ATOM 3183 O O . LEU A 1 401 ? -28.201 -15.432 4.145 1.00 93.81 401 LEU A O 1
ATOM 3187 N N . ILE A 1 402 ? -28.654 -17.358 3.071 1.00 93.56 402 ILE A N 1
ATOM 3188 C CA . ILE A 1 402 ? -29.352 -16.794 1.920 1.00 93.56 402 ILE A CA 1
ATOM 3189 C C . ILE A 1 402 ? -30.786 -17.314 1.930 1.00 93.56 402 ILE A C 1
ATOM 3191 O O . ILE A 1 402 ? -31.012 -18.517 2.087 1.00 93.56 402 ILE A O 1
ATOM 3195 N N . ASN A 1 403 ? -31.752 -16.417 1.775 1.00 91.94 403 ASN A N 1
ATOM 3196 C CA . ASN A 1 403 ? -33.167 -16.771 1.768 1.00 91.94 403 ASN A CA 1
ATOM 3197 C C . ASN A 1 403 ? -33.607 -17.414 0.431 1.00 91.94 403 ASN A C 1
ATOM 3199 O O . ASN A 1 403 ? -32.805 -17.684 -0.465 1.00 91.94 403 ASN A O 1
ATOM 3203 N N . SER A 1 404 ? -34.905 -17.687 0.286 1.00 90.19 404 SER A N 1
ATOM 3204 C CA . SER A 1 404 ? -35.473 -18.266 -0.938 1.00 90.19 404 SER A CA 1
ATOM 3205 C C . SER A 1 404 ? -35.529 -17.307 -2.138 1.00 90.19 404 SER A C 1
ATOM 3207 O O . SER A 1 404 ? -35.665 -17.790 -3.259 1.00 90.19 404 SER A O 1
ATOM 3209 N N . THR A 1 405 ? -35.436 -15.987 -1.932 1.00 87.38 405 THR A N 1
ATOM 3210 C CA . THR A 1 405 ? -35.386 -14.969 -3.004 1.00 87.38 405 THR A CA 1
ATOM 3211 C C . THR A 1 405 ? -33.959 -14.713 -3.506 1.00 87.38 405 THR A C 1
ATOM 3213 O O . THR A 1 405 ? -33.791 -14.153 -4.584 1.00 87.38 405 THR A O 1
ATOM 3216 N N . GLY A 1 406 ? -32.936 -15.186 -2.783 1.00 87.56 406 GLY A N 1
ATOM 3217 C CA . GLY A 1 406 ? -31.521 -15.047 -3.144 1.00 87.56 406 GLY A CA 1
ATOM 3218 C C . GLY A 1 406 ? -30.774 -13.950 -2.381 1.00 87.56 406 GLY A C 1
ATOM 3219 O O . GLY A 1 406 ? -29.595 -13.728 -2.649 1.00 87.56 406 GLY A O 1
ATOM 3220 N N . GLU A 1 407 ? -31.424 -13.295 -1.420 1.00 89.62 407 GLU A N 1
ATOM 3221 C CA . GLU A 1 407 ? -30.853 -12.227 -0.599 1.00 89.62 407 GLU A CA 1
ATOM 3222 C C . GLU A 1 407 ? -30.072 -12.806 0.589 1.00 89.62 407 GLU A C 1
ATOM 3224 O O . GLU A 1 407 ? -30.489 -13.781 1.224 1.00 89.62 407 GLU A O 1
ATOM 3229 N N . GLU A 1 408 ? -28.934 -12.193 0.914 1.00 92.25 408 GLU A N 1
ATOM 3230 C CA . GLU A 1 408 ? -28.129 -12.550 2.082 1.00 92.25 408 GLU A CA 1
ATOM 3231 C C . GLU A 1 408 ? -28.735 -11.921 3.345 1.00 92.25 408 GLU A C 1
ATOM 3233 O O . GLU A 1 408 ? -28.680 -10.711 3.540 1.00 92.25 408 GLU A O 1
ATOM 3238 N N . VAL A 1 409 ? -29.325 -12.753 4.205 1.00 89.12 409 VAL A N 1
ATOM 3239 C CA . VAL A 1 409 ? -30.064 -12.318 5.407 1.00 89.12 409 VAL A CA 1
ATOM 3240 C C . VAL A 1 409 ? -29.242 -12.408 6.694 1.00 89.12 409 VAL A C 1
ATOM 3242 O O . VAL A 1 409 ? -29.618 -11.832 7.711 1.00 89.12 409 VAL A O 1
ATOM 3245 N N . ALA A 1 410 ? -28.116 -13.124 6.670 1.00 87.75 410 ALA A N 1
ATOM 3246 C CA . ALA A 1 410 ? -27.130 -13.113 7.748 1.00 87.75 410 ALA A CA 1
ATOM 3247 C C . ALA A 1 410 ? -25.750 -13.520 7.216 1.00 87.75 410 ALA A C 1
ATOM 3249 O O . ALA A 1 410 ? -25.649 -14.398 6.358 1.00 87.75 410 ALA A O 1
ATOM 3250 N N . MET A 1 411 ? -24.674 -12.964 7.777 1.00 89.62 411 MET A N 1
ATOM 3251 C CA . MET A 1 411 ? -23.312 -13.404 7.469 1.00 89.62 411 MET A CA 1
ATOM 3252 C C . MET A 1 411 ? -22.396 -13.425 8.691 1.00 89.62 411 MET A C 1
ATOM 3254 O O . MET A 1 411 ? -22.555 -12.657 9.637 1.00 89.62 411 MET A O 1
ATOM 3258 N N . ARG A 1 412 ? -21.392 -14.301 8.639 1.00 81.38 412 ARG A N 1
ATOM 3259 C CA . ARG A 1 412 ? -20.306 -14.405 9.612 1.00 81.38 412 ARG A CA 1
ATOM 3260 C C . ARG A 1 412 ? -18.985 -14.578 8.871 1.00 81.38 412 ARG A C 1
ATOM 3262 O O . ARG A 1 412 ? -18.848 -15.485 8.051 1.00 81.38 412 ARG A O 1
ATOM 3269 N N . LYS A 1 413 ? -18.004 -13.733 9.187 1.00 88.31 413 LYS A N 1
ATOM 3270 C CA . LYS A 1 413 ? -16.612 -13.878 8.742 1.00 88.31 413 LYS A CA 1
ATOM 3271 C C . LYS A 1 413 ? -15.739 -14.201 9.956 1.00 88.31 413 LYS A C 1
ATOM 3273 O O . LYS A 1 413 ? -15.939 -13.617 11.017 1.00 88.31 413 LYS A O 1
ATOM 3278 N N . LEU A 1 414 ? -14.806 -15.134 9.812 1.00 83.19 414 LEU A N 1
ATOM 3279 C CA . LEU A 1 414 ? -13.815 -15.491 10.825 1.00 83.19 414 LEU A CA 1
ATOM 3280 C C . LEU A 1 414 ? -12.443 -15.522 10.155 1.00 83.19 414 LEU A C 1
ATOM 3282 O O . LEU A 1 414 ? -12.276 -16.205 9.149 1.00 83.19 414 LEU A O 1
ATOM 3286 N N . VAL A 1 415 ? -11.480 -14.782 10.695 1.00 83.12 415 VAL A N 1
ATOM 3287 C CA . VAL A 1 415 ? -10.094 -14.761 10.211 1.00 83.12 415 VAL A CA 1
ATOM 3288 C C . VAL A 1 415 ? -9.189 -15.145 11.374 1.00 83.12 415 VAL A C 1
ATOM 3290 O O . VAL A 1 415 ? -9.360 -14.628 12.476 1.00 83.12 415 VAL A O 1
ATOM 3293 N N . ARG A 1 416 ? -8.260 -16.072 11.141 1.00 74.56 416 ARG A N 1
ATOM 3294 C CA . ARG A 1 416 ? -7.260 -16.508 12.117 1.00 74.56 416 ARG A CA 1
ATOM 3295 C C . ARG A 1 416 ? -5.941 -15.807 11.814 1.00 74.56 416 ARG A C 1
ATOM 3297 O O . ARG A 1 416 ? -5.297 -16.126 10.818 1.00 74.56 416 ARG A O 1
ATOM 3304 N N . SER A 1 417 ? -5.537 -14.882 12.678 1.00 51.62 417 SER A N 1
ATOM 3305 C CA . SER A 1 417 ? -4.170 -14.367 12.693 1.00 51.62 417 SER A CA 1
ATOM 3306 C C . SER A 1 417 ? -3.224 -15.448 13.219 1.00 51.62 417 SER A C 1
ATOM 3308 O O . SER A 1 417 ? -3.490 -16.085 14.239 1.00 51.62 417 SER A O 1
ATOM 3310 N N . VAL A 1 418 ? -2.119 -15.664 12.510 1.00 53.12 418 VAL A N 1
ATOM 3311 C CA . VAL A 1 418 ? -0.965 -16.402 13.027 1.00 53.12 418 VAL A CA 1
ATOM 3312 C C . VAL A 1 418 ? 0.079 -15.352 13.364 1.00 53.12 418 VAL A C 1
ATOM 3314 O O . VAL A 1 418 ? 0.662 -14.755 12.466 1.00 53.12 418 VAL A O 1
ATOM 3317 N N . THR A 1 419 ? 0.270 -15.088 14.653 1.00 38.25 419 THR A N 1
ATOM 3318 C CA . THR A 1 419 ? 1.439 -14.355 15.141 1.00 38.25 419 THR A CA 1
ATOM 3319 C C . THR A 1 419 ? 2.626 -15.302 15.070 1.00 38.25 419 THR A C 1
ATOM 3321 O O . THR A 1 419 ? 2.736 -16.214 15.892 1.00 38.25 419 THR A O 1
ATOM 3324 N N . VAL A 1 420 ? 3.473 -15.123 14.060 1.00 43.44 420 VAL A N 1
ATOM 3325 C CA . VAL A 1 420 ? 4.832 -15.659 14.104 1.00 43.44 420 VAL A CA 1
ATOM 3326 C C . VAL A 1 420 ? 5.565 -14.803 15.129 1.00 43.44 420 VAL A C 1
ATOM 3328 O O . VAL A 1 420 ? 5.639 -13.589 14.962 1.00 43.44 420 VAL A O 1
ATOM 3331 N N . VAL A 1 421 ? 6.001 -15.421 16.223 1.00 42.84 421 VAL A N 1
ATOM 3332 C CA . VAL A 1 421 ? 7.064 -14.840 17.041 1.00 42.84 421 VAL A CA 1
ATOM 3333 C C . VAL A 1 421 ? 8.329 -15.137 16.255 1.00 42.84 421 VAL A C 1
ATOM 3335 O O . VAL A 1 421 ? 8.641 -16.304 16.019 1.00 42.84 421 VAL A O 1
ATOM 3338 N N . GLU A 1 422 ? 8.951 -14.091 15.732 1.00 41.88 422 GLU A N 1
ATOM 3339 C CA . GLU A 1 422 ? 10.317 -14.176 15.239 1.00 41.88 422 GLU A CA 1
ATOM 3340 C C . GLU A 1 422 ? 11.174 -14.199 16.509 1.00 41.88 422 GLU A C 1
ATOM 3342 O O . GLU A 1 422 ? 11.132 -13.257 17.297 1.00 41.88 422 GLU A O 1
ATOM 3347 N N . ASP A 1 423 ? 11.811 -15.340 16.785 1.00 43.16 423 ASP A N 1
ATOM 3348 C CA . ASP A 1 423 ? 12.772 -15.446 17.880 1.00 43.16 423 ASP A CA 1
ATOM 3349 C C . ASP A 1 423 ? 14.016 -14.660 17.437 1.00 43.16 423 ASP A C 1
ATOM 3351 O O . ASP A 1 423 ? 14.761 -15.122 16.571 1.00 43.16 423 ASP A O 1
ATOM 3355 N N . ASP A 1 424 ? 14.193 -13.452 17.977 1.00 42.62 424 ASP A N 1
ATOM 3356 C CA . ASP A 1 424 ? 15.402 -12.654 17.778 1.00 42.62 424 ASP A CA 1
ATOM 3357 C C . ASP A 1 424 ? 16.604 -13.424 18.363 1.00 42.62 424 ASP A C 1
ATOM 3359 O O . ASP A 1 424 ? 16.692 -13.649 19.573 1.00 42.62 424 ASP A O 1
ATOM 3363 N N . GLU A 1 425 ? 17.524 -13.867 17.502 1.00 46.94 425 GLU A N 1
ATOM 3364 C CA . GLU A 1 425 ? 18.812 -14.422 17.927 1.00 46.94 425 GLU A CA 1
ATOM 3365 C C . GLU A 1 425 ? 19.724 -13.259 18.362 1.00 46.94 425 GLU A C 1
ATOM 3367 O O . GLU A 1 425 ? 20.397 -12.644 17.535 1.00 46.94 425 GLU A O 1
ATOM 3372 N N . ASP A 1 426 ? 19.716 -12.938 19.661 1.00 43.38 426 ASP A N 1
ATOM 3373 C CA . ASP A 1 426 ? 20.640 -11.971 20.269 1.00 43.38 426 ASP A CA 1
ATOM 3374 C C . ASP A 1 426 ? 22.106 -12.422 20.063 1.00 43.38 426 ASP A C 1
ATOM 3376 O O . ASP A 1 426 ? 22.534 -13.437 20.618 1.00 43.38 426 ASP A O 1
ATOM 3380 N N . GLU A 1 427 ? 22.893 -11.664 19.288 1.00 49.41 427 GLU A N 1
ATOM 3381 C CA . GLU A 1 427 ? 24.351 -11.847 19.208 1.00 49.41 427 GLU A CA 1
ATOM 3382 C C . GLU A 1 427 ? 25.036 -11.364 20.502 1.00 49.41 427 GLU A C 1
ATOM 3384 O O . GLU A 1 427 ? 24.732 -10.291 21.029 1.00 49.41 427 GLU A O 1
ATOM 3389 N N . ASP A 1 428 ? 25.990 -12.158 20.999 1.00 45.00 428 ASP A N 1
ATOM 3390 C CA . ASP A 1 428 ? 26.704 -11.917 22.256 1.00 45.00 428 ASP A CA 1
ATOM 3391 C C . ASP A 1 428 ? 27.431 -10.556 22.303 1.00 45.00 428 ASP A C 1
ATOM 3393 O O . ASP A 1 428 ? 28.191 -10.196 21.401 1.00 45.00 428 ASP A O 1
ATOM 3397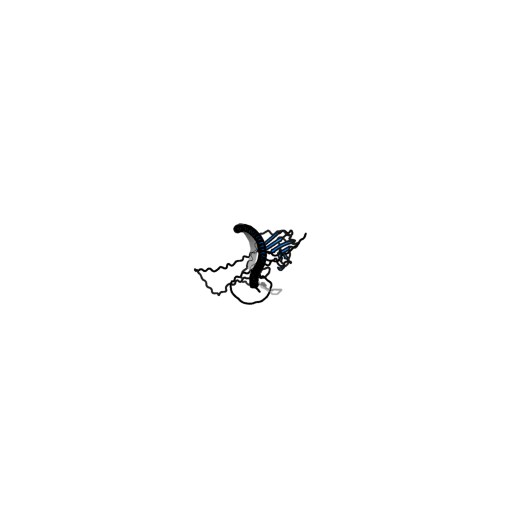 N N . GLY A 1 429 ? 27.271 -9.841 23.423 1.00 43.81 429 GLY A N 1
ATOM 3398 C CA . GLY A 1 429 ? 28.011 -8.621 23.754 1.00 43.81 429 GLY A CA 1
ATOM 3399 C C . GLY A 1 429 ? 28.485 -8.643 25.207 1.00 43.81 429 GLY A C 1
ATOM 3400 O O . GLY A 1 429 ? 27.690 -8.511 26.138 1.00 43.81 429 GLY A O 1
ATOM 3401 N N . ASP A 1 430 ? 29.785 -8.829 25.396 1.00 40.03 430 ASP A N 1
ATOM 3402 C CA . ASP A 1 430 ? 30.465 -8.941 26.679 1.00 40.03 430 ASP A CA 1
ATOM 3403 C C . ASP A 1 430 ? 30.714 -7.582 27.350 1.00 40.03 430 ASP A C 1
ATOM 3405 O O . ASP A 1 430 ? 31.408 -6.741 26.793 1.00 40.03 430 ASP A O 1
ATOM 3409 N N . ASP A 1 431 ? 30.247 -7.393 28.596 1.00 37.38 431 ASP A N 1
ATOM 3410 C CA . ASP A 1 431 ? 31.036 -6.631 29.577 1.00 37.38 431 ASP A CA 1
ATOM 3411 C C . ASP A 1 431 ? 30.670 -6.899 31.055 1.00 37.38 431 ASP A C 1
ATOM 3413 O O . ASP A 1 431 ? 29.634 -7.474 31.400 1.00 37.38 431 ASP A O 1
ATOM 3417 N N . LEU A 1 432 ? 31.583 -6.512 31.946 1.00 33.81 432 LEU A N 1
ATOM 3418 C CA . LEU A 1 432 ? 31.760 -7.050 33.298 1.00 33.81 432 LEU A CA 1
ATOM 3419 C C . LEU A 1 432 ? 31.575 -5.971 34.392 1.00 33.81 432 LEU A C 1
ATOM 3421 O O . LEU A 1 432 ? 32.318 -4.998 34.375 1.00 33.81 432 LEU A O 1
ATOM 3425 N N . LEU A 1 433 ? 30.694 -6.167 35.399 1.00 32.94 433 LEU A N 1
ATOM 3426 C CA . LEU A 1 433 ? 31.010 -6.045 36.854 1.00 32.94 433 LEU A CA 1
ATOM 3427 C C . LEU A 1 433 ? 29.809 -6.195 37.839 1.00 32.94 433 LEU A C 1
ATOM 3429 O O . LEU A 1 433 ? 28.666 -5.856 37.565 1.00 32.94 433 LEU A O 1
ATOM 3433 N N . HIS A 1 434 ? 30.164 -6.663 39.043 1.00 31.44 434 HIS A N 1
ATOM 3434 C CA . HIS A 1 434 ? 29.441 -6.889 40.317 1.00 31.44 434 HIS A CA 1
ATOM 3435 C C . HIS A 1 434 ? 28.346 -5.876 40.769 1.00 31.44 434 HIS A C 1
ATOM 3437 O O . HIS A 1 434 ? 28.472 -4.679 40.549 1.00 31.44 434 HIS A O 1
ATOM 3443 N N . HIS A 1 435 ? 27.310 -6.279 41.536 1.00 31.66 435 HIS A N 1
ATOM 3444 C CA . HIS A 1 435 ? 27.432 -6.565 42.989 1.00 31.66 435 HIS A CA 1
ATOM 3445 C C . HIS A 1 435 ? 26.297 -7.393 43.651 1.00 31.66 435 HIS A C 1
ATOM 3447 O O . HIS A 1 435 ? 25.183 -7.505 43.153 1.00 31.66 435 HIS A O 1
ATOM 3453 N N . HIS A 1 436 ? 26.618 -7.960 44.826 1.00 27.08 436 HIS A N 1
ATOM 3454 C CA . HIS A 1 436 ? 25.796 -8.861 45.655 1.00 27.08 436 HIS A CA 1
ATOM 3455 C C . HIS A 1 436 ? 24.810 -8.171 46.618 1.00 27.08 436 HIS A C 1
ATOM 3457 O O . HIS A 1 436 ? 25.183 -7.207 47.273 1.00 27.08 436 HIS A O 1
ATOM 3463 N N . HIS A 1 437 ? 23.653 -8.811 46.842 1.00 28.48 437 HIS A N 1
ATOM 3464 C CA . HIS A 1 437 ? 22.994 -9.103 48.140 1.00 28.48 437 HIS A CA 1
ATOM 3465 C C . HIS A 1 437 ? 21.780 -10.026 47.836 1.00 28.48 437 HIS A C 1
ATOM 3467 O O . HIS A 1 437 ? 21.061 -9.759 46.885 1.00 28.48 437 HIS A O 1
ATOM 3473 N N . GLY A 1 438 ? 21.444 -11.118 48.534 1.00 26.28 438 GLY A N 1
ATOM 3474 C CA . GLY A 1 438 ? 22.080 -11.796 49.665 1.00 26.28 438 GLY A CA 1
ATOM 3475 C C . GLY A 1 438 ? 21.052 -12.307 50.691 1.00 26.28 438 GLY A C 1
ATOM 3476 O O . GLY A 1 438 ? 20.722 -11.559 51.603 1.00 26.28 438 GLY A O 1
ATOM 3477 N N . SER A 1 439 ? 20.577 -13.560 50.586 1.00 27.42 439 SER A N 1
ATOM 3478 C CA . SER A 1 439 ? 20.070 -14.360 51.727 1.00 27.42 439 SER A CA 1
ATOM 3479 C C . SER A 1 439 ? 19.896 -15.848 51.365 1.00 27.42 439 SER A C 1
ATOM 3481 O O . SER A 1 439 ? 19.685 -16.187 50.203 1.00 27.42 439 SER A O 1
ATOM 3483 N N . HIS A 1 440 ? 20.006 -16.733 52.359 1.00 25.44 440 HIS A N 1
ATOM 3484 C CA . HIS A 1 440 ? 20.079 -18.194 52.217 1.00 25.44 440 HIS A CA 1
ATOM 3485 C C . HIS A 1 440 ? 18.734 -18.905 52.454 1.00 25.44 440 HIS A C 1
ATOM 3487 O O . HIS A 1 440 ? 18.011 -18.546 53.380 1.00 25.44 440 HIS A O 1
ATOM 3493 N N . CYS A 1 441 ? 18.536 -20.062 51.812 1.00 24.30 441 CYS A N 1
ATOM 3494 C CA . CYS A 1 441 ? 18.382 -21.325 52.552 1.00 24.30 441 CYS A CA 1
ATOM 3495 C C . CYS A 1 441 ? 18.795 -22.531 51.686 1.00 24.30 441 CYS A C 1
ATOM 3497 O O . CYS A 1 441 ? 18.509 -22.584 50.493 1.00 24.30 441 CYS A O 1
ATOM 3499 N N . SER A 1 442 ? 19.501 -23.493 52.285 1.00 27.70 442 SER A N 1
ATOM 3500 C CA . SER A 1 442 ? 19.967 -24.703 51.599 1.00 27.70 442 SER A CA 1
ATOM 3501 C C . SER A 1 442 ? 19.030 -25.875 51.878 1.00 27.70 442 SER A C 1
ATOM 3503 O O . SER A 1 442 ? 18.744 -26.167 53.037 1.00 27.70 442 SER A O 1
ATOM 3505 N N . SER A 1 443 ? 18.637 -26.607 50.836 1.00 27.11 443 SER A N 1
ATOM 3506 C CA . SER A 1 443 ? 18.150 -27.983 50.956 1.00 27.11 443 SER A CA 1
ATOM 3507 C C . SER A 1 443 ? 18.654 -28.797 49.766 1.00 27.11 443 SER A C 1
ATOM 3509 O O . SER A 1 443 ? 18.636 -28.328 48.631 1.00 27.11 443 SER A O 1
ATOM 3511 N N . SER A 1 444 ? 19.167 -29.989 50.045 1.00 31.69 444 SER A N 1
ATOM 3512 C CA . SER A 1 444 ? 19.847 -30.866 49.093 1.00 31.69 444 SER A CA 1
ATOM 3513 C C . SER A 1 444 ? 18.870 -31.674 48.233 1.00 31.69 444 SER A C 1
ATOM 3515 O O . SER A 1 444 ? 18.013 -32.367 48.781 1.00 31.69 444 SER A O 1
ATOM 3517 N N . GLY A 1 445 ? 19.066 -31.676 46.913 1.00 28.16 445 GLY A N 1
ATOM 3518 C CA . GLY A 1 445 ? 18.378 -32.565 45.971 1.00 28.16 445 GLY A CA 1
ATOM 3519 C C . GLY A 1 445 ? 18.952 -32.429 44.557 1.00 28.16 445 GLY A C 1
ATOM 3520 O O . GLY A 1 445 ? 19.060 -31.316 44.053 1.00 28.16 445 GLY A O 1
ATOM 3521 N N . ASP A 1 446 ? 19.354 -33.551 43.956 1.00 29.77 446 ASP A N 1
ATOM 3522 C CA . ASP A 1 446 ? 20.060 -33.614 42.665 1.00 29.77 446 ASP A CA 1
ATOM 3523 C C . ASP A 1 446 ? 19.219 -33.158 41.445 1.00 29.77 446 ASP A C 1
ATOM 3525 O O . ASP A 1 446 ? 17.984 -33.133 41.504 1.00 29.77 446 ASP A O 1
ATOM 3529 N N . PRO A 1 447 ? 19.865 -32.788 40.318 1.00 33.53 447 PRO A N 1
ATOM 3530 C CA . PRO A 1 447 ? 19.230 -32.024 39.251 1.00 33.53 447 PRO A CA 1
ATOM 3531 C C . PRO A 1 447 ? 18.462 -32.888 38.240 1.00 33.53 447 PRO A C 1
ATOM 3533 O O . PRO A 1 447 ? 19.030 -33.724 37.540 1.00 33.53 447 PRO A O 1
ATOM 3536 N N . ALA A 1 448 ? 17.178 -32.577 38.053 1.00 28.72 448 ALA A N 1
ATOM 3537 C CA . ALA A 1 448 ? 16.387 -33.019 36.904 1.00 28.72 448 ALA A CA 1
ATOM 3538 C C . ALA A 1 448 ? 15.756 -31.799 36.216 1.00 28.72 448 ALA A C 1
ATOM 3540 O O . ALA A 1 448 ? 14.629 -31.396 36.505 1.00 28.72 448 ALA A O 1
ATOM 3541 N N . ALA A 1 449 ? 16.528 -31.186 35.318 1.00 30.14 449 ALA A N 1
ATOM 3542 C CA . ALA A 1 449 ? 16.101 -30.037 34.535 1.00 30.14 449 ALA A CA 1
ATOM 3543 C C . ALA A 1 449 ? 14.884 -30.358 33.646 1.00 30.14 449 ALA A C 1
ATOM 3545 O O . ALA A 1 449 ? 14.878 -31.322 32.878 1.00 30.14 449 ALA A O 1
ATOM 3546 N N . TYR A 1 450 ? 13.876 -29.493 33.765 1.00 29.72 450 TYR A N 1
ATOM 3547 C CA . TYR A 1 450 ? 12.877 -29.123 32.763 1.00 29.72 450 TYR A CA 1
ATOM 3548 C C . TYR A 1 450 ? 13.063 -29.739 31.358 1.00 29.72 450 TYR A C 1
ATOM 3550 O O . TYR A 1 450 ? 14.037 -29.503 30.653 1.00 29.72 450 TYR A O 1
ATOM 3558 N N . ASN A 1 451 ? 12.049 -30.467 30.892 1.00 30.44 451 ASN A N 1
ATOM 3559 C CA . ASN A 1 451 ? 11.883 -30.786 29.475 1.00 30.44 451 ASN A CA 1
ATOM 3560 C C . ASN A 1 451 ? 10.390 -30.745 29.126 1.00 30.44 451 ASN A C 1
ATOM 3562 O O . ASN A 1 451 ? 9.726 -31.769 28.950 1.00 30.44 451 ASN A O 1
ATOM 3566 N N . LEU A 1 452 ? 9.844 -29.527 29.051 1.00 28.08 452 LEU A N 1
ATOM 3567 C CA . LEU A 1 452 ? 8.490 -29.262 28.559 1.00 28.08 452 LEU A CA 1
ATOM 3568 C C . LEU A 1 452 ? 8.443 -29.433 27.033 1.00 28.08 452 LEU A C 1
ATOM 3570 O O . LEU A 1 452 ? 8.241 -28.484 26.281 1.00 28.08 452 LEU A O 1
ATOM 3574 N N . ARG A 1 453 ? 8.629 -30.674 26.565 1.00 31.95 453 ARG A N 1
ATOM 3575 C CA . ARG A 1 453 ? 8.373 -31.040 25.169 1.00 31.95 453 ARG A CA 1
ATOM 3576 C C . ARG A 1 453 ? 6.916 -30.739 24.832 1.00 31.95 453 ARG A C 1
ATOM 3578 O O . ARG A 1 453 ? 6.003 -31.225 25.503 1.00 31.95 453 ARG A O 1
ATOM 3585 N N . SER A 1 454 ? 6.722 -29.972 23.764 1.00 32.03 454 SER A N 1
ATOM 3586 C CA . SER A 1 454 ? 5.426 -29.545 23.248 1.00 32.03 454 SER A CA 1
ATOM 3587 C C . SER A 1 454 ? 4.459 -30.724 23.120 1.00 32.03 454 SER A C 1
ATOM 3589 O O . SER A 1 454 ? 4.668 -31.632 22.313 1.00 32.03 454 SER A O 1
ATOM 3591 N N . ARG A 1 455 ? 3.374 -30.711 23.903 1.00 34.06 455 ARG A N 1
ATOM 3592 C CA . ARG A 1 455 ? 2.265 -31.652 23.708 1.00 34.06 455 ARG A CA 1
ATOM 3593 C C . ARG A 1 455 ? 1.567 -31.324 22.380 1.00 34.06 455 ARG A C 1
ATOM 3595 O O . ARG A 1 455 ? 1.163 -30.173 22.205 1.00 34.06 455 ARG A O 1
ATOM 3602 N N . PRO A 1 456 ? 1.377 -32.289 21.463 1.00 36.66 456 PRO A N 1
ATOM 3603 C CA . PRO A 1 456 ? 0.639 -32.039 20.231 1.00 36.66 456 PRO A CA 1
ATOM 3604 C C . PRO A 1 456 ? -0.833 -31.744 20.549 1.00 36.66 456 PRO A C 1
ATOM 3606 O O . PRO A 1 456 ? -1.520 -32.548 21.182 1.00 36.66 456 PRO A O 1
ATOM 3609 N N . VAL A 1 457 ? -1.322 -30.586 20.104 1.00 35.84 457 VAL A N 1
ATOM 3610 C CA . VAL A 1 457 ? -2.734 -30.203 20.235 1.00 35.84 457 VAL A CA 1
ATOM 3611 C C . VAL A 1 457 ? -3.523 -30.854 19.099 1.00 35.84 457 VAL A C 1
ATOM 3613 O O . VAL A 1 457 ? -3.354 -30.501 17.933 1.00 35.84 457 VAL A O 1
ATOM 3616 N N . LEU A 1 458 ? -4.384 -31.814 19.440 1.00 34.84 458 LEU A N 1
ATOM 3617 C CA . LEU A 1 458 ? -5.238 -32.516 18.480 1.00 34.84 458 LEU A CA 1
ATOM 3618 C C . LEU A 1 458 ? -6.459 -31.673 18.089 1.00 34.84 458 LEU A C 1
ATOM 3620 O O . LEU A 1 458 ? -7.081 -31.007 18.919 1.00 34.84 458 LEU A O 1
ATOM 3624 N N . CYS A 1 459 ? -6.837 -31.740 16.814 1.00 34.91 459 CYS A N 1
ATOM 3625 C CA . CYS A 1 459 ? -7.999 -31.035 16.286 1.00 34.91 459 CYS A CA 1
ATOM 3626 C C . CYS A 1 459 ? -9.296 -31.799 16.621 1.00 34.91 459 CYS A C 1
ATOM 3628 O O . CYS A 1 459 ? -9.561 -32.866 16.061 1.00 34.91 459 CYS A O 1
ATOM 3630 N N . GLY A 1 460 ? -10.115 -31.247 17.524 1.00 42.53 460 GLY A N 1
ATOM 3631 C CA . GLY A 1 460 ? -11.327 -31.894 18.057 1.00 42.53 460 GLY A CA 1
ATOM 3632 C C . GLY A 1 460 ? -12.323 -32.479 17.032 1.00 42.53 460 GLY A C 1
ATOM 3633 O O . GLY A 1 460 ? -12.908 -33.514 17.333 1.00 42.53 460 GLY A O 1
ATOM 3634 N N . PRO A 1 461 ? -12.518 -31.893 15.830 1.00 45.94 461 PRO A N 1
ATOM 3635 C CA . PRO A 1 461 ? -13.415 -32.457 14.813 1.00 45.94 461 PRO A CA 1
ATOM 3636 C C . PRO A 1 461 ? -12.826 -33.550 13.902 1.00 45.94 461 PRO A C 1
ATOM 3638 O O . PRO A 1 461 ? -13.584 -34.106 13.111 1.00 45.94 461 PRO A O 1
ATOM 3641 N N . CYS A 1 462 ? -11.513 -33.826 13.923 1.00 55.38 462 CYS A N 1
ATOM 3642 C CA . CYS A 1 462 ? -10.903 -34.798 12.992 1.00 55.38 462 CYS A CA 1
ATOM 3643 C C . CYS A 1 462 ? -9.817 -35.722 13.574 1.00 55.38 462 CYS A C 1
ATOM 3645 O O . CYS A 1 462 ? -9.410 -36.657 12.889 1.00 55.38 462 CYS A O 1
ATOM 3647 N N . GLY A 1 463 ? -9.358 -35.515 14.814 1.00 42.03 463 GLY A N 1
ATOM 3648 C CA . GLY A 1 463 ? -8.568 -36.507 15.564 1.00 42.03 463 GLY A CA 1
ATOM 3649 C C . GLY A 1 463 ? -7.168 -36.843 15.024 1.00 42.03 463 GLY A C 1
ATOM 3650 O O . GLY A 1 463 ? -6.533 -37.756 15.544 1.00 42.03 463 GLY A O 1
ATOM 3651 N N . GLN A 1 464 ? -6.674 -36.129 14.011 1.00 37.00 464 GLN A N 1
ATOM 3652 C CA . GLN A 1 464 ? -5.318 -36.276 13.468 1.00 37.00 464 GLN A CA 1
ATOM 3653 C C . GLN A 1 464 ? -4.344 -35.280 14.133 1.00 37.00 464 GLN A C 1
ATOM 3655 O O . GLN A 1 464 ? -4.769 -34.178 14.510 1.00 37.00 464 GLN A O 1
ATOM 3660 N N . PRO A 1 465 ? -3.049 -35.627 14.278 1.00 34.22 465 PRO A N 1
ATOM 3661 C CA . PRO A 1 465 ? -2.012 -34.670 14.654 1.00 34.22 465 PRO A CA 1
ATOM 3662 C C . PRO A 1 465 ? -1.795 -33.634 13.541 1.00 34.22 465 PRO A C 1
ATOM 3664 O O . PRO A 1 465 ? -2.035 -33.895 12.363 1.00 34.22 465 PRO A O 1
ATOM 3667 N N . ALA A 1 466 ? -1.346 -32.438 13.919 1.00 37.31 466 ALA A N 1
ATOM 3668 C CA . ALA A 1 466 ? -1.013 -31.380 12.972 1.00 37.31 466 ALA A CA 1
ATOM 3669 C C . ALA A 1 466 ? 0.390 -31.610 12.385 1.00 37.31 466 ALA A C 1
ATOM 3671 O O . ALA A 1 466 ? 1.371 -31.059 12.884 1.00 37.31 466 ALA A O 1
ATOM 3672 N N . ASP A 1 467 ? 0.483 -32.434 11.342 1.00 35.03 467 ASP A N 1
ATOM 3673 C CA . ASP A 1 467 ? 1.745 -32.656 10.637 1.00 35.03 467 ASP A CA 1
ATOM 3674 C C . ASP A 1 467 ? 2.127 -31.482 9.725 1.00 35.03 467 ASP A C 1
ATOM 3676 O O . ASP A 1 467 ? 1.291 -30.845 9.076 1.00 35.03 467 ASP A O 1
ATOM 3680 N N . LYS A 1 468 ? 3.437 -31.203 9.681 1.00 33.69 468 LYS A N 1
ATOM 3681 C CA . LYS A 1 468 ? 4.044 -30.217 8.778 1.00 33.69 468 LYS A CA 1
ATOM 3682 C C . LYS A 1 468 ? 3.725 -30.566 7.325 1.00 33.69 468 LYS A C 1
ATOM 3684 O O . LYS A 1 468 ? 3.791 -31.729 6.937 1.00 33.69 468 LYS A O 1
ATOM 3689 N N . ALA A 1 469 ? 3.484 -29.538 6.512 1.00 29.00 469 ALA A N 1
ATOM 3690 C CA . ALA A 1 469 ? 3.301 -29.680 5.074 1.00 29.00 469 ALA A CA 1
ATOM 3691 C C . ALA A 1 469 ? 4.519 -30.367 4.426 1.00 29.00 469 ALA A C 1
ATOM 3693 O O . ALA A 1 469 ? 5.569 -29.754 4.233 1.00 29.00 469 ALA A O 1
ATOM 3694 N N . SER A 1 470 ? 4.367 -31.642 4.078 1.00 29.03 470 SER A N 1
ATOM 3695 C CA . SER A 1 470 ? 5.306 -32.395 3.256 1.00 29.03 470 SER A CA 1
ATOM 3696 C C . SER A 1 470 ? 4.815 -32.366 1.810 1.00 29.03 470 SER A C 1
ATOM 3698 O O . SER A 1 470 ? 3.813 -32.980 1.446 1.00 29.03 470 SER A O 1
ATOM 3700 N N . ALA A 1 471 ? 5.516 -31.605 0.968 1.00 31.64 471 ALA A N 1
ATOM 3701 C CA . ALA A 1 471 ? 5.242 -31.565 -0.461 1.00 31.64 471 ALA A CA 1
ATOM 3702 C C . ALA A 1 471 ? 5.619 -32.915 -1.093 1.00 31.64 471 ALA A C 1
ATOM 3704 O O . ALA A 1 471 ? 6.797 -33.231 -1.258 1.00 31.64 471 ALA A O 1
ATOM 3705 N N . GLY A 1 472 ? 4.616 -33.719 -1.445 1.00 28.55 472 GLY A N 1
ATOM 3706 C CA . GLY A 1 472 ? 4.822 -34.959 -2.183 1.00 28.55 472 GLY A CA 1
ATOM 3707 C C . GLY A 1 472 ? 5.113 -34.684 -3.657 1.00 28.55 472 GLY A C 1
ATOM 3708 O O . GLY A 1 472 ? 4.180 -34.474 -4.429 1.00 28.55 472 GLY A O 1
ATOM 3709 N N . SER A 1 473 ? 6.385 -34.731 -4.065 1.00 30.33 473 SER A N 1
ATOM 3710 C CA . SER A 1 473 ? 6.747 -34.928 -5.473 1.00 30.33 473 SER A CA 1
ATOM 3711 C C . SER A 1 473 ? 6.960 -36.419 -5.750 1.00 30.33 473 SER A C 1
ATOM 3713 O O . SER A 1 473 ? 7.607 -37.141 -4.990 1.00 30.33 473 SER A O 1
ATOM 3715 N N . SER A 1 474 ? 6.371 -36.913 -6.836 1.00 31.41 474 SER A N 1
ATOM 3716 C CA . SER A 1 474 ? 6.400 -38.331 -7.185 1.00 31.41 474 SER A CA 1
ATOM 3717 C C . SER A 1 474 ? 7.573 -38.670 -8.110 1.00 31.41 474 SER A C 1
ATOM 3719 O O . SER A 1 474 ? 7.481 -38.478 -9.317 1.00 31.41 474 SER A O 1
ATOM 3721 N N . GLY A 1 475 ? 8.627 -39.234 -7.517 1.00 28.62 475 GLY A N 1
ATOM 3722 C CA . GLY A 1 475 ? 9.389 -40.379 -8.037 1.00 28.62 475 GLY A CA 1
ATOM 3723 C C . GLY A 1 475 ? 10.178 -40.267 -9.352 1.00 28.62 475 GLY A C 1
ATOM 3724 O O . GLY A 1 475 ? 9.614 -40.352 -10.437 1.00 28.62 475 GLY A O 1
ATOM 3725 N N . ALA A 1 476 ? 11.508 -40.354 -9.235 1.00 28.97 476 ALA A N 1
ATOM 3726 C CA . ALA A 1 476 ? 12.337 -41.227 -10.076 1.00 28.97 476 ALA A CA 1
ATOM 3727 C C . ALA A 1 476 ? 13.621 -41.632 -9.318 1.00 28.97 476 ALA A C 1
ATOM 3729 O O . ALA A 1 476 ? 14.198 -40.830 -8.588 1.00 28.97 476 ALA A O 1
ATOM 3730 N N . GLN A 1 477 ? 14.046 -42.889 -9.459 1.00 29.66 477 GLN A N 1
ATOM 3731 C CA . GLN A 1 477 ? 15.231 -43.468 -8.803 1.00 29.66 477 GLN A CA 1
ATOM 3732 C C . GLN A 1 477 ? 16.495 -43.227 -9.648 1.00 29.66 477 GLN A C 1
ATOM 3734 O O . GLN A 1 477 ? 16.374 -43.325 -10.861 1.00 29.66 477 GLN A O 1
ATOM 3739 N N . VAL A 1 478 ? 17.680 -43.048 -9.034 1.00 31.25 478 VAL A N 1
ATOM 3740 C CA . VAL A 1 478 ? 18.843 -43.987 -9.075 1.00 31.25 478 VAL A CA 1
ATOM 3741 C C . VAL A 1 478 ? 19.751 -43.705 -7.852 1.00 31.25 478 VAL A C 1
ATOM 3743 O O . VAL A 1 478 ? 19.741 -42.601 -7.315 1.00 31.25 478 VAL A O 1
ATOM 3746 N N . ALA A 1 479 ? 20.502 -44.703 -7.377 1.00 29.48 479 ALA A N 1
ATOM 3747 C CA . ALA A 1 479 ? 21.384 -44.631 -6.204 1.00 29.48 479 ALA A CA 1
ATOM 3748 C C . ALA A 1 479 ? 22.791 -44.051 -6.483 1.00 29.48 479 ALA A C 1
ATOM 3750 O O . ALA A 1 479 ? 23.282 -44.111 -7.608 1.00 29.48 479 ALA A O 1
ATOM 3751 N N . GLY A 1 480 ? 23.476 -43.592 -5.425 1.00 27.92 480 GLY A N 1
ATOM 3752 C CA . GLY A 1 480 ? 24.899 -43.223 -5.453 1.00 27.92 480 GLY A CA 1
ATOM 3753 C C . GLY A 1 480 ? 25.393 -42.602 -4.138 1.00 27.92 480 GLY A C 1
ATOM 3754 O O . GLY A 1 480 ? 25.182 -41.419 -3.894 1.00 27.92 480 GLY A O 1
ATOM 3755 N N . SER A 1 481 ? 26.048 -43.390 -3.283 1.00 29.09 481 SER A N 1
ATOM 3756 C CA . SER A 1 481 ? 26.660 -42.927 -2.024 1.00 29.09 481 SER A CA 1
ATOM 3757 C C . SER A 1 481 ? 28.008 -42.232 -2.269 1.00 29.09 481 SER A C 1
ATOM 3759 O O . SER A 1 481 ? 28.793 -42.793 -3.024 1.00 29.09 481 SER A O 1
ATOM 3761 N N . ILE A 1 482 ? 28.315 -41.110 -1.591 1.00 29.28 482 ILE A N 1
ATOM 3762 C CA . ILE A 1 482 ? 29.423 -40.958 -0.604 1.00 29.28 482 ILE A CA 1
ATOM 3763 C C . ILE A 1 482 ? 29.583 -39.513 -0.057 1.00 29.28 482 ILE A C 1
ATOM 3765 O O . ILE A 1 482 ? 29.544 -38.536 -0.791 1.00 29.28 482 ILE A O 1
ATOM 3769 N N . SER A 1 483 ? 29.804 -39.444 1.259 1.00 26.30 483 SER A N 1
ATOM 3770 C CA . SER A 1 483 ? 30.703 -38.577 2.053 1.00 26.30 483 SER A CA 1
ATOM 3771 C C . SER A 1 483 ? 31.119 -37.149 1.617 1.00 26.30 483 SER A C 1
ATOM 3773 O O . SER A 1 483 ? 31.911 -36.969 0.702 1.00 26.30 483 SER A O 1
ATOM 3775 N N . SER A 1 484 ? 30.735 -36.176 2.461 1.00 27.72 484 SER A N 1
ATOM 3776 C CA . SER A 1 484 ? 31.549 -35.080 3.057 1.00 27.72 484 SER A CA 1
ATOM 3777 C C . SER A 1 484 ? 32.634 -34.335 2.246 1.00 27.72 484 SER A C 1
ATOM 3779 O O . SER A 1 484 ? 33.668 -34.908 1.906 1.00 27.72 484 SER A O 1
ATOM 3781 N N . GLY A 1 485 ? 32.523 -33.000 2.173 1.00 26.06 485 GLY A N 1
ATOM 3782 C CA . GLY A 1 485 ? 33.631 -32.096 1.825 1.00 26.06 485 GLY A CA 1
ATOM 3783 C C . GLY A 1 485 ? 33.244 -30.612 1.920 1.00 26.06 485 GLY A C 1
ATOM 3784 O O . GLY A 1 485 ? 32.172 -30.230 1.460 1.00 26.06 485 GLY A O 1
ATOM 3785 N N . SER A 1 486 ? 34.092 -29.790 2.543 1.00 25.08 486 SER A N 1
ATOM 3786 C CA . SER A 1 486 ? 33.818 -28.373 2.846 1.00 25.08 486 SER A CA 1
ATOM 3787 C C . SER A 1 486 ? 34.077 -27.406 1.678 1.00 25.08 486 SER A C 1
ATOM 3789 O O . SER A 1 486 ? 34.899 -27.668 0.808 1.00 25.08 486 SER A O 1
ATOM 3791 N N . SER A 1 487 ? 33.411 -26.249 1.749 1.00 24.67 487 SER A N 1
ATOM 3792 C CA . SER A 1 487 ? 33.797 -24.904 1.275 1.00 24.67 487 SER A CA 1
ATOM 3793 C C . SER A 1 487 ? 34.880 -24.737 0.190 1.00 24.67 487 SER A C 1
ATOM 3795 O O . SER A 1 487 ? 36.065 -24.867 0.485 1.00 24.67 487 SER A O 1
ATOM 3797 N N . ALA A 1 488 ? 34.495 -24.202 -0.979 1.00 23.39 488 ALA A N 1
ATOM 3798 C CA . ALA A 1 488 ? 35.257 -23.159 -1.693 1.00 23.39 488 ALA A CA 1
ATOM 3799 C C . ALA A 1 488 ? 34.425 -22.482 -2.803 1.00 23.39 488 ALA A C 1
ATOM 3801 O O . ALA A 1 488 ? 33.697 -23.139 -3.546 1.00 23.39 488 ALA A O 1
ATOM 3802 N N . SER A 1 489 ? 34.572 -21.164 -2.946 1.00 23.50 489 SER A N 1
ATOM 3803 C CA . SER A 1 489 ? 33.931 -20.348 -3.987 1.00 23.50 489 SER A CA 1
ATOM 3804 C C . SER A 1 489 ? 34.636 -20.477 -5.344 1.00 23.50 489 SER A C 1
ATOM 3806 O O . SER A 1 489 ? 35.863 -20.465 -5.400 1.00 23.50 489 SER A O 1
ATOM 3808 N N . SER A 1 490 ? 33.893 -20.460 -6.457 1.00 23.14 490 SER A N 1
ATOM 3809 C CA . SER A 1 490 ? 34.450 -20.060 -7.761 1.00 23.14 490 SER A CA 1
ATOM 3810 C C . SER A 1 490 ? 33.388 -19.465 -8.693 1.00 23.14 490 SER A C 1
ATOM 3812 O O . SER A 1 490 ? 32.215 -19.831 -8.649 1.00 23.14 490 SER A O 1
ATOM 3814 N N . VAL A 1 491 ? 33.809 -18.508 -9.522 1.00 23.03 491 VAL A N 1
ATOM 3815 C CA . VAL A 1 491 ? 32.977 -17.803 -10.510 1.00 23.03 491 VAL A CA 1
ATOM 3816 C C . VAL A 1 491 ? 33.174 -18.442 -11.882 1.00 23.03 491 VAL A C 1
ATOM 3818 O O . VAL A 1 491 ? 34.311 -18.610 -12.309 1.00 23.03 491 VAL A O 1
ATOM 3821 N N . THR A 1 492 ? 32.092 -18.716 -12.618 1.00 24.11 492 THR A N 1
ATOM 3822 C CA . THR A 1 492 ? 32.151 -18.911 -14.079 1.00 24.11 492 THR A CA 1
ATOM 3823 C C . THR A 1 492 ? 30.935 -18.279 -14.755 1.00 24.11 492 THR A C 1
ATOM 3825 O O . THR A 1 492 ? 29.798 -18.522 -14.361 1.00 24.11 492 THR A O 1
ATOM 3828 N N . VAL A 1 493 ? 31.175 -17.482 -15.798 1.00 23.22 493 VAL A N 1
ATOM 3829 C CA . VAL A 1 493 ? 30.145 -16.889 -16.664 1.00 23.22 493 VAL A CA 1
ATOM 3830 C C . VAL A 1 493 ? 30.027 -17.714 -17.942 1.00 23.22 493 VAL A C 1
ATOM 3832 O O . VAL A 1 493 ? 30.996 -17.763 -18.698 1.00 23.22 493 VAL A O 1
ATOM 3835 N N . THR A 1 494 ? 28.837 -18.238 -18.270 1.00 23.27 494 THR A N 1
ATOM 3836 C CA . THR A 1 494 ? 28.555 -18.663 -19.655 1.00 23.27 494 THR A CA 1
ATOM 3837 C C . THR A 1 494 ? 27.103 -18.435 -20.091 1.00 23.27 494 THR A C 1
ATOM 3839 O O . THR A 1 494 ? 26.148 -18.800 -19.417 1.00 23.27 494 THR A O 1
ATOM 3842 N N . ARG A 1 495 ? 26.991 -17.823 -21.274 1.00 25.84 495 ARG A N 1
ATOM 3843 C CA . ARG A 1 495 ? 25.804 -17.433 -22.056 1.00 25.84 495 ARG A CA 1
ATOM 3844 C C . ARG A 1 495 ? 24.566 -18.342 -21.991 1.00 25.84 495 ARG A C 1
ATOM 3846 O O . ARG A 1 495 ? 24.630 -19.530 -22.296 1.00 25.84 495 ARG A O 1
ATOM 3853 N N . SER A 1 496 ? 23.409 -17.697 -21.844 1.00 24.81 496 SER A N 1
ATOM 3854 C CA . SER A 1 496 ? 22.087 -18.233 -22.185 1.00 24.81 496 SER A CA 1
ATOM 3855 C C . SER A 1 496 ? 21.921 -18.442 -23.698 1.00 24.81 496 SER A C 1
ATOM 3857 O O . SER A 1 496 ? 22.265 -17.565 -24.494 1.00 24.81 496 SER A O 1
ATOM 3859 N N . TYR A 1 497 ? 21.294 -19.549 -24.096 1.00 27.20 497 TYR A N 1
ATOM 3860 C CA . TYR A 1 497 ? 20.700 -19.716 -25.425 1.00 27.20 497 TYR A CA 1
ATOM 3861 C C . TYR A 1 497 ? 19.212 -19.337 -25.366 1.00 27.20 497 TYR A C 1
ATOM 3863 O O . TYR A 1 497 ? 18.498 -19.737 -24.448 1.00 27.20 497 TYR A O 1
ATOM 3871 N N . ARG A 1 498 ? 18.725 -18.552 -26.335 1.00 26.55 498 ARG A N 1
ATOM 3872 C CA . ARG A 1 498 ? 17.282 -18.313 -26.502 1.00 26.55 498 ARG A CA 1
ATOM 3873 C C . ARG A 1 498 ? 16.679 -19.466 -27.297 1.00 26.55 498 ARG A C 1
ATOM 3875 O O . ARG A 1 498 ?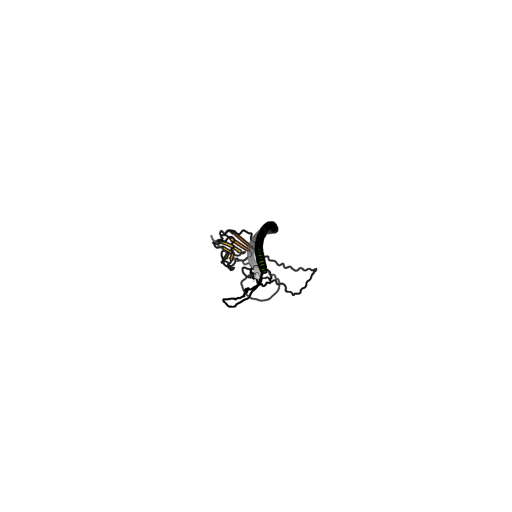 17.166 -19.762 -28.383 1.00 26.55 498 ARG A O 1
ATOM 3882 N N . SER A 1 499 ? 15.588 -20.039 -26.799 1.00 27.09 499 SER A N 1
ATOM 3883 C CA . SER A 1 499 ? 14.684 -20.867 -27.596 1.00 27.09 499 SER A CA 1
ATOM 3884 C C . SER A 1 499 ? 13.320 -20.186 -27.641 1.00 27.09 499 SER A C 1
ATOM 3886 O O . SER A 1 499 ? 12.728 -19.928 -26.597 1.00 27.09 499 SER A O 1
ATOM 3888 N N . VAL A 1 500 ? 12.860 -19.857 -28.847 1.00 33.50 500 VAL A N 1
ATOM 3889 C CA . VAL A 1 500 ? 11.511 -19.350 -29.130 1.00 33.50 500 VAL A CA 1
ATOM 3890 C C . VAL A 1 500 ? 11.027 -19.967 -30.440 1.00 33.50 500 VAL A C 1
ATOM 3892 O O . VAL A 1 500 ? 11.258 -19.436 -31.523 1.00 33.50 500 VAL A O 1
ATOM 3895 N N . GLY A 1 501 ? 10.338 -21.101 -30.329 1.00 30.64 501 GLY A N 1
ATOM 3896 C CA . GLY A 1 501 ? 9.137 -21.307 -31.138 1.00 30.64 501 GLY A CA 1
ATOM 3897 C C . GLY A 1 501 ? 7.964 -20.587 -30.453 1.00 30.64 501 GLY A C 1
ATOM 3898 O O . GLY A 1 501 ? 8.052 -20.249 -29.277 1.00 30.64 501 GLY A O 1
ATOM 3899 N N . GLY A 1 502 ? 6.846 -20.314 -31.112 1.00 29.41 502 GLY A N 1
ATOM 3900 C CA . GLY A 1 502 ? 6.519 -20.593 -32.503 1.00 29.41 502 GLY A CA 1
ATOM 3901 C C . GLY A 1 502 ? 5.016 -20.407 -32.696 1.00 29.41 502 GLY A C 1
ATOM 3902 O O . GLY A 1 502 ? 4.233 -21.158 -32.128 1.00 29.41 502 GLY A O 1
ATOM 3903 N N . SER A 1 503 ? 4.637 -19.418 -33.501 1.00 34.25 503 SER A N 1
ATOM 3904 C CA . SER A 1 503 ? 3.268 -19.157 -33.955 1.00 34.25 503 SER A CA 1
ATOM 3905 C C . SER A 1 503 ? 3.384 -18.755 -35.426 1.00 34.25 503 SER A C 1
ATOM 3907 O O . SER A 1 503 ? 4.276 -17.988 -35.772 1.00 34.25 503 SER A O 1
ATOM 3909 N N . GLY A 1 504 ? 2.583 -19.250 -36.360 1.00 32.16 504 GLY A N 1
ATOM 3910 C CA . GLY A 1 504 ? 1.244 -19.814 -36.206 1.00 32.16 504 GLY A CA 1
ATOM 3911 C C . GLY A 1 504 ? 0.361 -19.058 -37.190 1.00 32.16 504 GLY A C 1
ATOM 3912 O O . GLY A 1 504 ? -0.275 -18.080 -36.814 1.00 32.16 504 GLY A O 1
ATOM 3913 N N . GLY A 1 505 ? 0.459 -19.420 -38.471 1.00 31.61 505 GLY A N 1
ATOM 3914 C CA . GLY A 1 505 ? -0.183 -18.686 -39.560 1.00 31.61 505 GLY A CA 1
ATOM 3915 C C . GLY A 1 505 ? -1.693 -18.911 -39.611 1.00 31.61 505 GLY A C 1
ATOM 3916 O O . GLY A 1 505 ? -2.174 -19.994 -39.285 1.00 31.61 505 GLY A O 1
ATOM 3917 N N . GLY A 1 506 ? -2.418 -17.890 -40.063 1.00 32.19 506 GLY A N 1
ATOM 3918 C CA . GLY A 1 506 ? -3.836 -17.965 -40.393 1.00 32.19 506 GLY A CA 1
ATOM 3919 C C . GLY A 1 506 ? -4.108 -17.158 -41.656 1.00 32.19 506 GLY A C 1
ATOM 3920 O O . GLY A 1 506 ? -3.998 -15.934 -41.642 1.00 32.19 506 GLY A O 1
ATOM 3921 N N . GLU A 1 507 ? -4.429 -17.849 -42.746 1.00 35.06 507 GLU A N 1
ATOM 3922 C CA . GLU A 1 507 ? -4.967 -17.239 -43.962 1.00 35.06 507 GLU A CA 1
ATOM 3923 C C . GLU A 1 507 ? -6.446 -16.883 -43.771 1.00 35.06 507 GLU A C 1
ATOM 3925 O O . GLU A 1 507 ? -7.192 -17.616 -43.120 1.00 35.06 507 GLU A O 1
ATOM 3930 N N . ALA A 1 508 ? -6.889 -15.809 -44.421 1.00 39.41 508 ALA A N 1
ATOM 3931 C CA . ALA A 1 508 ? -8.294 -15.596 -44.744 1.00 39.41 508 ALA A CA 1
ATOM 3932 C C . ALA A 1 508 ? -8.390 -14.854 -46.084 1.00 39.41 508 ALA A C 1
ATOM 3934 O O . ALA A 1 508 ? -7.986 -13.697 -46.186 1.00 39.41 508 ALA A O 1
ATOM 3935 N N . LEU A 1 509 ? -8.919 -15.528 -47.110 1.00 41.25 509 LEU A N 1
ATOM 3936 C CA . LEU A 1 509 ? -9.441 -14.862 -48.303 1.00 41.25 509 LEU A CA 1
ATOM 3937 C C . LEU A 1 509 ? -10.859 -14.355 -48.018 1.00 41.25 509 LEU A C 1
ATOM 3939 O O . LEU A 1 509 ? -11.685 -15.128 -47.528 1.00 41.25 509 LEU A O 1
ATOM 3943 N N . VAL A 1 510 ? -11.140 -13.104 -48.389 1.00 39.56 510 VAL A N 1
ATOM 3944 C CA . VAL A 1 510 ? -12.038 -12.681 -49.493 1.00 39.56 510 VAL A CA 1
ATOM 3945 C C . VAL A 1 510 ? -11.985 -11.156 -49.594 1.00 39.56 510 VAL A C 1
ATOM 3947 O O . VAL A 1 510 ? -12.113 -10.497 -48.540 1.00 39.56 510 VAL A O 1
#